Protein AF-A0A939T6P0-F1 (afdb_monomer)

Mean predicted aligned error: 10.29 Å

Radius of gyration: 22.22 Å; Cα contacts (8 Å, |Δi|>4): 854; chains: 1; bounding box: 70×48×56 Å

Organism: NCBI:txid1427535

Sequence (367 aa):
MTTDANGYLATHYDLDQDPAISVPAQFTSGRHSVLRVTEGFLRRSGNVGRCIDSPTALGLKVADQGDERTRVSFRLSLDRHTESYWDRYVDESVSREEASKPRLVLVCAQRSLRGAALLVPKPSGKGRSIGEVAIDLAPGEVPPDGLALTELWGSNEWSGTHGWAGAPAALGIHSLDEVLAPAATIGMVVNGISIARSDTATTHTLGRKVDARTAERLGLVSTGGLNAKMLTEQGATRLTGGMMVVNPCTDAPVRLRFDWARAAAAGRTSTGDPRWKRHMDRARRKAWRVAQRGIDAAPLRRTPDRLQIGMITLGDGRVTSLSATYREEGGFEVTVPHSEEPFLLTFGQADGTGQPRLLKLVNLVRL

Nearest PDB structures (foldseek):
  4dou-assembly1_A  TM=2.570E-01  e=2.736E-03  Homo sapiens
  6u66-assembly1_A  TM=4.980E-01  e=1.869E-01  Homo sapiens
  1c3h-assembly2_F  TM=4.952E-01  e=1.339E-01  Mus musculus
  5yvk-assembly1_A-2  TM=5.038E-01  e=5.082E-01  Fischerella ambigua UTEX 1903
  6v4s-assembly1_A  TM=2.280E-01  e=1.133E-01  Desulfofustis sp. PB-SRB1

Secondary structure (DSSP, 8-state):
--B-TTSSB--HHHH--PPPBPSSEEE--TT-TTEEEEETEEE-SSSSEEE-SSSEEEEEEB---TTSEEEEEEEEEE-TTHHHHHHHHS-TTS-GGGGGS-EEEEEEETTEEEEEEEEPPPPTTS--EEEEEEEEEPTT-S-TT-EEEEEEEEHHHHHHHHT--S-GGGGT-S-HHHHS-SSTTTT-EEEEEEEEEE-S--S--TT-EEEHHHHHHTTSEESB-B-TTGGG--S-EEPSTTEEEE--BTTS-EEEEEEEPP--------TT--HHHHHHHHHHHHHHHHHHHHHHTS------S-EEEEEEETTT--EEEE-EEE-TTS-EEEEEPPBSS-EEEEEEETTSS-----EEEEEEEE-

Structure (mmCIF, N/CA/C/O backbone):
data_AF-A0A939T6P0-F1
#
_entry.id   AF-A0A939T6P0-F1
#
loop_
_atom_site.group_PDB
_atom_site.id
_atom_site.type_symbol
_atom_site.label_atom_id
_atom_site.label_alt_id
_atom_site.label_comp_id
_atom_site.label_asym_id
_atom_site.label_entity_id
_atom_site.label_seq_id
_atom_site.pdbx_PDB_ins_code
_atom_site.Cartn_x
_atom_site.Cartn_y
_atom_site.Cartn_z
_atom_site.occupancy
_atom_site.B_iso_or_equiv
_atom_site.auth_seq_id
_atom_site.auth_comp_id
_atom_site.auth_asym_id
_atom_site.auth_atom_id
_atom_site.pdbx_PDB_model_num
ATOM 1 N N . MET A 1 1 ? -29.640 -16.196 21.708 1.00 51.56 1 MET A N 1
ATOM 2 C CA . MET A 1 1 ? -29.159 -15.208 20.725 1.00 51.56 1 MET A CA 1
ATOM 3 C C . MET A 1 1 ? -29.493 -13.849 21.284 1.00 51.56 1 MET A C 1
ATOM 5 O O . MET A 1 1 ? -30.667 -13.560 21.467 1.00 51.56 1 MET A O 1
ATOM 9 N N . THR A 1 2 ? -28.474 -13.102 21.680 1.00 53.25 2 THR A N 1
ATOM 10 C CA . THR A 1 2 ? -28.611 -11.719 22.136 1.00 53.25 2 THR A CA 1
ATOM 11 C C . THR A 1 2 ? -28.643 -10.821 20.910 1.00 53.25 2 THR A C 1
ATOM 13 O O . THR A 1 2 ? -27.931 -11.079 19.941 1.00 53.25 2 THR A O 1
ATOM 16 N N . THR A 1 3 ? -29.495 -9.808 20.930 1.00 48.09 3 THR A N 1
ATOM 17 C CA . THR A 1 3 ? -29.506 -8.748 19.925 1.00 48.09 3 THR A CA 1
ATOM 18 C C . THR A 1 3 ? -28.879 -7.490 20.513 1.00 48.09 3 THR A C 1
ATOM 20 O O . THR A 1 3 ? -28.941 -7.296 21.729 1.00 48.09 3 THR A O 1
ATOM 23 N N . ASP A 1 4 ? -28.254 -6.661 19.682 1.00 59.84 4 ASP A N 1
ATOM 24 C CA . ASP A 1 4 ? -27.767 -5.344 20.091 1.00 59.84 4 ASP A CA 1
ATOM 25 C C . ASP A 1 4 ? -28.941 -4.378 20.373 1.00 59.84 4 ASP A C 1
ATOM 27 O O . ASP A 1 4 ? -30.119 -4.736 20.250 1.00 59.84 4 ASP A O 1
ATOM 31 N N . ALA A 1 5 ? -28.629 -3.135 20.754 1.00 61.50 5 ALA A N 1
ATOM 32 C CA . ALA A 1 5 ? -29.634 -2.100 21.019 1.00 61.50 5 ALA A CA 1
ATOM 33 C C . ALA A 1 5 ? -30.518 -1.762 19.796 1.00 61.50 5 ALA A C 1
ATOM 35 O O . ALA A 1 5 ? -31.572 -1.150 19.959 1.00 61.50 5 ALA A O 1
ATOM 36 N N . ASN A 1 6 ? -30.113 -2.182 18.594 1.00 59.00 6 ASN A N 1
ATOM 37 C CA . ASN A 1 6 ? -30.790 -1.936 17.325 1.00 59.00 6 ASN A CA 1
ATOM 38 C C . ASN A 1 6 ? -31.482 -3.193 16.760 1.00 59.00 6 ASN A C 1
ATOM 40 O O . ASN A 1 6 ? -32.029 -3.147 15.659 1.00 59.00 6 ASN A O 1
ATOM 44 N N . GLY A 1 7 ? -31.495 -4.308 17.499 1.00 50.50 7 GLY A N 1
ATOM 45 C CA . GLY A 1 7 ? -32.155 -5.548 17.090 1.00 50.50 7 GLY A CA 1
ATOM 46 C C . GLY A 1 7 ? -31.351 -6.422 16.119 1.00 50.50 7 GLY A C 1
ATOM 47 O O . GLY A 1 7 ? -31.874 -7.440 15.662 1.00 50.50 7 GLY A O 1
ATOM 48 N N . TYR A 1 8 ? -30.093 -6.082 15.821 1.00 56.22 8 TYR A N 1
ATOM 49 C CA . TYR A 1 8 ? -29.192 -6.953 15.063 1.00 56.22 8 TYR A CA 1
ATOM 50 C C . TYR A 1 8 ? -28.666 -8.073 15.956 1.00 56.22 8 TYR A C 1
ATOM 52 O O . TYR A 1 8 ? -28.575 -7.912 17.169 1.00 56.22 8 TYR A O 1
ATOM 60 N N . LEU A 1 9 ? -28.314 -9.227 15.378 1.00 59.31 9 LEU A N 1
ATOM 61 C CA . LEU A 1 9 ? -27.648 -10.293 16.131 1.00 59.31 9 LEU A CA 1
ATOM 62 C C . LEU A 1 9 ? -26.341 -9.748 16.718 1.00 59.31 9 LEU A C 1
ATOM 64 O O . LEU A 1 9 ? -25.433 -9.409 15.963 1.00 59.31 9 LEU A O 1
ATOM 68 N N . ALA A 1 10 ? -26.256 -9.691 18.050 1.00 53.44 10 ALA A N 1
ATOM 69 C CA . ALA A 1 10 ? -25.063 -9.237 18.744 1.00 53.44 10 ALA A CA 1
ATOM 70 C C . ALA A 1 10 ? -23.925 -10.212 18.434 1.00 53.44 10 ALA A C 1
ATOM 72 O O . ALA A 1 10 ? -23.990 -11.409 18.738 1.00 53.44 10 ALA A O 1
ATOM 73 N N . THR A 1 11 ? -22.886 -9.699 17.795 1.00 58.88 11 THR A N 1
ATOM 74 C CA . THR A 1 11 ? -21.643 -10.419 17.569 1.00 58.88 11 THR A CA 1
ATOM 75 C C . THR A 1 11 ? -20.836 -10.463 18.870 1.00 58.88 11 THR A C 1
ATOM 77 O O . THR A 1 11 ? -21.105 -9.733 19.823 1.00 58.88 11 THR A O 1
ATOM 80 N N . HIS A 1 12 ? -19.799 -11.303 18.933 1.00 57.09 12 HIS A N 1
ATOM 81 C CA . HIS A 1 12 ? -18.867 -11.288 20.071 1.00 57.09 12 HIS A CA 1
ATOM 82 C C . HIS A 1 12 ? -18.260 -9.893 20.323 1.00 57.09 12 HIS A C 1
ATOM 84 O O . HIS A 1 12 ? -17.884 -9.589 21.450 1.00 57.09 12 HIS A O 1
ATOM 90 N N . TYR A 1 13 ? -18.201 -9.040 19.294 1.00 57.97 13 TYR A N 1
ATOM 91 C CA . TYR A 1 13 ? -17.754 -7.655 19.409 1.00 57.97 13 TYR A CA 1
ATOM 92 C C . TYR A 1 13 ? -18.666 -6.812 20.312 1.00 57.97 13 TYR A C 1
ATOM 94 O O . TYR A 1 13 ? -18.166 -6.093 21.175 1.00 57.97 13 TYR A O 1
ATOM 102 N N . ASP A 1 14 ? -19.982 -6.958 20.156 1.00 58.16 14 ASP A N 1
ATOM 103 C CA . ASP A 1 14 ? -20.995 -6.168 20.868 1.00 58.16 14 ASP A CA 1
ATOM 104 C C . ASP A 1 14 ? -21.117 -6.574 22.345 1.00 58.16 14 ASP A C 1
ATOM 106 O O . ASP A 1 14 ? -21.607 -5.817 23.183 1.00 58.16 14 ASP A O 1
ATOM 110 N N . LEU A 1 15 ? -20.668 -7.790 22.669 1.00 61.19 15 LEU A N 1
ATOM 111 C CA . LEU A 1 15 ? -20.766 -8.389 24.000 1.00 61.19 15 LEU A CA 1
ATOM 112 C C . LEU A 1 15 ? -19.464 -8.260 24.809 1.00 61.19 15 LEU A C 1
ATOM 114 O O . LEU A 1 15 ? -19.504 -8.285 26.041 1.00 61.19 15 LEU A O 1
ATOM 118 N N . ASP A 1 16 ? -18.316 -8.096 24.143 1.00 63.22 16 ASP A N 1
ATOM 119 C CA . ASP A 1 16 ? -17.015 -7.975 24.799 1.00 63.22 16 ASP A CA 1
ATOM 120 C C . ASP A 1 16 ? -16.784 -6.547 25.333 1.00 63.22 16 ASP A C 1
ATOM 122 O O . ASP A 1 16 ? -16.464 -5.597 24.607 1.00 63.22 16 ASP A O 1
ATOM 126 N N . GLN A 1 17 ? -16.846 -6.413 26.660 1.00 64.38 17 GLN A N 1
ATOM 127 C CA . GLN A 1 17 ? -16.562 -5.173 27.399 1.00 64.38 17 GLN A CA 1
ATOM 128 C C . GLN A 1 17 ? -15.081 -4.788 27.454 1.00 64.38 17 GLN A C 1
ATOM 130 O O . GLN A 1 17 ? -14.712 -3.844 28.153 1.00 64.38 17 GLN A O 1
ATOM 135 N N . ASP A 1 18 ? -14.218 -5.507 26.742 1.00 71.12 18 ASP A N 1
ATOM 136 C CA . ASP A 1 18 ? -12.794 -5.213 26.748 1.00 71.12 18 ASP A CA 1
ATOM 137 C C . ASP A 1 18 ? -12.557 -3.732 26.409 1.00 71.12 18 ASP A C 1
ATOM 139 O O . ASP A 1 18 ? -13.167 -3.209 25.463 1.00 71.12 18 ASP A O 1
ATOM 143 N N . PRO A 1 19 ? -11.694 -3.045 27.171 1.00 75.31 19 PRO A N 1
ATOM 144 C CA . PRO A 1 19 ? -11.512 -1.616 27.025 1.00 75.31 19 PRO A CA 1
ATOM 145 C C . PRO A 1 19 ? -10.919 -1.290 25.656 1.00 75.31 19 PRO A C 1
ATOM 147 O O . PRO A 1 19 ? -10.058 -2.002 25.129 1.00 75.31 19 PRO A O 1
ATOM 150 N N . ALA A 1 20 ? -11.398 -0.191 25.083 1.00 83.19 20 ALA A N 1
ATOM 151 C CA . ALA A 1 20 ? -10.824 0.378 23.879 1.00 83.19 20 ALA A CA 1
ATOM 152 C C . ALA A 1 20 ? -9.370 0.802 24.146 1.00 83.19 20 ALA A C 1
ATOM 154 O O . ALA A 1 20 ? -9.041 1.254 25.246 1.00 83.19 20 ALA A O 1
ATOM 155 N N . ILE A 1 21 ? -8.475 0.622 23.170 1.00 86.00 21 ILE A N 1
ATOM 156 C CA . ILE A 1 21 ? -7.060 0.907 23.407 1.00 86.00 21 ILE A CA 1
ATOM 157 C C . ILE A 1 21 ? -6.785 2.408 23.480 1.00 86.00 21 ILE A C 1
ATOM 159 O O . ILE A 1 21 ? -7.260 3.177 22.647 1.00 86.00 21 ILE A O 1
ATOM 163 N N . SER A 1 22 ? -5.949 2.822 24.429 1.00 86.44 22 SER A N 1
ATOM 164 C CA . SER A 1 22 ? -5.398 4.174 24.453 1.00 86.44 22 SER A CA 1
ATOM 165 C C . SER A 1 22 ? -4.469 4.409 23.260 1.00 86.44 22 SER A C 1
ATOM 167 O O . SER A 1 22 ? -3.619 3.572 22.956 1.00 86.44 22 SER A O 1
ATOM 169 N N . VAL A 1 23 ? -4.572 5.576 22.633 1.00 85.06 23 VAL A N 1
ATOM 170 C CA . VAL A 1 23 ? -3.662 6.028 21.573 1.00 85.06 23 VAL A CA 1
ATOM 171 C C . VAL A 1 23 ? -2.574 6.924 22.194 1.00 85.06 23 VAL A C 1
ATOM 173 O O . VAL A 1 23 ? -2.911 7.762 23.032 1.00 85.06 23 VAL A O 1
ATOM 176 N N . PRO A 1 24 ? -1.284 6.790 21.814 1.00 90.31 24 PRO A N 1
ATOM 177 C CA . PRO A 1 24 ? -0.737 5.916 20.772 1.00 90.31 24 PRO A CA 1
ATOM 178 C C . PRO A 1 24 ? -0.576 4.451 21.203 1.00 90.31 24 PRO A C 1
ATOM 180 O O . PRO A 1 24 ? -0.308 4.149 22.363 1.00 90.31 24 PRO A O 1
ATOM 183 N N . ALA A 1 25 ? -0.666 3.541 20.233 1.00 91.38 25 ALA A N 1
ATOM 184 C CA . ALA A 1 25 ? -0.500 2.105 20.430 1.00 91.38 25 ALA A CA 1
ATOM 185 C C . ALA A 1 25 ? 0.257 1.441 19.274 1.00 91.38 25 ALA A C 1
ATOM 187 O O . ALA A 1 25 ? 0.191 1.874 18.124 1.00 91.38 25 ALA A O 1
ATOM 188 N N . GLN A 1 26 ? 0.950 0.338 19.564 1.00 93.81 26 GLN A N 1
ATOM 189 C CA . GLN A 1 26 ? 1.603 -0.486 18.551 1.00 93.81 26 GLN A CA 1
ATOM 190 C C . GLN A 1 26 ? 1.357 -1.971 18.808 1.00 93.81 26 GLN A C 1
ATOM 192 O O . GLN A 1 26 ? 1.594 -2.490 19.896 1.00 93.81 26 GLN A O 1
ATOM 197 N N . PHE A 1 27 ? 0.960 -2.673 17.755 1.00 92.75 27 PHE A N 1
ATOM 198 C CA . PHE A 1 27 ? 0.665 -4.093 17.754 1.00 92.75 27 PHE A CA 1
ATOM 199 C C . PHE A 1 27 ? 1.656 -4.821 16.871 1.00 92.75 27 PHE A C 1
ATOM 201 O O . PHE A 1 27 ? 1.781 -4.536 15.683 1.00 92.75 27 PHE A O 1
ATOM 208 N N . THR A 1 28 ? 2.343 -5.800 17.441 1.00 94.38 28 THR A N 1
ATOM 209 C CA . THR A 1 28 ? 3.273 -6.685 16.723 1.00 94.38 28 THR A CA 1
ATOM 210 C C . THR A 1 28 ? 2.899 -8.158 16.887 1.00 94.38 28 THR A C 1
ATOM 212 O O . THR A 1 28 ? 3.638 -9.040 16.461 1.00 94.38 28 THR A O 1
ATOM 215 N N . SER A 1 29 ? 1.737 -8.432 17.484 1.00 92.75 29 SER A N 1
ATOM 216 C CA . SER A 1 29 ? 1.217 -9.767 17.768 1.00 92.75 29 SER A CA 1
ATOM 217 C C . SER A 1 29 ? -0.297 -9.779 17.586 1.00 92.75 29 SER A C 1
ATOM 219 O O . SER A 1 29 ? -0.988 -8.876 18.051 1.00 92.75 29 SER A O 1
ATOM 221 N N . GLY A 1 30 ? -0.817 -10.819 16.942 1.00 89.88 30 GLY A N 1
ATOM 222 C CA . GLY A 1 30 ? -2.249 -11.063 16.770 1.00 89.88 30 GLY A CA 1
ATOM 223 C C . GLY A 1 30 ? -2.935 -11.604 18.015 1.00 89.88 30 GLY A C 1
ATOM 224 O O . GLY A 1 30 ? -4.142 -11.811 18.002 1.00 89.88 30 GLY A O 1
ATOM 225 N N . ARG A 1 31 ? -2.183 -11.855 19.093 1.00 89.06 31 ARG A N 1
ATOM 226 C CA . ARG A 1 31 ? -2.748 -12.251 20.391 1.00 89.06 31 ARG A CA 1
ATOM 227 C C . ARG A 1 31 ? -3.357 -11.083 21.164 1.00 89.06 31 ARG A C 1
ATOM 229 O O . ARG A 1 31 ? -3.901 -11.305 22.238 1.00 89.06 31 ARG A O 1
ATOM 236 N N . HIS A 1 32 ? -3.225 -9.856 20.665 1.00 87.38 32 HIS A N 1
ATOM 237 C CA . HIS A 1 32 ? -3.781 -8.696 21.342 1.00 87.38 32 HIS A CA 1
ATOM 238 C C . HIS A 1 32 ? -5.313 -8.770 21.335 1.00 87.38 32 HIS A C 1
ATOM 240 O O . HIS A 1 32 ? -5.912 -8.925 20.272 1.00 87.38 32 HIS A O 1
ATOM 246 N N . SER A 1 33 ? -5.939 -8.648 22.508 1.00 84.31 33 SER A N 1
ATOM 247 C CA . SER A 1 33 ? -7.397 -8.779 22.667 1.00 84.31 33 SER A CA 1
ATOM 248 C C . SER A 1 33 ? -8.169 -7.735 21.860 1.00 84.31 33 SER A C 1
ATOM 250 O O . SER A 1 33 ? -9.219 -8.028 21.308 1.00 84.31 33 SER A O 1
ATOM 252 N N . VAL A 1 34 ? -7.606 -6.535 21.709 1.00 84.81 34 VAL A N 1
ATOM 253 C CA . VAL A 1 34 ? -8.225 -5.422 20.965 1.00 84.81 34 VAL A CA 1
ATOM 254 C C . VAL A 1 34 ? -8.383 -5.670 19.461 1.00 84.81 34 VAL A C 1
ATOM 256 O O . VAL A 1 34 ? -9.118 -4.928 18.817 1.00 84.81 34 VAL A O 1
ATOM 259 N N . LEU A 1 35 ? -7.720 -6.686 18.896 1.00 86.62 35 LEU A N 1
ATOM 260 C CA . LEU A 1 35 ? -7.993 -7.148 17.538 1.00 86.62 35 LEU A CA 1
ATOM 261 C C . LEU A 1 35 ? -9.280 -7.986 17.583 1.00 86.62 35 LEU A C 1
ATOM 263 O O . LEU A 1 35 ? -9.292 -9.069 18.165 1.00 86.62 35 LEU A O 1
ATOM 267 N N . ARG A 1 36 ? -10.372 -7.491 16.999 1.00 83.38 36 ARG A N 1
ATOM 268 C CA . ARG A 1 36 ? -11.724 -8.067 17.128 1.00 83.38 36 ARG A CA 1
ATOM 269 C C . ARG A 1 36 ? -12.176 -8.769 15.865 1.00 83.38 36 ARG A C 1
ATOM 271 O O . ARG A 1 36 ? -12.433 -9.968 15.901 1.00 83.38 36 ARG A O 1
ATOM 278 N N . VAL A 1 37 ? -12.186 -8.049 14.750 1.00 74.19 37 VAL A N 1
ATOM 279 C CA . VAL A 1 37 ? -12.580 -8.600 13.452 1.00 74.19 37 VAL A CA 1
ATOM 280 C C . VAL A 1 37 ? -11.331 -9.091 12.738 1.00 74.19 37 VAL A C 1
ATOM 282 O O . VAL A 1 37 ? -10.348 -8.361 12.632 1.00 74.19 37 VAL A O 1
ATOM 285 N N . THR A 1 38 ? -11.353 -10.348 12.309 1.00 80.50 38 THR A N 1
ATOM 286 C CA . THR A 1 38 ? -10.302 -10.959 11.489 1.00 80.50 38 THR A CA 1
ATOM 287 C C . THR A 1 38 ? -10.961 -11.892 10.487 1.00 80.50 38 THR A C 1
ATOM 289 O O . THR A 1 38 ? -11.041 -13.095 10.732 1.00 80.50 38 THR A O 1
ATOM 292 N N . GLU A 1 39 ? -11.471 -11.330 9.396 1.00 90.69 39 GLU A N 1
ATOM 293 C CA . GLU A 1 39 ? -12.013 -12.094 8.270 1.00 90.69 39 GLU A CA 1
ATOM 294 C C . GLU A 1 39 ? -10.910 -12.303 7.236 1.00 90.69 39 GLU A C 1
ATOM 296 O O . GLU A 1 39 ? -10.111 -11.398 6.985 1.00 90.69 39 GLU A O 1
ATOM 301 N N . GLY A 1 40 ? -10.795 -13.522 6.707 1.00 92.88 40 GLY A N 1
ATOM 302 C CA . GLY A 1 40 ? -9.701 -13.862 5.802 1.00 92.88 40 GLY A CA 1
ATOM 303 C C . GLY A 1 40 ? -8.310 -13.778 6.443 1.00 92.88 40 GLY A C 1
ATOM 304 O O . GLY A 1 40 ? -7.318 -13.599 5.739 1.00 92.88 40 GLY A O 1
ATOM 305 N N . PHE A 1 41 ? -8.192 -13.880 7.776 1.00 95.25 41 PHE A N 1
ATOM 306 C CA . PHE A 1 41 ? -6.944 -13.589 8.491 1.00 95.25 41 PHE A CA 1
ATOM 307 C C . PHE A 1 41 ? -6.612 -14.578 9.616 1.00 95.25 41 PHE A C 1
ATOM 309 O O . PHE A 1 41 ? -7.396 -14.813 10.532 1.00 95.25 41 PHE A O 1
ATOM 316 N N . LEU A 1 42 ? -5.380 -15.095 9.611 1.00 94.12 42 LEU A N 1
ATOM 317 C CA . LEU A 1 42 ? -4.827 -15.938 10.671 1.00 94.12 42 LEU A CA 1
ATOM 318 C C . LEU A 1 42 ? -3.924 -15.139 11.611 1.00 94.12 42 LEU A C 1
ATOM 320 O O . LEU A 1 42 ? -2.809 -14.748 11.250 1.00 94.12 42 LEU A O 1
ATOM 324 N N . ARG A 1 43 ? -4.369 -14.972 12.859 1.00 93.81 43 ARG A N 1
ATOM 325 C CA . ARG A 1 43 ? -3.610 -14.323 13.941 1.00 93.81 43 ARG A CA 1
ATOM 326 C C . ARG A 1 43 ? -2.375 -15.135 14.336 1.00 93.81 43 ARG A C 1
ATOM 328 O O . ARG A 1 43 ? -2.398 -16.367 14.334 1.00 93.81 43 ARG A O 1
ATOM 335 N N . ARG A 1 44 ? -1.281 -14.463 14.717 1.00 91.88 44 ARG A N 1
ATOM 336 C CA . ARG A 1 44 ? -0.022 -15.124 15.130 1.00 91.88 44 ARG A CA 1
ATOM 337 C C . ARG A 1 44 ? 0.628 -14.433 16.329 1.00 91.88 44 ARG A C 1
ATOM 339 O O . ARG A 1 44 ? 0.243 -13.342 16.709 1.00 91.88 44 ARG A O 1
ATOM 346 N N . SER A 1 45 ? 1.608 -15.078 16.962 1.00 87.19 45 SER A N 1
ATOM 347 C CA . SER A 1 45 ? 2.312 -14.528 18.135 1.00 87.19 45 SER A CA 1
ATOM 348 C C . SER A 1 45 ? 3.567 -13.709 17.806 1.00 87.19 45 SER A C 1
ATOM 350 O O . SER A 1 45 ? 4.004 -12.932 18.645 1.00 87.19 45 SER A O 1
ATOM 352 N N . GLY A 1 46 ? 4.162 -13.885 16.618 1.00 85.38 46 GLY A N 1
ATOM 353 C CA . GLY A 1 46 ? 5.393 -13.186 16.193 1.00 85.38 46 GLY A CA 1
ATOM 354 C C . GLY A 1 46 ? 5.186 -12.059 15.170 1.00 85.38 46 GLY A C 1
ATOM 355 O O . GLY A 1 46 ? 6.147 -11.449 14.710 1.00 85.38 46 GLY A O 1
ATOM 356 N N . ASN A 1 47 ? 3.943 -11.850 14.752 1.00 93.00 47 ASN A N 1
ATOM 357 C CA . ASN A 1 47 ? 3.435 -10.745 13.940 1.00 93.00 47 ASN A CA 1
ATOM 358 C C . ASN A 1 47 ? 1.929 -10.644 14.209 1.00 93.00 47 ASN A C 1
ATOM 360 O O . ASN A 1 47 ? 1.371 -11.519 14.874 1.00 93.00 47 ASN A O 1
ATOM 364 N N . VAL A 1 48 ? 1.261 -9.613 13.693 1.00 95.88 48 VAL A N 1
ATOM 365 C CA . VAL A 1 48 ? -0.198 -9.491 13.835 1.00 95.88 48 VAL A CA 1
ATOM 366 C C . VAL A 1 48 ? -0.891 -10.693 13.193 1.00 95.88 48 VAL A C 1
ATOM 368 O O . VAL A 1 48 ? -1.737 -11.334 13.811 1.00 95.88 48 VAL A O 1
ATOM 371 N N . GLY A 1 49 ? -0.460 -11.086 11.999 1.00 95.75 49 GLY A N 1
ATOM 372 C CA . GLY A 1 49 ? -0.937 -12.315 11.384 1.00 95.75 49 GLY A CA 1
ATOM 373 C C . GLY A 1 49 ? -0.687 -12.380 9.889 1.00 95.75 49 GLY A C 1
ATOM 374 O O . GLY A 1 49 ? 0.170 -11.674 9.349 1.00 95.75 49 GLY A O 1
ATOM 375 N N . ARG A 1 50 ? -1.416 -13.273 9.225 1.00 96.81 50 ARG A N 1
ATOM 376 C CA . ARG A 1 50 ? -1.308 -13.523 7.790 1.00 96.81 50 ARG A CA 1
ATOM 377 C C . ARG A 1 50 ? -2.684 -13.594 7.148 1.00 96.81 50 ARG A C 1
ATOM 379 O O . ARG A 1 50 ? -3.562 -14.272 7.667 1.00 96.81 50 ARG A O 1
ATOM 386 N N . CYS A 1 51 ? -2.816 -12.949 6.003 1.00 97.19 51 CYS A N 1
ATOM 387 C CA . CYS A 1 51 ? -4.007 -12.999 5.172 1.00 97.19 51 CYS A CA 1
ATOM 388 C C . CYS A 1 51 ? -4.091 -14.372 4.486 1.00 97.19 51 CYS A C 1
ATOM 390 O O . CYS A 1 51 ? -3.101 -14.856 3.925 1.00 97.19 51 CYS A O 1
ATOM 392 N N . ILE A 1 52 ? -5.251 -15.006 4.569 1.00 96.06 52 ILE A N 1
ATOM 393 C CA . ILE A 1 52 ? -5.587 -16.277 3.917 1.00 96.06 52 ILE A CA 1
ATOM 394 C C . ILE A 1 52 ? -6.714 -16.127 2.900 1.00 96.06 52 ILE A C 1
ATOM 396 O O . ILE A 1 52 ? -7.040 -17.107 2.250 1.00 96.06 52 ILE A O 1
ATOM 400 N N . ASP A 1 53 ? -7.265 -14.924 2.760 1.00 94.62 53 ASP A N 1
ATOM 401 C CA . ASP A 1 53 ? -8.289 -14.599 1.773 1.00 94.62 53 ASP A CA 1
ATOM 402 C C . ASP A 1 53 ? -7.988 -13.246 1.105 1.00 94.62 53 ASP A C 1
ATOM 404 O O . ASP A 1 53 ? -7.095 -12.509 1.553 1.00 94.62 53 ASP A O 1
ATOM 408 N N . SER A 1 54 ? -8.697 -12.934 0.023 1.00 92.50 54 SER A N 1
ATOM 409 C CA . SER A 1 54 ? -8.684 -11.640 -0.662 1.00 92.50 54 SER A CA 1
ATOM 410 C C . SER A 1 54 ? -10.121 -11.245 -1.018 1.00 92.50 54 SER A C 1
ATOM 412 O O . SER A 1 54 ? -10.717 -11.904 -1.866 1.00 92.50 54 SER A O 1
ATOM 414 N N . PRO A 1 55 ? -10.696 -10.195 -0.399 1.00 94.19 55 PRO A N 1
ATOM 415 C CA . PRO A 1 55 ? -10.095 -9.266 0.565 1.00 94.19 55 PRO A CA 1
ATOM 416 C C . PRO A 1 55 ? -9.869 -9.861 1.970 1.00 94.19 55 PRO A C 1
ATOM 418 O O . PRO A 1 55 ? -10.205 -11.000 2.272 1.00 94.19 55 PRO A O 1
ATOM 421 N N . THR A 1 56 ? -9.238 -9.085 2.851 1.00 94.81 56 THR A N 1
ATOM 422 C CA . THR A 1 56 ? -9.021 -9.420 4.269 1.00 94.81 56 THR A CA 1
ATOM 423 C C . THR A 1 56 ? -9.455 -8.256 5.152 1.00 94.81 56 THR A C 1
ATOM 425 O O . THR A 1 56 ? -9.024 -7.133 4.907 1.00 94.81 56 THR A O 1
ATOM 428 N N . ALA A 1 57 ? -10.209 -8.506 6.226 1.00 94.56 57 ALA A N 1
ATOM 429 C CA . ALA A 1 57 ? -10.678 -7.458 7.138 1.00 94.56 57 ALA A CA 1
ATOM 430 C C . ALA A 1 57 ? -10.059 -7.566 8.540 1.00 94.56 57 ALA A C 1
ATOM 432 O O . ALA A 1 57 ? -9.894 -8.655 9.097 1.00 94.56 57 ALA A O 1
ATOM 433 N N . LEU A 1 58 ? -9.730 -6.411 9.122 1.00 93.50 58 LEU A N 1
ATOM 434 C CA . LEU A 1 58 ? -9.126 -6.239 10.440 1.00 93.50 58 LEU A CA 1
ATOM 435 C C . LEU A 1 58 ? -9.878 -5.150 11.212 1.00 93.50 58 LEU A C 1
ATOM 437 O O . LEU A 1 58 ? -9.932 -4.005 10.775 1.00 93.50 58 LEU A O 1
ATOM 441 N N . GLY A 1 59 ? -10.414 -5.488 12.381 1.00 91.81 59 GLY A N 1
ATOM 442 C CA . GLY A 1 59 ? -11.092 -4.541 13.270 1.00 91.81 59 GLY A CA 1
ATOM 443 C C . GLY A 1 59 ? -10.336 -4.371 14.579 1.00 91.81 59 GLY A C 1
ATOM 444 O O . GLY A 1 59 ? -10.002 -5.365 15.228 1.00 91.81 59 GLY A O 1
ATOM 445 N N . LEU A 1 60 ? -10.073 -3.129 14.978 1.00 91.06 60 LEU A N 1
ATOM 446 C CA . LEU A 1 60 ? -9.389 -2.781 16.225 1.00 91.06 60 LEU A CA 1
ATOM 447 C C . LEU A 1 60 ? -10.313 -1.943 17.103 1.00 91.06 60 LEU A C 1
ATOM 449 O O . LEU A 1 60 ? -10.910 -0.993 16.613 1.00 91.06 60 LEU A O 1
ATOM 453 N N . LYS A 1 61 ? -10.394 -2.261 18.399 1.00 90.38 61 LYS A N 1
ATOM 454 C CA . LYS A 1 61 ? -11.117 -1.428 19.370 1.00 90.38 61 LYS A CA 1
ATOM 455 C C . LYS A 1 61 ? -10.208 -0.303 19.867 1.00 90.38 61 LYS A C 1
ATOM 457 O O . LYS A 1 61 ? -9.277 -0.560 20.632 1.00 90.38 61 LYS A O 1
ATOM 462 N N . VAL A 1 62 ? -10.453 0.919 19.415 1.00 88.81 62 VAL A N 1
ATOM 463 C CA . VAL A 1 62 ? -9.647 2.126 19.641 1.00 88.81 62 VAL A CA 1
ATOM 464 C C . VAL A 1 62 ? -10.442 3.103 20.489 1.00 88.81 62 VAL A C 1
ATOM 466 O O . VAL A 1 62 ? -11.632 3.289 20.257 1.00 88.81 62 VAL A O 1
ATOM 469 N N . ALA A 1 63 ? -9.812 3.688 21.507 1.00 86.31 63 ALA A N 1
ATOM 470 C CA . ALA A 1 63 ? -10.468 4.704 22.316 1.00 86.31 63 ALA A CA 1
ATOM 471 C C . ALA A 1 63 ? -10.822 5.912 21.447 1.00 86.31 63 ALA A C 1
ATOM 473 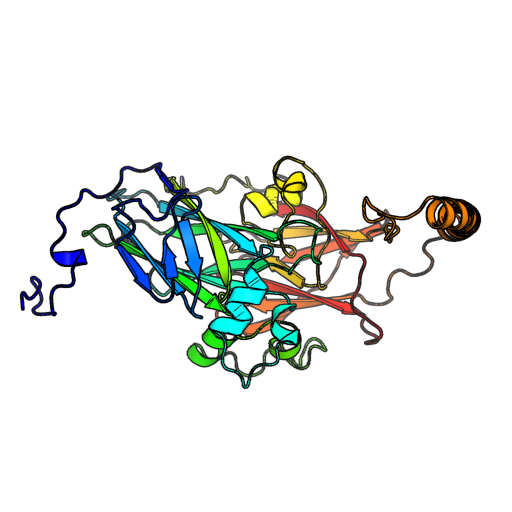O O . ALA A 1 63 ? -10.042 6.290 20.567 1.00 86.31 63 ALA A O 1
ATOM 474 N N . ASP A 1 64 ? -11.962 6.533 21.732 1.00 81.06 64 ASP A N 1
ATOM 475 C CA . ASP A 1 64 ? -12.343 7.791 21.104 1.00 81.06 64 ASP A CA 1
ATOM 476 C C . ASP A 1 64 ? -11.230 8.838 21.289 1.00 81.06 64 ASP A C 1
ATOM 478 O O . ASP A 1 64 ? -10.625 8.952 22.361 1.00 81.06 64 ASP A O 1
ATOM 482 N N . GLN A 1 65 ? -10.913 9.546 20.207 1.00 81.25 65 GLN A N 1
ATOM 483 C CA . GLN A 1 65 ? -9.919 10.619 20.181 1.00 81.25 65 GLN A CA 1
ATOM 484 C C . GLN A 1 65 ? -10.578 12.008 20.150 1.00 81.25 65 GLN A C 1
ATOM 486 O O . GLN A 1 65 ? -9.873 13.012 20.052 1.00 81.25 65 GLN A O 1
ATOM 491 N N . GLY A 1 66 ? -11.909 12.085 20.258 1.00 83.19 66 GLY A N 1
ATOM 492 C CA . GLY A 1 66 ? -12.660 13.332 20.175 1.00 83.19 66 GLY A CA 1
ATOM 493 C C . GLY A 1 66 ? -12.477 13.992 18.809 1.00 83.19 66 GLY A C 1
ATOM 494 O O . GLY A 1 66 ? -12.668 13.362 17.770 1.00 83.19 66 GLY A O 1
ATOM 495 N N . ASP A 1 67 ? -12.057 15.257 18.815 1.00 83.19 67 ASP A N 1
ATOM 496 C CA . ASP A 1 67 ? -11.865 16.058 17.598 1.00 83.19 67 ASP A CA 1
ATOM 497 C C . ASP A 1 67 ? -10.528 15.785 16.876 1.00 83.19 67 ASP A C 1
ATOM 499 O O . ASP A 1 67 ? -10.219 16.414 15.860 1.00 83.19 67 ASP A O 1
ATOM 503 N N . GLU A 1 68 ? -9.706 14.860 17.379 1.00 85.69 68 GLU A N 1
ATOM 504 C CA . GLU A 1 68 ? -8.413 14.527 16.781 1.00 85.69 68 GLU A CA 1
ATOM 505 C C . GLU A 1 68 ? -8.541 13.439 15.701 1.00 85.69 68 GLU A C 1
ATOM 507 O O . GLU A 1 68 ? -9.284 12.462 15.824 1.00 85.69 68 GLU A O 1
ATOM 512 N N . ARG A 1 69 ? -7.759 13.570 14.622 1.00 88.31 69 ARG A N 1
ATOM 513 C CA . ARG A 1 69 ? -7.652 12.523 13.597 1.00 88.31 69 ARG A CA 1
ATOM 514 C C . ARG A 1 69 ? -6.880 11.327 14.140 1.00 88.31 69 ARG A C 1
ATOM 516 O O . ARG A 1 69 ? -5.892 11.480 14.857 1.00 88.31 69 ARG A O 1
ATOM 523 N N . THR A 1 70 ? -7.260 10.126 13.716 1.00 89.19 70 THR A N 1
ATOM 524 C CA . THR A 1 70 ? -6.558 8.890 14.090 1.00 89.19 70 THR A CA 1
ATOM 525 C C . THR A 1 70 ? -5.772 8.351 12.906 1.00 89.19 70 THR A C 1
ATOM 527 O O . THR A 1 70 ? -6.348 7.984 11.887 1.00 89.19 70 THR A O 1
ATOM 530 N N . ARG A 1 71 ? -4.450 8.250 13.040 1.00 91.31 71 ARG A N 1
ATOM 531 C CA . ARG A 1 71 ? -3.597 7.588 12.053 1.00 91.31 71 ARG A CA 1
ATOM 532 C C . ARG A 1 71 ? -3.481 6.108 12.361 1.00 91.31 71 ARG A C 1
ATOM 534 O O . ARG A 1 71 ? -3.064 5.740 13.458 1.00 91.31 71 ARG A O 1
ATOM 541 N N . VAL A 1 72 ? -3.735 5.274 11.360 1.00 93.25 72 VAL A N 1
ATOM 542 C CA . VAL A 1 72 ? -3.473 3.835 11.401 1.00 93.25 72 VAL A CA 1
ATOM 543 C C . VAL A 1 72 ? -2.406 3.505 10.363 1.00 93.25 72 VAL A C 1
ATOM 545 O O . VAL A 1 72 ? -2.583 3.764 9.176 1.00 93.25 72 VAL A O 1
ATOM 548 N N . SER A 1 73 ? -1.291 2.922 10.798 1.00 94.94 73 SER A N 1
ATOM 549 C CA . SER A 1 73 ? -0.216 2.495 9.900 1.00 94.94 73 SER A CA 1
ATOM 550 C C . SER A 1 73 ? -0.035 0.988 9.931 1.00 94.94 73 SER A C 1
ATOM 552 O O . SER A 1 73 ? 0.047 0.377 10.996 1.00 94.94 73 SER A O 1
ATOM 554 N N . PHE A 1 74 ? 0.100 0.395 8.751 1.00 96.69 74 PHE A N 1
ATOM 555 C CA . PHE A 1 74 ? 0.325 -1.028 8.552 1.00 96.69 74 PHE A CA 1
ATOM 556 C C . PHE A 1 74 ? 1.730 -1.264 8.023 1.00 96.69 74 PHE A C 1
ATOM 558 O O . PHE A 1 74 ? 2.163 -0.638 7.056 1.00 96.69 74 PHE A O 1
ATOM 565 N N . ARG A 1 75 ? 2.423 -2.241 8.612 1.00 96.75 75 ARG A N 1
ATOM 566 C CA . ARG A 1 75 ? 3.666 -2.782 8.057 1.00 96.75 75 ARG A CA 1
ATOM 567 C C . ARG A 1 75 ? 3.399 -4.139 7.427 1.00 96.75 75 ARG A C 1
ATOM 569 O O . ARG A 1 75 ? 3.317 -5.156 8.120 1.00 96.75 75 ARG A O 1
ATOM 576 N N . LEU A 1 76 ? 3.326 -4.170 6.109 1.00 97.19 76 LEU A N 1
ATOM 577 C CA . LEU A 1 76 ? 2.975 -5.340 5.313 1.00 97.19 76 LEU A CA 1
ATOM 578 C C . LEU A 1 76 ? 4.234 -6.032 4.783 1.00 97.19 76 LEU A C 1
ATOM 580 O O . LEU A 1 76 ? 5.263 -5.389 4.572 1.00 97.19 76 LEU A O 1
ATOM 584 N N . SER A 1 77 ? 4.196 -7.349 4.576 1.00 96.12 77 SER A N 1
ATOM 585 C CA . SER A 1 77 ? 5.293 -8.026 3.882 1.00 96.12 77 SER A CA 1
ATOM 586 C C . SER A 1 77 ? 4.913 -9.301 3.153 1.00 96.12 77 SER A C 1
ATOM 588 O O . SER A 1 77 ? 4.060 -10.052 3.617 1.00 96.12 77 SER A O 1
ATOM 590 N N . LEU A 1 78 ? 5.689 -9.610 2.117 1.00 95.06 78 LEU A N 1
ATOM 591 C CA . LEU A 1 78 ? 5.733 -10.918 1.465 1.00 95.06 78 LEU A CA 1
ATOM 592 C C . LEU A 1 78 ? 7.018 -11.630 1.881 1.00 95.06 78 LEU A C 1
ATOM 594 O O . LEU A 1 78 ? 8.121 -11.138 1.617 1.00 95.06 78 LEU A O 1
ATOM 598 N N . ASP A 1 79 ? 6.886 -12.764 2.560 1.00 92.19 79 ASP A N 1
ATOM 599 C CA . ASP A 1 79 ? 8.006 -13.579 3.027 1.00 92.19 79 ASP A CA 1
ATOM 600 C C . ASP A 1 79 ? 8.090 -14.928 2.300 1.00 92.19 79 ASP A C 1
ATOM 602 O O . ASP A 1 79 ? 7.304 -15.227 1.403 1.00 92.19 79 ASP A O 1
ATOM 606 N N . ARG A 1 80 ? 9.043 -15.769 2.713 1.00 90.38 80 ARG A N 1
ATOM 607 C CA . ARG A 1 80 ? 9.281 -17.093 2.117 1.00 90.38 80 ARG A CA 1
ATOM 608 C C . ARG A 1 80 ? 8.096 -18.064 2.202 1.00 90.38 80 ARG A C 1
ATOM 610 O O . ARG A 1 80 ? 8.143 -19.104 1.567 1.00 90.38 80 ARG A O 1
ATOM 617 N N . HIS A 1 81 ? 7.095 -17.783 3.038 1.00 91.62 81 HIS A N 1
ATOM 618 C CA . HIS A 1 81 ? 5.921 -18.641 3.196 1.00 91.62 81 HIS A CA 1
ATOM 619 C C . HIS A 1 81 ? 4.737 -18.167 2.349 1.00 91.62 81 HIS A C 1
ATOM 621 O O . HIS A 1 81 ? 3.741 -18.875 2.289 1.00 91.62 81 HIS A O 1
ATOM 627 N N . THR A 1 82 ? 4.843 -17.008 1.692 1.00 91.62 82 THR A N 1
ATOM 628 C CA . THR A 1 82 ? 3.781 -16.453 0.837 1.00 91.62 82 THR A CA 1
ATOM 629 C C . THR A 1 82 ? 3.342 -17.459 -0.226 1.00 91.62 82 THR A C 1
ATOM 631 O O . THR A 1 82 ? 2.156 -17.742 -0.316 1.00 91.62 82 THR A O 1
ATOM 634 N N . GLU A 1 83 ? 4.284 -18.079 -0.944 1.00 90.25 83 GLU A N 1
ATOM 635 C CA . GLU A 1 83 ? 3.987 -19.083 -1.981 1.00 90.25 83 GLU A CA 1
ATOM 636 C C . GLU A 1 83 ? 3.258 -20.313 -1.418 1.00 90.25 83 GLU A C 1
ATOM 638 O O . GLU A 1 83 ? 2.295 -20.785 -1.999 1.00 90.25 83 GLU A O 1
ATOM 643 N N . SER A 1 84 ? 3.648 -20.800 -0.237 1.00 91.94 84 SER A N 1
ATOM 644 C CA . SER A 1 84 ? 2.966 -21.945 0.384 1.00 91.94 84 SER A CA 1
ATOM 645 C C . SER A 1 84 ? 1.535 -21.621 0.822 1.00 91.94 84 SER A C 1
ATOM 647 O O . SER A 1 84 ? 0.712 -22.527 0.902 1.00 91.94 84 SER A O 1
ATOM 649 N N . TYR A 1 85 ? 1.251 -20.364 1.168 1.00 93.88 85 TYR A N 1
ATOM 650 C CA . TYR A 1 85 ? -0.110 -19.926 1.471 1.00 93.88 85 TYR A CA 1
ATOM 651 C C . TYR A 1 85 ? -0.913 -19.699 0.194 1.00 93.88 85 TYR A C 1
ATOM 653 O O . TYR A 1 85 ? -2.084 -20.050 0.164 1.00 93.88 85 TYR A O 1
ATOM 661 N N . TRP A 1 86 ? -0.275 -19.182 -0.856 1.00 92.81 86 TRP A N 1
ATOM 662 C CA . TRP A 1 86 ? -0.867 -19.096 -2.185 1.00 92.81 86 TRP A CA 1
ATOM 663 C C . TRP A 1 86 ? -1.391 -20.457 -2.640 1.00 92.81 86 TRP A C 1
ATOM 665 O O . TRP A 1 86 ? -2.586 -20.606 -2.848 1.00 92.81 86 TRP A O 1
ATOM 675 N N . ASP A 1 87 ? -0.517 -21.467 -2.650 1.00 92.44 87 ASP A N 1
ATOM 676 C CA . ASP A 1 87 ? -0.849 -22.835 -3.069 1.00 92.44 87 ASP A CA 1
ATOM 677 C C . ASP A 1 87 ? -1.990 -23.469 -2.253 1.00 92.44 87 ASP A C 1
ATOM 679 O O . ASP A 1 87 ? -2.607 -24.429 -2.697 1.00 92.44 87 ASP A O 1
ATOM 683 N N . ARG A 1 88 ? -2.226 -22.991 -1.025 1.00 94.56 88 ARG A N 1
ATOM 684 C CA . ARG A 1 88 ? -3.214 -23.570 -0.108 1.00 94.56 88 ARG A CA 1
ATOM 685 C C . ARG A 1 88 ? -4.584 -22.901 -0.184 1.00 94.56 88 ARG A C 1
ATOM 687 O O . ARG A 1 88 ? -5.571 -23.563 0.121 1.00 94.56 88 ARG A O 1
ATOM 694 N N . TYR A 1 89 ? -4.626 -21.600 -0.452 1.00 93.88 89 TYR A N 1
ATOM 695 C CA . TYR A 1 89 ? -5.837 -20.792 -0.283 1.00 93.88 89 TYR A CA 1
ATOM 696 C C . TYR A 1 89 ? -6.324 -20.136 -1.575 1.00 93.88 89 TYR A C 1
ATOM 698 O O . TYR A 1 89 ? -7.461 -19.682 -1.613 1.00 93.88 89 TYR A O 1
ATOM 706 N N . VAL A 1 90 ? -5.495 -20.073 -2.617 1.00 91.69 90 VAL A N 1
ATOM 707 C CA . VAL A 1 90 ? -5.945 -19.620 -3.935 1.00 91.69 90 VAL A CA 1
ATOM 708 C C . VAL A 1 90 ? -6.564 -20.791 -4.687 1.00 91.69 90 VAL A C 1
ATOM 710 O O . VAL A 1 90 ? -6.062 -21.911 -4.610 1.00 91.69 90 VAL A O 1
ATOM 713 N N . ASP A 1 91 ? -7.644 -20.511 -5.414 1.00 88.88 91 ASP A N 1
ATOM 714 C CA . ASP A 1 91 ? -8.309 -21.470 -6.292 1.00 88.88 91 ASP A CA 1
ATOM 715 C C . ASP A 1 91 ? -7.335 -22.084 -7.316 1.00 88.88 91 ASP A C 1
ATOM 717 O O . ASP A 1 91 ? -6.495 -21.388 -7.893 1.00 88.88 91 ASP A O 1
ATOM 721 N N . GLU A 1 92 ? -7.462 -23.392 -7.559 1.00 87.38 92 GLU A N 1
ATOM 722 C CA . GLU A 1 92 ? -6.575 -24.154 -8.449 1.00 87.38 92 GLU A CA 1
ATOM 723 C C . GLU A 1 92 ? -6.615 -23.671 -9.913 1.00 87.38 92 GLU A C 1
ATOM 725 O O . GLU A 1 92 ? -5.681 -23.937 -10.672 1.00 87.38 92 GLU A O 1
ATOM 730 N N . SER A 1 93 ? -7.662 -22.942 -10.318 1.00 86.50 93 SER A N 1
ATOM 731 C CA . SER A 1 93 ? -7.765 -22.319 -11.644 1.00 86.50 93 SER A CA 1
ATOM 732 C C . SER A 1 93 ? -6.786 -21.160 -11.854 1.00 86.50 93 SER A C 1
ATOM 734 O O . SER A 1 93 ? -6.463 -20.825 -12.997 1.00 86.50 93 SER A O 1
ATOM 736 N N . VAL A 1 94 ? -6.275 -20.556 -10.778 1.00 86.44 94 VAL A N 1
ATOM 737 C CA . VAL A 1 94 ? -5.286 -19.480 -10.859 1.00 86.44 94 VAL A CA 1
ATOM 738 C C . VAL A 1 94 ? -3.888 -20.088 -10.930 1.00 86.44 94 VAL A C 1
ATOM 740 O O . VAL A 1 94 ? -3.443 -20.796 -10.027 1.00 86.44 94 VAL A O 1
ATOM 743 N N . SER A 1 95 ? -3.150 -19.773 -11.999 1.00 86.56 95 SER A N 1
ATOM 744 C CA . SER A 1 95 ? -1.794 -20.295 -12.201 1.00 86.56 95 SER A CA 1
ATOM 745 C C . SER A 1 95 ? -0.880 -20.009 -11.006 1.00 86.56 95 SER A C 1
ATOM 747 O O . SER A 1 95 ? -0.841 -18.909 -10.458 1.00 86.56 95 SER A O 1
ATOM 749 N N . ARG A 1 96 ? -0.048 -20.986 -10.637 1.00 85.62 96 ARG A N 1
ATOM 750 C CA . ARG A 1 96 ? 0.953 -20.823 -9.574 1.00 85.62 96 ARG A CA 1
ATOM 751 C C . ARG A 1 96 ? 1.985 -19.737 -9.888 1.00 85.62 96 ARG A C 1
ATOM 753 O O . ARG A 1 96 ? 2.551 -19.146 -8.972 1.00 85.62 96 ARG A O 1
ATOM 760 N N . GLU A 1 97 ? 2.230 -19.443 -11.163 1.00 85.94 97 GLU A N 1
ATOM 761 C CA . GLU A 1 97 ? 3.156 -18.379 -11.571 1.00 85.94 97 GLU A CA 1
ATOM 762 C C . GLU A 1 97 ? 2.682 -16.992 -11.109 1.00 85.94 97 GLU A C 1
ATOM 764 O O . GLU A 1 97 ? 3.506 -16.132 -10.781 1.00 85.94 97 GLU A O 1
ATOM 769 N N . GLU A 1 98 ? 1.367 -16.812 -10.957 1.00 88.50 98 GLU A N 1
ATOM 770 C CA . GLU A 1 98 ? 0.736 -15.608 -10.405 1.00 88.50 98 GLU A CA 1
ATOM 771 C C . GLU A 1 98 ? 1.217 -15.312 -8.978 1.00 88.50 98 GLU A C 1
ATOM 773 O O . GLU A 1 98 ? 1.301 -14.150 -8.572 1.00 88.50 98 GLU A O 1
ATOM 778 N N . ALA A 1 99 ? 1.644 -16.342 -8.230 1.00 87.25 99 ALA A N 1
ATOM 779 C CA . ALA A 1 99 ? 2.207 -16.189 -6.892 1.00 87.25 99 ALA A CA 1
ATOM 780 C C . ALA A 1 99 ? 3.394 -15.208 -6.866 1.00 87.25 99 ALA A C 1
ATOM 782 O O . ALA A 1 99 ? 3.597 -14.490 -5.879 1.00 87.25 99 ALA A O 1
ATOM 783 N N . SER A 1 100 ? 4.155 -15.174 -7.964 1.00 87.44 100 SER A N 1
ATOM 784 C CA . SER A 1 100 ? 5.379 -14.392 -8.133 1.00 87.44 100 SER A CA 1
ATOM 785 C C . SER A 1 100 ? 5.154 -12.963 -8.640 1.00 87.44 100 SER A C 1
ATOM 787 O O . SER A 1 100 ? 6.092 -12.156 -8.612 1.00 87.44 100 SER A O 1
ATOM 789 N N . LYS A 1 101 ? 3.928 -12.620 -9.060 1.00 90.62 101 LYS A N 1
ATOM 790 C CA . LYS A 1 101 ? 3.607 -11.278 -9.552 1.00 90.62 101 LYS A CA 1
ATOM 791 C C . LYS A 1 101 ? 3.572 -10.239 -8.418 1.00 90.62 101 LYS A C 1
ATOM 793 O O . LYS A 1 101 ? 3.315 -10.577 -7.255 1.00 90.62 101 LYS A O 1
ATOM 798 N N . PRO A 1 102 ? 3.852 -8.959 -8.731 1.00 92.50 102 PRO A N 1
ATOM 799 C CA . PRO A 1 102 ? 3.608 -7.835 -7.833 1.00 92.50 102 PRO A CA 1
ATOM 800 C C . PRO A 1 102 ? 2.205 -7.842 -7.216 1.00 92.50 102 PRO A C 1
ATOM 802 O O . PRO A 1 102 ? 1.222 -8.176 -7.872 1.00 92.50 102 PRO A O 1
ATOM 805 N N . ARG A 1 103 ? 2.119 -7.435 -5.949 1.00 94.25 103 ARG A N 1
ATOM 806 C CA . ARG A 1 103 ? 0.876 -7.337 -5.178 1.00 94.25 103 ARG A CA 1
ATOM 807 C C . ARG A 1 103 ? 0.529 -5.875 -4.981 1.00 94.25 103 ARG A C 1
ATOM 809 O O . ARG A 1 103 ? 1.238 -5.191 -4.241 1.00 94.25 103 ARG A O 1
ATOM 816 N N . LEU A 1 104 ? -0.521 -5.404 -5.643 1.00 95.44 104 LEU A N 1
ATOM 817 C CA . LEU A 1 104 ? -1.118 -4.111 -5.336 1.00 95.44 104 LEU A CA 1
ATOM 818 C C . LEU A 1 104 ? -2.211 -4.334 -4.298 1.00 95.44 104 LEU A C 1
ATOM 820 O O . LEU A 1 104 ? -3.212 -4.983 -4.579 1.00 95.44 104 LEU A O 1
ATOM 824 N N . VAL A 1 105 ? -1.977 -3.825 -3.096 1.00 96.38 105 VAL A N 1
ATOM 825 C CA . VAL A 1 105 ? -2.898 -3.935 -1.970 1.00 96.38 105 VAL A CA 1
ATOM 826 C C . VAL A 1 105 ? -3.503 -2.570 -1.722 1.00 96.38 105 VAL A C 1
ATOM 828 O O . VAL A 1 105 ? -2.772 -1.615 -1.466 1.00 96.38 105 VAL A O 1
ATOM 831 N N . LEU A 1 106 ? -4.821 -2.487 -1.786 1.00 96.62 106 LEU A N 1
ATOM 832 C CA . LEU A 1 106 ? -5.602 -1.307 -1.463 1.00 96.62 106 LEU A CA 1
ATOM 833 C C . LEU A 1 106 ? -6.042 -1.396 -0.001 1.00 96.62 106 LEU A C 1
ATOM 835 O O . LEU A 1 106 ? -6.447 -2.456 0.472 1.00 96.62 106 LEU A O 1
ATOM 839 N N . VAL A 1 107 ? -5.920 -0.292 0.725 1.00 97.19 107 VAL A N 1
ATOM 840 C CA . VAL A 1 107 ? -6.279 -0.188 2.137 1.00 97.19 107 VAL A CA 1
ATOM 841 C C . VAL A 1 107 ? -7.516 0.677 2.240 1.00 97.19 107 VAL A C 1
ATOM 843 O O . VAL A 1 107 ? -7.465 1.888 2.002 1.00 97.19 107 VAL A O 1
ATOM 846 N N . CYS A 1 108 ? -8.615 0.043 2.614 1.00 95.50 108 CYS A N 1
ATOM 847 C CA . CYS A 1 108 ? -9.884 0.708 2.839 1.00 95.50 108 CYS A CA 1
ATOM 848 C C . CYS A 1 108 ? -10.131 0.799 4.330 1.00 95.50 108 CYS A C 1
ATOM 850 O O . CYS A 1 108 ? -9.838 -0.138 5.063 1.00 95.50 108 CYS A O 1
ATOM 852 N N . ALA A 1 109 ? -10.660 1.917 4.798 1.00 94.00 109 ALA A N 1
ATOM 853 C CA . ALA A 1 109 ? -11.086 2.035 6.179 1.00 94.00 109 ALA A CA 1
ATOM 854 C C . ALA A 1 109 ? -12.418 2.753 6.242 1.00 94.00 109 ALA A C 1
ATOM 856 O O . ALA A 1 109 ? -12.625 3.759 5.557 1.00 94.00 109 ALA A O 1
ATOM 857 N N . GLN A 1 110 ? -13.317 2.182 7.042 1.00 90.88 110 GLN A N 1
ATOM 858 C CA . GLN A 1 110 ? -14.716 2.594 7.108 1.00 90.88 110 GLN A CA 1
ATOM 859 C C . GLN A 1 110 ? -15.348 2.716 5.714 1.00 90.88 110 GLN A C 1
ATOM 861 O O . GLN A 1 110 ? -16.006 3.703 5.401 1.00 90.88 110 GLN A O 1
ATOM 866 N N . ARG A 1 111 ? -15.121 1.697 4.868 1.00 87.38 111 ARG A N 1
ATOM 867 C CA . ARG A 1 111 ? -15.651 1.571 3.496 1.00 87.38 111 ARG A CA 1
ATOM 868 C C . ARG A 1 111 ? -15.110 2.572 2.467 1.00 87.38 111 ARG A C 1
ATOM 870 O O . ARG A 1 111 ? -15.550 2.544 1.323 1.00 87.38 111 ARG A O 1
ATOM 877 N N . SER A 1 112 ? -14.146 3.410 2.835 1.00 91.62 112 SER A N 1
ATOM 878 C CA . SER A 1 112 ? -13.497 4.347 1.912 1.00 91.62 112 SER A CA 1
ATOM 879 C C . SER A 1 112 ? -12.076 3.900 1.601 1.00 91.62 112 SER A C 1
ATOM 881 O O . SER A 1 112 ? -11.347 3.497 2.508 1.00 91.62 112 SER A O 1
ATOM 883 N N . LEU A 1 113 ? -11.649 4.018 0.343 1.00 94.50 113 LEU A N 1
ATOM 884 C CA . LEU A 1 113 ? -10.257 3.802 -0.046 1.00 94.50 113 LEU A CA 1
ATOM 885 C C . LEU A 1 113 ? -9.375 4.907 0.550 1.00 94.50 113 LEU A C 1
ATOM 887 O O . LEU A 1 113 ? -9.598 6.086 0.298 1.00 94.50 113 LEU A O 1
ATOM 891 N N . ARG A 1 114 ? -8.366 4.535 1.345 1.00 94.69 114 ARG A N 1
ATOM 892 C CA . ARG A 1 114 ? -7.502 5.497 2.058 1.00 94.69 114 ARG A CA 1
ATOM 893 C C . ARG A 1 114 ? -6.036 5.426 1.669 1.00 94.69 114 ARG A C 1
ATOM 895 O O . ARG A 1 114 ? -5.285 6.363 1.915 1.00 94.69 114 ARG A O 1
ATOM 902 N N . GLY A 1 115 ? -5.602 4.309 1.108 1.00 95.88 115 GLY A N 1
ATOM 903 C CA . GLY A 1 115 ? -4.211 4.128 0.739 1.00 95.88 115 GLY A CA 1
ATOM 904 C C . GLY A 1 115 ? -3.996 2.860 -0.057 1.00 95.88 115 GLY A C 1
ATOM 905 O O . GLY A 1 115 ? -4.913 2.079 -0.290 1.00 95.88 115 GLY A O 1
ATOM 906 N N . ALA A 1 116 ? -2.764 2.659 -0.485 1.00 96.94 116 ALA A N 1
ATOM 907 C CA . ALA A 1 116 ? -2.338 1.488 -1.212 1.00 96.94 116 ALA A CA 1
ATOM 908 C C . ALA A 1 116 ? -0.851 1.200 -0.967 1.00 96.94 116 ALA A C 1
ATOM 910 O O . ALA A 1 116 ? -0.053 2.075 -0.616 1.00 96.94 116 ALA A O 1
ATOM 911 N N . ALA A 1 117 ? -0.464 -0.052 -1.175 1.00 96.31 117 ALA A N 1
ATOM 912 C CA . ALA A 1 117 ? 0.912 -0.512 -1.124 1.00 96.31 117 ALA A CA 1
ATOM 913 C C . ALA A 1 117 ? 1.193 -1.454 -2.297 1.00 96.31 117 ALA A C 1
ATOM 915 O O . ALA A 1 117 ? 0.380 -2.312 -2.629 1.00 96.31 117 ALA A O 1
ATOM 916 N N . LEU A 1 118 ? 2.378 -1.327 -2.893 1.00 95.44 118 LEU A N 1
ATOM 917 C CA . LEU A 1 118 ? 2.869 -2.233 -3.922 1.00 95.44 118 LEU A CA 1
ATOM 918 C C . LEU A 1 118 ? 3.991 -3.089 -3.334 1.00 95.44 118 LEU A C 1
ATOM 920 O O . LEU A 1 118 ? 5.072 -2.594 -3.009 1.00 95.44 118 LEU A O 1
ATOM 924 N N . LEU A 1 119 ? 3.763 -4.393 -3.231 1.00 95.00 119 LEU A N 1
ATOM 925 C CA . LEU A 1 119 ? 4.745 -5.351 -2.738 1.00 95.00 119 LEU A CA 1
ATOM 926 C C . LEU A 1 119 ? 5.169 -6.274 -3.871 1.00 95.00 119 LEU A C 1
ATOM 928 O O . LEU A 1 119 ? 4.391 -7.096 -4.339 1.00 95.00 119 LEU A O 1
ATOM 932 N N . VAL A 1 120 ? 6.430 -6.194 -4.289 1.00 91.75 120 VAL A N 1
ATOM 933 C CA . VAL A 1 120 ? 6.962 -7.140 -5.275 1.00 91.75 120 VAL A CA 1
ATOM 934 C C . VAL A 1 120 ? 7.640 -8.303 -4.556 1.00 91.75 120 VAL A C 1
ATOM 936 O O . VAL A 1 120 ? 8.563 -8.043 -3.767 1.00 91.75 120 VAL A O 1
ATOM 939 N N . PRO A 1 121 ? 7.229 -9.564 -4.812 1.00 89.19 121 PRO A N 1
ATOM 940 C CA . PRO A 1 121 ? 7.909 -10.740 -4.288 1.00 89.19 121 PRO A CA 1
ATOM 941 C C . PRO A 1 121 ? 9.413 -10.675 -4.552 1.00 89.19 121 PRO A C 1
ATOM 943 O O . PRO A 1 121 ? 9.874 -10.290 -5.629 1.00 89.19 121 PRO A O 1
ATOM 946 N N . LYS A 1 122 ? 10.214 -11.013 -3.540 1.00 83.88 122 LYS A N 1
ATOM 947 C CA . LYS A 1 122 ? 11.667 -11.104 -3.708 1.00 83.88 122 LYS A CA 1
ATOM 948 C C . LYS A 1 122 ? 12.023 -12.552 -4.054 1.00 83.88 122 LYS A C 1
ATOM 950 O O . LYS A 1 122 ? 11.424 -13.454 -3.473 1.00 83.88 122 LYS A O 1
ATOM 955 N N . PRO A 1 123 ? 13.024 -12.791 -4.923 1.00 76.25 123 PRO A N 1
ATOM 956 C CA . PRO A 1 123 ? 13.478 -14.147 -5.211 1.00 76.25 123 PRO A CA 1
ATOM 957 C C . PRO A 1 123 ? 13.837 -14.902 -3.929 1.00 76.25 123 PRO A C 1
ATOM 959 O O . PRO A 1 123 ? 14.356 -14.302 -2.978 1.00 76.25 123 PRO A O 1
ATOM 962 N N . SER A 1 124 ? 13.617 -16.217 -3.923 1.00 71.06 124 SER A N 1
ATOM 963 C CA . SER A 1 124 ? 13.910 -17.060 -2.764 1.00 71.06 124 SER A CA 1
ATOM 964 C C . SER A 1 124 ? 15.328 -16.818 -2.219 1.00 71.06 124 SER A C 1
ATOM 966 O O . SER A 1 124 ? 16.305 -16.669 -2.959 1.00 71.06 124 SER A O 1
ATOM 968 N N . GLY A 1 125 ? 15.433 -16.683 -0.895 1.00 68.31 125 GLY A N 1
ATOM 969 C CA . GLY A 1 125 ? 16.685 -16.374 -0.197 1.00 68.31 125 GLY A CA 1
ATOM 970 C C . GLY A 1 125 ? 17.156 -14.912 -0.274 1.00 68.31 125 GLY A C 1
ATOM 971 O O . GLY A 1 125 ? 18.166 -14.576 0.346 1.00 68.3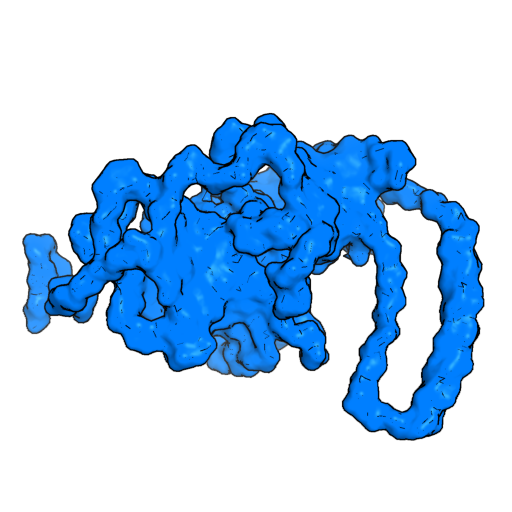1 125 GLY A O 1
ATOM 972 N N . LYS A 1 126 ? 16.450 -14.008 -0.973 1.00 72.12 126 LYS A N 1
ATOM 973 C CA . LYS A 1 126 ? 16.783 -12.565 -1.025 1.00 72.12 126 LYS A CA 1
ATOM 974 C C . LYS A 1 126 ? 16.082 -11.722 0.047 1.00 72.12 126 LYS A C 1
ATOM 976 O O . LYS A 1 126 ? 16.201 -10.497 0.037 1.00 72.12 126 LYS A O 1
ATOM 981 N N . GLY A 1 127 ? 15.428 -12.371 1.007 1.00 82.06 127 GLY A N 1
ATOM 982 C CA . GLY A 1 127 ? 14.713 -11.730 2.108 1.00 82.06 127 GLY A CA 1
ATOM 983 C C . GLY A 1 127 ? 13.220 -11.600 1.826 1.00 82.06 127 GLY A C 1
ATOM 984 O O . GLY A 1 127 ? 12.668 -12.355 1.034 1.00 82.06 127 GLY A O 1
ATOM 985 N N . ARG A 1 128 ? 12.575 -10.653 2.507 1.00 89.00 128 ARG A N 1
ATOM 986 C CA . ARG A 1 128 ? 11.151 -10.336 2.352 1.00 89.00 128 ARG A CA 1
ATOM 987 C C . ARG A 1 128 ? 10.972 -8.944 1.758 1.00 89.00 128 ARG A C 1
ATOM 989 O O . ARG A 1 128 ? 11.819 -8.077 1.987 1.00 89.00 128 ARG A O 1
ATOM 996 N N . SER A 1 129 ? 9.885 -8.756 1.022 1.00 92.06 129 SER A N 1
ATOM 997 C CA . SER A 1 129 ? 9.426 -7.436 0.585 1.00 92.06 129 SER A CA 1
ATOM 998 C C . SER A 1 129 ? 8.615 -6.810 1.707 1.00 92.06 129 SER A C 1
ATOM 1000 O O . SER A 1 129 ? 7.747 -7.496 2.236 1.00 92.06 129 SER A O 1
ATOM 1002 N N . ILE A 1 130 ? 8.915 -5.579 2.115 1.00 94.19 130 ILE A N 1
ATOM 1003 C CA . ILE A 1 130 ? 8.252 -4.884 3.224 1.00 94.19 130 ILE A CA 1
ATOM 1004 C C . ILE A 1 130 ? 7.741 -3.542 2.713 1.00 94.19 130 ILE A C 1
ATOM 1006 O O . ILE A 1 130 ? 8.522 -2.760 2.178 1.00 94.19 130 ILE A O 1
ATOM 1010 N N . GLY A 1 131 ? 6.454 -3.279 2.894 1.00 93.44 131 GLY A N 1
ATOM 1011 C CA . GLY A 1 131 ? 5.836 -1.994 2.583 1.00 93.44 131 GLY A CA 1
ATOM 1012 C C . GLY A 1 131 ? 5.177 -1.418 3.823 1.00 93.44 131 GLY A C 1
ATOM 1013 O O . GLY A 1 131 ? 4.698 -2.165 4.680 1.00 93.44 131 GLY A O 1
ATOM 1014 N N . GLU A 1 132 ? 5.174 -0.096 3.914 1.00 93.88 132 GLU A N 1
ATOM 1015 C CA . GLU A 1 132 ? 4.456 0.639 4.946 1.00 93.88 132 GLU A CA 1
ATOM 1016 C C . GLU A 1 132 ? 3.377 1.478 4.264 1.00 93.88 132 GLU A C 1
ATOM 1018 O O . GLU A 1 132 ? 3.581 2.008 3.173 1.00 93.88 132 GLU A O 1
ATOM 1023 N N . VAL A 1 133 ? 2.200 1.523 4.874 1.00 94.31 133 VAL A N 1
ATOM 1024 C CA . VAL A 1 133 ? 1.066 2.327 4.419 1.00 94.31 133 VAL A CA 1
ATOM 1025 C C . VAL A 1 133 ? 0.419 2.926 5.652 1.00 94.31 133 VAL A C 1
ATOM 1027 O O . VAL A 1 133 ? 0.189 2.221 6.634 1.00 94.31 133 VAL A O 1
ATOM 1030 N N . ALA A 1 134 ? 0.191 4.231 5.619 1.00 93.06 134 ALA A N 1
ATOM 1031 C CA . ALA A 1 134 ? -0.449 4.973 6.689 1.00 93.06 134 ALA A CA 1
ATOM 1032 C C . ALA A 1 134 ? -1.716 5.611 6.137 1.00 93.06 134 ALA A C 1
ATOM 1034 O O . ALA A 1 134 ? -1.699 6.177 5.046 1.00 93.06 134 ALA A O 1
ATOM 1035 N N . ILE A 1 135 ? -2.797 5.493 6.894 1.00 92.81 135 ILE A N 1
ATOM 1036 C CA . ILE A 1 135 ? -4.102 6.051 6.566 1.00 92.81 135 ILE A CA 1
ATOM 1037 C C . ILE A 1 135 ? -4.568 6.915 7.731 1.00 92.81 135 ILE A C 1
ATOM 1039 O O . ILE A 1 135 ? -4.253 6.625 8.888 1.00 92.81 135 ILE A O 1
ATOM 1043 N N . ASP A 1 136 ? -5.310 7.971 7.427 1.00 91.12 136 ASP A N 1
ATOM 1044 C CA . ASP A 1 136 ? -5.898 8.844 8.434 1.00 91.12 136 ASP A CA 1
ATOM 1045 C C . ASP A 1 136 ? -7.412 8.664 8.451 1.00 91.12 136 ASP A C 1
ATOM 1047 O O . ASP A 1 136 ? -8.066 8.725 7.410 1.00 91.12 136 ASP A O 1
ATOM 1051 N N . LEU A 1 137 ? -7.944 8.467 9.651 1.00 90.69 137 LEU A N 1
ATOM 1052 C CA . LEU A 1 137 ? -9.362 8.531 9.959 1.00 90.69 137 LEU A CA 1
ATOM 1053 C C . LEU A 1 137 ? -9.686 9.943 10.442 1.00 90.69 137 LEU A C 1
ATOM 1055 O O . LEU A 1 137 ? -8.994 10.487 11.312 1.00 90.69 137 LEU A O 1
ATOM 1059 N N . ALA A 1 138 ? -10.706 10.554 9.846 1.00 89.62 138 ALA A N 1
ATOM 1060 C CA . ALA A 1 138 ? -11.204 11.857 10.260 1.00 89.62 138 ALA A CA 1
ATOM 1061 C C . ALA A 1 138 ? -11.824 11.791 11.671 1.00 89.62 138 ALA A C 1
ATOM 1063 O O . ALA A 1 138 ? -12.174 10.703 12.143 1.00 89.62 138 ALA A O 1
ATOM 1064 N N . PRO A 1 139 ? -11.968 12.935 12.362 1.00 88.50 139 PRO A N 1
ATOM 1065 C CA . PRO A 1 139 ? -12.665 12.961 13.641 1.00 88.50 139 PRO A CA 1
ATOM 1066 C C . PRO A 1 139 ? -14.092 12.424 13.469 1.00 88.50 139 PRO A C 1
ATOM 1068 O O . PRO A 1 139 ? -14.757 12.737 12.481 1.00 88.50 139 PRO A O 1
ATOM 1071 N N . GLY A 1 140 ? -14.537 11.572 14.393 1.00 86.50 140 GLY A N 1
ATOM 1072 C CA . GLY A 1 140 ? -15.855 10.928 14.336 1.00 86.50 140 GLY A CA 1
ATOM 1073 C C . GLY A 1 140 ? -16.011 9.778 13.327 1.00 86.50 140 GLY A C 1
ATOM 1074 O O . GLY A 1 140 ? -17.077 9.171 13.286 1.00 86.50 140 GLY A O 1
ATOM 1075 N N . GLU A 1 141 ? -14.987 9.430 12.534 1.00 89.62 141 GLU A N 1
ATOM 1076 C CA . GLU A 1 141 ? -15.045 8.232 11.669 1.00 89.62 141 GLU A CA 1
ATOM 1077 C C . GLU A 1 141 ? -14.867 6.925 12.446 1.00 89.62 141 GLU A C 1
ATOM 1079 O O . GLU A 1 141 ? -15.283 5.863 11.981 1.00 89.62 141 GLU A O 1
ATOM 1084 N N . VAL A 1 142 ? -14.235 6.979 13.621 1.00 87.81 142 VAL A N 1
ATOM 1085 C CA . VAL A 1 142 ? -14.263 5.853 14.554 1.00 87.81 142 VAL A CA 1
ATOM 1086 C C . VAL A 1 142 ? -15.617 5.903 15.269 1.00 87.81 142 VAL A C 1
ATOM 1088 O O . VAL A 1 142 ? -15.908 6.910 15.915 1.00 87.81 142 VAL A O 1
ATOM 1091 N N . PRO A 1 143 ? -16.460 4.862 15.146 1.00 84.69 143 PRO A N 1
ATOM 1092 C CA . PRO A 1 143 ? -17.765 4.841 15.792 1.00 84.69 143 PRO A CA 1
ATOM 1093 C C . PRO A 1 143 ? -17.631 4.916 17.324 1.00 84.69 143 PRO A C 1
ATOM 1095 O O . PRO A 1 143 ? -16.585 4.550 17.863 1.00 84.69 143 PRO A O 1
ATOM 1098 N N . PRO A 1 144 ? -18.690 5.323 18.052 1.00 80.81 144 PRO A N 1
ATOM 1099 C CA . PRO A 1 144 ? -18.649 5.461 19.513 1.00 80.81 144 PRO A CA 1
ATOM 1100 C C . PRO A 1 144 ? -18.270 4.183 20.278 1.00 80.81 144 PRO A C 1
ATOM 1102 O O . PRO A 1 144 ? -17.778 4.255 21.401 1.00 80.81 144 PRO A O 1
ATOM 1105 N N . ASP A 1 145 ? -18.490 3.007 19.684 1.00 79.69 145 ASP A N 1
ATOM 1106 C CA . ASP A 1 145 ? -18.076 1.717 20.252 1.00 79.69 145 ASP A CA 1
ATOM 1107 C C . ASP A 1 145 ? -16.556 1.447 20.135 1.00 79.69 145 ASP A C 1
ATOM 1109 O O . ASP A 1 145 ? -16.024 0.535 20.780 1.00 79.69 145 ASP A O 1
ATOM 1113 N N . GLY A 1 146 ? -15.850 2.269 19.352 1.00 86.12 146 GLY A N 1
ATOM 1114 C CA . GLY A 1 146 ? -14.413 2.231 19.134 1.00 86.12 146 GLY A CA 1
ATOM 1115 C C . GLY A 1 146 ? -13.944 1.352 17.971 1.00 86.12 146 GLY A C 1
ATOM 1116 O O . GLY A 1 146 ? -12.735 1.149 17.855 1.00 86.12 146 GLY A O 1
ATOM 1117 N N . LEU A 1 147 ? -14.815 0.793 17.117 1.00 88.62 147 LEU A N 1
ATOM 1118 C CA . LEU A 1 147 ? -14.382 -0.115 16.043 1.00 88.62 147 LEU A CA 1
ATOM 1119 C C . LEU A 1 147 ? -13.730 0.622 14.868 1.00 88.62 147 LEU A C 1
ATOM 1121 O O . LEU A 1 147 ? -14.391 1.029 13.912 1.00 88.62 147 LEU A O 1
ATOM 1125 N N . ALA A 1 148 ? -12.403 0.699 14.860 1.00 91.44 148 ALA A N 1
ATOM 1126 C CA . ALA A 1 148 ? -11.655 1.046 13.658 1.00 91.44 148 ALA A CA 1
ATOM 1127 C C . ALA A 1 148 ? -11.562 -0.183 12.739 1.00 91.44 148 ALA A C 1
ATOM 1129 O O . ALA A 1 148 ? -10.747 -1.083 12.974 1.00 91.44 148 ALA A O 1
ATOM 1130 N N . LEU A 1 149 ? -12.405 -0.231 11.703 1.00 93.81 149 LEU A N 1
ATOM 1131 C CA . LEU A 1 149 ? -12.401 -1.292 10.697 1.00 93.81 149 LEU A CA 1
ATOM 1132 C C . LEU A 1 149 ? -11.520 -0.900 9.509 1.00 93.81 149 LEU A C 1
ATOM 1134 O O . LEU A 1 149 ? -11.656 0.184 8.937 1.00 93.81 149 LEU A O 1
ATOM 1138 N N . THR A 1 150 ? -10.617 -1.797 9.125 1.00 95.75 150 THR A N 1
ATOM 1139 C CA . THR A 1 150 ? -9.784 -1.673 7.930 1.00 95.75 150 THR A CA 1
ATOM 1140 C C . THR A 1 150 ? -9.847 -2.951 7.111 1.00 95.75 150 THR A C 1
ATOM 1142 O O . THR A 1 150 ? -9.785 -4.053 7.650 1.00 95.75 150 THR A O 1
ATOM 1145 N N . GLU A 1 151 ? -9.904 -2.805 5.799 1.00 96.56 151 GLU A N 1
ATOM 1146 C CA . GLU A 1 151 ? -9.920 -3.890 4.835 1.00 96.56 151 GLU A CA 1
ATOM 1147 C C . GLU A 1 151 ? -8.721 -3.764 3.895 1.00 96.56 151 GLU A C 1
ATOM 1149 O O . GLU A 1 151 ? -8.326 -2.671 3.482 1.00 96.56 151 GLU A O 1
ATOM 1154 N N . LEU A 1 152 ? -8.131 -4.903 3.560 1.00 97.19 152 LEU A N 1
ATOM 1155 C CA . LEU A 1 152 ? -7.035 -5.046 2.619 1.00 97.19 152 LEU A CA 1
ATOM 1156 C C . LEU A 1 152 ? -7.591 -5.756 1.388 1.00 97.19 152 LEU A C 1
ATOM 1158 O O . LEU A 1 152 ? -7.973 -6.923 1.464 1.00 97.19 152 LEU A O 1
ATOM 1162 N N . TRP A 1 153 ? -7.628 -5.049 0.270 1.00 95.25 153 TRP A N 1
ATOM 1163 C CA . TRP A 1 153 ? -8.172 -5.527 -0.997 1.00 95.25 153 TRP A CA 1
ATOM 1164 C C . TRP A 1 153 ? -7.049 -5.718 -2.012 1.00 95.25 153 TRP A C 1
ATOM 1166 O O . TRP A 1 153 ? -6.070 -4.968 -1.997 1.00 95.25 153 TRP A O 1
ATOM 1176 N N . GLY A 1 154 ? -7.169 -6.696 -2.906 1.00 92.00 154 GLY A N 1
ATOM 1177 C CA . GLY A 1 154 ? -6.407 -6.671 -4.148 1.00 92.00 154 GLY A CA 1
ATOM 1178 C C . GLY A 1 154 ? -7.076 -5.774 -5.184 1.00 92.00 154 GLY A C 1
ATOM 1179 O O . GLY A 1 154 ? -8.246 -5.400 -5.068 1.00 92.00 154 GLY A O 1
ATOM 1180 N N . SER A 1 155 ? -6.310 -5.372 -6.199 1.00 86.62 155 SER A N 1
ATOM 1181 C CA . SER A 1 155 ? -6.827 -4.525 -7.280 1.00 86.62 155 SER A CA 1
ATOM 1182 C C . SER A 1 155 ? -7.952 -5.192 -8.065 1.00 86.62 155 SER A C 1
ATOM 1184 O O . SER A 1 155 ? -8.843 -4.507 -8.561 1.00 86.62 155 SER A O 1
ATOM 1186 N N . ASN A 1 156 ? -7.926 -6.517 -8.175 1.00 84.19 156 ASN A N 1
ATOM 1187 C CA . ASN A 1 156 ? -8.849 -7.273 -9.013 1.00 84.19 156 ASN A CA 1
ATOM 1188 C C . ASN A 1 156 ? -10.210 -7.417 -8.326 1.00 84.19 156 ASN A C 1
ATOM 1190 O O . ASN A 1 156 ? -11.246 -7.166 -8.934 1.00 84.19 156 ASN A O 1
ATOM 1194 N N . GLU A 1 157 ? -10.213 -7.715 -7.028 1.00 87.44 157 GLU A N 1
ATOM 1195 C CA . GLU A 1 157 ? -11.431 -7.742 -6.218 1.00 87.44 157 GLU A CA 1
ATOM 1196 C C . GLU A 1 157 ? -12.055 -6.347 -6.123 1.00 87.44 157 GLU A C 1
ATOM 1198 O O . GLU A 1 157 ? -13.272 -6.179 -6.249 1.00 87.44 157 GLU A O 1
ATOM 1203 N N . TRP A 1 158 ? -11.213 -5.326 -5.939 1.00 87.94 158 TRP A N 1
ATOM 1204 C CA . TRP A 1 158 ? -11.672 -3.948 -5.846 1.00 87.94 158 TRP A CA 1
ATOM 1205 C C . TRP A 1 158 ? -12.288 -3.458 -7.154 1.00 87.94 158 TRP A C 1
ATOM 1207 O O . TRP A 1 158 ? -13.402 -2.938 -7.136 1.00 87.94 158 TRP A O 1
ATOM 1217 N N . SER A 1 159 ? -11.600 -3.663 -8.280 1.00 82.62 159 SER A N 1
ATOM 1218 C CA . SER A 1 159 ? -12.076 -3.264 -9.610 1.00 82.62 159 SER A CA 1
ATOM 1219 C C . SER A 1 159 ? -13.379 -3.950 -10.002 1.00 82.62 159 SER A C 1
ATOM 1221 O O . SER A 1 159 ? -14.267 -3.281 -10.528 1.00 82.62 159 SER A O 1
ATOM 1223 N N . GLY A 1 160 ? -13.522 -5.249 -9.716 1.00 79.50 160 GLY A N 1
ATOM 1224 C CA . GLY A 1 160 ? -14.759 -5.990 -9.969 1.00 79.50 160 GLY A CA 1
ATOM 1225 C C . GLY A 1 160 ? -15.943 -5.474 -9.147 1.00 79.50 160 GLY A C 1
ATOM 1226 O O . GLY A 1 160 ? -17.068 -5.447 -9.638 1.00 79.50 160 GLY A O 1
ATOM 1227 N N . THR A 1 161 ? -15.684 -5.008 -7.923 1.00 80.81 161 THR A N 1
ATOM 1228 C CA . THR A 1 161 ? -16.718 -4.496 -7.009 1.00 80.81 161 THR A CA 1
ATOM 1229 C C . THR A 1 161 ? -17.070 -3.027 -7.278 1.00 80.81 161 THR A C 1
ATOM 1231 O O . THR A 1 161 ? -18.232 -2.643 -7.171 1.00 80.81 161 THR A O 1
ATOM 1234 N N . HIS A 1 162 ? -16.084 -2.204 -7.650 1.00 79.25 162 HIS A N 1
ATOM 1235 C CA . HIS A 1 162 ? -16.212 -0.744 -7.780 1.00 79.25 162 HIS A CA 1
ATOM 1236 C C . HIS A 1 162 ? -16.189 -0.248 -9.234 1.00 79.25 162 HIS A C 1
ATOM 1238 O O . HIS A 1 162 ? -16.221 0.954 -9.480 1.00 79.25 162 HIS A O 1
ATOM 1244 N N . GLY A 1 163 ? -16.173 -1.161 -10.208 1.00 65.38 163 GLY A N 1
ATOM 1245 C CA . GLY A 1 163 ? -16.422 -0.847 -11.612 1.00 65.38 163 GLY A CA 1
ATOM 1246 C C . GLY A 1 163 ? -15.279 -0.128 -12.327 1.00 65.38 163 GLY A C 1
ATOM 1247 O O . GLY A 1 163 ? -15.545 0.801 -13.089 1.00 65.38 163 GLY A O 1
ATOM 1248 N N . TRP A 1 164 ? -14.022 -0.563 -12.155 1.00 70.94 164 TRP A N 1
ATOM 1249 C CA . TRP A 1 164 ? -12.917 -0.085 -13.008 1.00 70.94 164 TRP A CA 1
ATOM 1250 C C . TRP A 1 164 ? -13.061 -0.644 -14.436 1.00 70.94 164 TRP A C 1
ATOM 1252 O O . TRP A 1 164 ? -12.358 -1.565 -14.853 1.00 70.94 164 TRP A O 1
ATOM 1262 N N . ALA A 1 165 ? -13.995 -0.113 -15.215 1.00 51.94 165 ALA A N 1
ATOM 1263 C CA . ALA A 1 165 ? -14.166 -0.513 -16.602 1.00 51.94 165 ALA A CA 1
ATOM 1264 C C . ALA A 1 165 ? -13.059 0.113 -17.475 1.00 51.94 165 ALA A C 1
ATOM 1266 O O . ALA A 1 165 ? -13.055 1.315 -17.725 1.00 51.94 165 ALA A O 1
ATOM 1267 N N . GLY A 1 166 ? -12.128 -0.705 -17.984 1.00 52.38 166 GLY A N 1
ATOM 1268 C CA . GLY A 1 166 ? -11.308 -0.348 -19.155 1.00 52.38 166 GLY A CA 1
ATOM 1269 C C . GLY A 1 166 ? -10.043 0.494 -18.927 1.00 52.38 166 GLY A C 1
ATOM 1270 O O . GLY A 1 166 ? -9.499 1.026 -19.892 1.00 52.38 166 GLY A O 1
ATOM 1271 N N . ALA A 1 167 ? -9.530 0.593 -17.699 1.00 49.56 167 ALA A N 1
ATOM 1272 C CA . ALA A 1 167 ? -8.332 1.376 -17.361 1.00 49.56 167 ALA A CA 1
ATOM 1273 C C . ALA A 1 167 ? -7.050 1.109 -18.213 1.00 49.56 167 ALA A C 1
ATOM 1275 O O . ALA A 1 167 ? -6.381 2.063 -18.611 1.00 49.56 167 ALA A O 1
ATOM 1276 N N . PRO A 1 168 ? -6.645 -0.133 -18.544 1.00 51.06 168 PRO A N 1
ATOM 1277 C CA . PRO A 1 168 ? -5.240 -0.378 -18.917 1.00 51.06 168 PRO A CA 1
ATOM 1278 C C . PRO A 1 168 ? -4.850 -0.002 -20.362 1.00 51.06 168 PRO A C 1
ATOM 1280 O O . PRO A 1 168 ? -3.708 0.402 -20.611 1.00 51.06 168 PRO A O 1
ATOM 1283 N N . ALA A 1 169 ? -5.790 -0.053 -21.315 1.00 48.72 169 ALA A N 1
ATOM 1284 C CA . ALA A 1 169 ? -5.486 0.019 -22.752 1.00 48.72 169 ALA A CA 1
ATOM 1285 C C . ALA A 1 169 ? -4.790 1.325 -23.197 1.00 48.72 169 ALA A C 1
ATOM 1287 O O . ALA A 1 169 ? -4.037 1.324 -24.171 1.00 48.72 169 ALA A O 1
ATOM 1288 N N . ALA A 1 170 ? -4.986 2.432 -22.472 1.00 46.44 170 ALA A N 1
ATOM 1289 C CA . ALA A 1 170 ? -4.413 3.739 -22.806 1.00 46.44 170 ALA A CA 1
ATOM 1290 C C . ALA A 1 170 ? -2.895 3.858 -22.540 1.00 46.44 170 ALA A C 1
ATOM 1292 O O . ALA A 1 170 ? -2.276 4.827 -22.975 1.00 46.44 170 ALA A O 1
ATOM 1293 N N . LEU A 1 171 ? -2.283 2.895 -21.836 1.00 51.50 171 LEU A N 1
ATOM 1294 C CA . LEU A 1 171 ? -0.879 2.959 -21.394 1.00 51.50 171 LEU A CA 1
ATOM 1295 C C . LEU A 1 171 ? 0.010 1.846 -21.963 1.00 51.50 171 LEU A C 1
ATOM 1297 O O . LEU A 1 171 ? 1.123 1.642 -21.480 1.00 51.50 171 LEU A O 1
ATOM 1301 N N . GLY A 1 172 ? -0.475 1.094 -22.956 1.00 53.47 172 GLY A N 1
ATOM 1302 C CA . GLY A 1 172 ? 0.249 -0.066 -23.493 1.00 53.47 172 GLY A CA 1
ATOM 1303 C C . GLY A 1 172 ? 0.356 -1.240 -22.508 1.00 53.47 172 GLY A C 1
ATOM 1304 O O . GLY A 1 172 ? 1.142 -2.156 -22.733 1.00 53.47 172 GLY A O 1
ATOM 1305 N N . ILE A 1 173 ? -0.421 -1.217 -21.421 1.00 57.38 173 ILE A N 1
ATOM 1306 C CA . ILE A 1 173 ? -0.652 -2.355 -20.527 1.00 57.38 173 ILE A CA 1
ATOM 1307 C C . ILE A 1 173 ? -1.992 -2.952 -20.960 1.00 57.38 173 ILE A C 1
ATOM 1309 O O . ILE A 1 173 ? -3.006 -2.273 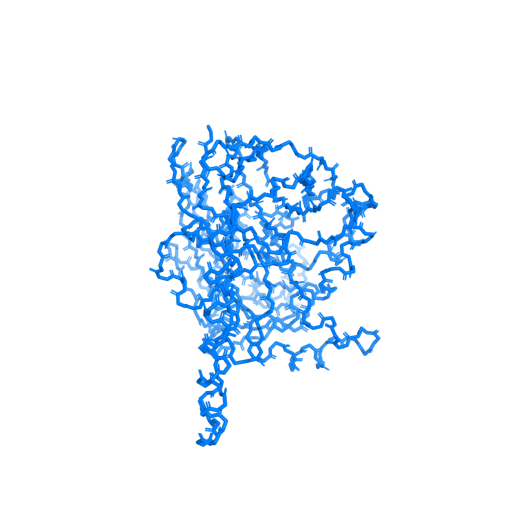-20.875 1.00 57.38 173 ILE A O 1
ATOM 1313 N N . HIS A 1 174 ? -2.026 -4.186 -21.463 1.00 53.78 174 HIS A N 1
ATOM 1314 C CA . HIS A 1 174 ? -3.279 -4.760 -21.973 1.00 53.78 174 HIS A CA 1
ATOM 1315 C C . HIS A 1 174 ? -4.291 -5.024 -20.846 1.00 53.78 174 HIS A C 1
ATOM 1317 O O . HIS A 1 174 ? -5.467 -4.702 -21.010 1.00 53.78 174 HIS A O 1
ATOM 1323 N N . SER A 1 175 ? -3.826 -5.477 -19.673 1.00 67.06 175 SER A N 1
ATOM 1324 C CA . SER A 1 175 ? -4.583 -5.406 -18.417 1.00 67.06 175 SER A CA 1
ATOM 1325 C C . SER A 1 175 ? -3.672 -5.285 -17.185 1.00 67.06 175 SER A C 1
ATOM 1327 O O . SER A 1 175 ? -2.566 -5.826 -17.176 1.00 67.06 175 SER A O 1
ATOM 1329 N N . LEU A 1 176 ? -4.129 -4.611 -16.117 1.00 75.69 176 LEU A N 1
ATOM 1330 C CA . LEU A 1 176 ? -3.466 -4.689 -14.806 1.00 75.69 176 LEU A CA 1
ATOM 1331 C C . LEU A 1 176 ? -3.440 -6.134 -14.279 1.00 75.69 176 LEU A C 1
ATOM 1333 O O . LEU A 1 176 ? -2.470 -6.516 -13.630 1.00 75.69 176 LEU A O 1
ATOM 1337 N N . ASP A 1 177 ? -4.434 -6.945 -14.642 1.00 73.25 177 ASP A N 1
ATOM 1338 C CA . ASP A 1 177 ? -4.542 -8.363 -14.268 1.00 73.25 177 ASP A CA 1
ATOM 1339 C C . ASP A 1 177 ? -3.402 -9.218 -14.839 1.00 73.25 177 ASP A C 1
ATOM 1341 O O . ASP A 1 177 ? -3.040 -10.260 -14.297 1.00 73.25 177 ASP A O 1
ATOM 1345 N N . GLU A 1 178 ? -2.796 -8.780 -15.943 1.00 78.69 178 GLU A N 1
ATOM 1346 C CA . GLU A 1 178 ? -1.664 -9.488 -16.537 1.00 78.69 178 GLU A CA 1
ATOM 1347 C C . GLU A 1 178 ? -0.376 -9.263 -15.742 1.00 78.69 178 GLU A C 1
ATOM 1349 O O . GLU A 1 178 ? 0.501 -10.130 -15.727 1.00 78.69 178 GLU A O 1
ATOM 1354 N N . VAL A 1 179 ? -0.251 -8.117 -15.068 1.00 83.94 179 VAL A N 1
ATOM 1355 C CA . VAL A 1 179 ? 0.994 -7.684 -14.414 1.00 83.94 179 VAL A CA 1
ATOM 1356 C C . VAL A 1 179 ? 0.932 -7.726 -12.890 1.00 83.94 179 VAL A C 1
ATOM 1358 O O . VAL A 1 179 ? 1.982 -7.796 -12.249 1.00 83.94 179 VAL A O 1
ATOM 1361 N N . LEU A 1 180 ? -0.263 -7.704 -12.306 1.00 89.81 180 LEU A N 1
ATOM 1362 C CA . LEU A 1 180 ? -0.510 -7.830 -10.875 1.00 89.81 180 LEU A CA 1
ATOM 1363 C C . LEU A 1 180 ? -1.073 -9.211 -10.564 1.00 89.81 180 LEU A C 1
ATOM 1365 O O . LEU A 1 180 ? -1.690 -9.855 -11.404 1.00 89.81 180 LEU A O 1
ATOM 1369 N N . ALA A 1 181 ? -0.837 -9.682 -9.346 1.00 91.25 181 ALA A N 1
ATOM 1370 C CA . ALA A 1 181 ? -1.452 -10.920 -8.903 1.00 91.25 181 ALA A CA 1
ATOM 1371 C C . ALA A 1 181 ? -2.932 -10.687 -8.540 1.00 91.25 181 ALA A C 1
ATOM 1373 O O . ALA A 1 181 ? -3.196 -9.731 -7.804 1.00 91.25 181 ALA A O 1
ATOM 1374 N N . PRO A 1 182 ? -3.856 -11.580 -8.943 1.00 88.31 182 PRO A N 1
ATOM 1375 C CA . PRO A 1 182 ? -5.290 -11.400 -8.731 1.00 88.31 182 PRO A CA 1
ATOM 1376 C C . PRO A 1 182 ? -5.664 -11.371 -7.246 1.00 88.31 182 PRO A C 1
ATOM 1378 O O . PRO A 1 182 ? -6.140 -10.349 -6.784 1.00 88.31 182 PRO A O 1
ATOM 1381 N N . ALA A 1 183 ? -5.316 -12.407 -6.474 1.00 90.62 183 ALA A N 1
ATOM 1382 C CA . ALA A 1 183 ? -5.581 -12.470 -5.031 1.00 90.62 183 ALA A CA 1
ATOM 1383 C C . ALA A 1 183 ? -4.496 -11.768 -4.194 1.00 90.62 183 ALA A C 1
ATOM 1385 O O . ALA A 1 183 ? -3.713 -12.402 -3.479 1.00 90.62 183 ALA A O 1
ATOM 1386 N N . ALA A 1 184 ? -4.357 -10.449 -4.336 1.00 92.38 184 ALA A N 1
ATOM 1387 C CA . ALA A 1 184 ? -3.148 -9.730 -3.919 1.00 92.38 184 ALA A CA 1
ATOM 1388 C C . ALA A 1 184 ? -2.770 -9.899 -2.433 1.00 92.38 184 ALA A C 1
ATOM 1390 O O . ALA A 1 184 ? -1.580 -9.851 -2.100 1.00 92.38 184 ALA A O 1
ATOM 1391 N N . THR A 1 185 ? -3.750 -10.109 -1.549 1.00 95.69 185 THR A N 1
ATOM 1392 C CA . THR A 1 185 ? -3.516 -10.242 -0.105 1.00 95.69 185 THR A CA 1
ATOM 1393 C C . THR A 1 185 ? -3.155 -11.654 0.331 1.00 95.69 185 THR A C 1
ATOM 1395 O O . THR A 1 185 ? -2.470 -11.786 1.344 1.00 95.69 185 THR A O 1
ATOM 1398 N N . ILE A 1 186 ? -3.534 -12.713 -0.392 1.00 95.75 186 ILE A N 1
ATOM 1399 C CA . ILE A 1 186 ? -3.329 -14.091 0.084 1.00 95.75 186 ILE A CA 1
ATOM 1400 C C . ILE A 1 186 ? -1.841 -14.377 0.321 1.00 95.75 186 ILE A C 1
ATOM 1402 O O . ILE A 1 186 ? -0.969 -14.144 -0.516 1.00 95.75 186 ILE A O 1
ATOM 1406 N N . GLY A 1 187 ? -1.538 -14.876 1.520 1.00 94.44 187 GLY A N 1
ATOM 1407 C CA . GLY A 1 187 ? -0.180 -15.150 1.970 1.00 94.44 187 GLY A CA 1
ATOM 1408 C C . GLY A 1 187 ? 0.584 -13.923 2.472 1.00 94.44 187 GLY A C 1
ATOM 1409 O O . GLY A 1 187 ? 1.662 -14.100 3.043 1.00 94.44 187 GLY A O 1
ATOM 1410 N N . MET A 1 188 ? 0.054 -12.704 2.350 1.00 96.62 188 MET A N 1
ATOM 1411 C CA . MET A 1 188 ? 0.671 -11.488 2.882 1.00 96.62 188 MET A CA 1
ATOM 1412 C C . MET A 1 188 ? 0.655 -11.465 4.414 1.00 96.62 188 MET A C 1
ATOM 1414 O O . MET A 1 188 ? -0.335 -11.798 5.065 1.00 96.62 188 MET A O 1
ATOM 1418 N N . VAL A 1 189 ? 1.756 -11.011 5.010 1.00 96.94 189 VAL A N 1
ATOM 1419 C CA . VAL A 1 189 ? 1.905 -10.848 6.460 1.00 96.94 189 VAL A CA 1
ATOM 1420 C C . VAL A 1 189 ? 1.643 -9.407 6.867 1.00 96.94 189 VAL A C 1
ATOM 1422 O O . VAL A 1 189 ? 2.303 -8.496 6.367 1.00 96.94 189 VAL A O 1
ATOM 1425 N N . VAL A 1 190 ? 0.791 -9.217 7.871 1.00 97.44 190 VAL A N 1
ATOM 1426 C CA . VAL A 1 190 ? 0.701 -7.959 8.618 1.00 97.44 190 VAL A CA 1
ATOM 1427 C C . VAL A 1 190 ? 1.678 -8.064 9.784 1.00 97.44 190 VAL A C 1
ATOM 1429 O O . VAL A 1 190 ? 1.448 -8.762 10.772 1.00 97.44 190 VAL A O 1
ATOM 1432 N N . ASN A 1 191 ? 2.841 -7.429 9.641 1.00 96.50 191 ASN A N 1
ATOM 1433 C CA . ASN A 1 191 ? 3.912 -7.498 10.636 1.00 96.50 191 ASN A CA 1
ATOM 1434 C C . ASN A 1 191 ? 3.594 -6.677 11.875 1.00 96.50 191 ASN A C 1
ATOM 1436 O O . ASN A 1 191 ? 4.030 -7.032 12.967 1.00 96.50 191 ASN A O 1
ATOM 1440 N N . GLY A 1 192 ? 2.929 -5.546 11.677 1.00 96.06 192 GLY A N 1
ATOM 1441 C CA . GLY A 1 192 ? 2.581 -4.636 12.743 1.00 96.06 192 GLY A CA 1
ATOM 1442 C C . GLY A 1 192 ? 1.514 -3.652 12.308 1.00 96.06 192 GLY A C 1
ATOM 1443 O O . GLY A 1 192 ? 1.402 -3.353 11.117 1.00 96.06 192 GLY A O 1
ATOM 1444 N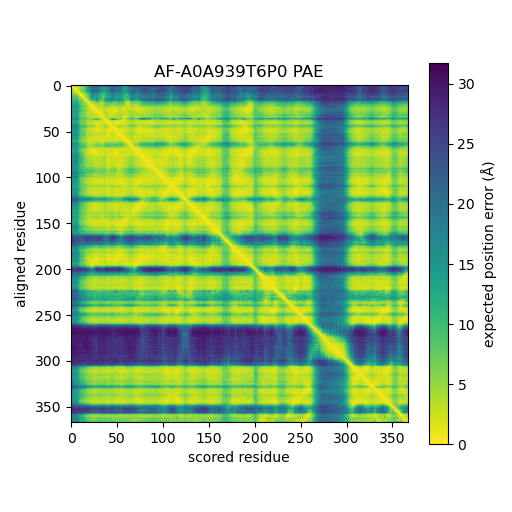 N . ILE A 1 193 ? 0.763 -3.178 13.292 1.00 96.06 193 ILE A N 1
ATOM 1445 C CA . ILE A 1 193 ? -0.194 -2.086 13.160 1.00 96.06 193 ILE A CA 1
ATOM 1446 C C . ILE A 1 193 ? 0.179 -1.053 14.217 1.00 96.06 193 ILE A C 1
ATOM 1448 O O . ILE A 1 193 ? 0.420 -1.421 15.364 1.00 96.06 193 ILE A O 1
ATOM 1452 N N . SER A 1 194 ? 0.265 0.218 13.857 1.00 94.06 194 SER A N 1
ATOM 1453 C CA . SER A 1 194 ? 0.425 1.307 14.820 1.00 94.06 194 SER A CA 1
ATOM 1454 C C . SER A 1 194 ? -0.735 2.270 14.706 1.00 94.06 194 SER A C 1
ATOM 1456 O O . SER A 1 194 ? -1.150 2.596 13.599 1.00 94.06 194 SER A O 1
ATOM 1458 N N . ILE A 1 195 ? -1.213 2.737 15.849 1.00 92.94 195 ILE A N 1
ATOM 1459 C CA . ILE A 1 195 ? -2.243 3.757 15.953 1.00 92.94 195 ILE A CA 1
ATOM 1460 C C . ILE A 1 195 ? -1.624 4.952 16.656 1.00 92.94 195 ILE A C 1
ATOM 1462 O O . ILE A 1 195 ? -0.998 4.807 17.707 1.00 92.94 195 ILE A O 1
ATOM 1466 N N . ALA A 1 196 ? -1.779 6.127 16.072 1.00 91.38 196 ALA A N 1
ATOM 1467 C CA . ALA A 1 196 ? -1.297 7.371 16.638 1.00 91.38 196 ALA A CA 1
ATOM 1468 C C . ALA A 1 196 ? -2.333 8.467 16.422 1.00 91.38 196 ALA A C 1
ATOM 1470 O O . ALA A 1 196 ? -3.164 8.383 15.519 1.00 91.38 196 ALA A O 1
ATOM 1471 N N . ARG A 1 197 ? -2.248 9.517 17.233 1.00 88.00 197 ARG A N 1
ATOM 1472 C CA . ARG A 1 197 ? -2.922 10.770 16.919 1.00 88.00 197 ARG A CA 1
ATOM 1473 C C . ARG A 1 197 ? -2.275 11.351 15.674 1.00 88.00 197 ARG A C 1
ATOM 1475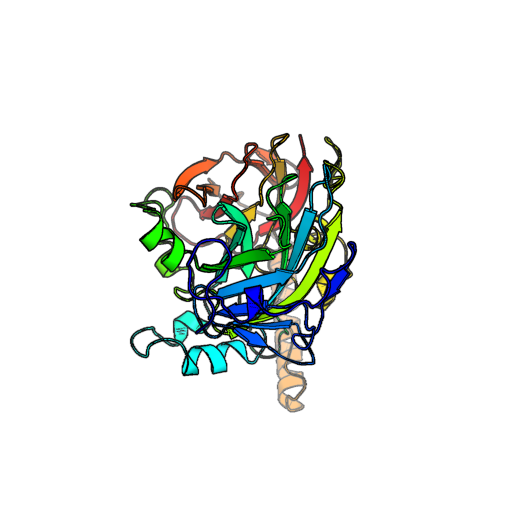 O O . ARG A 1 197 ? -1.050 11.324 15.526 1.00 88.00 197 ARG A O 1
ATOM 1482 N N . SER A 1 198 ? -3.113 11.792 14.757 1.00 78.06 198 SER A N 1
ATOM 1483 C CA . SER A 1 198 ? -2.698 12.501 13.564 1.00 78.06 198 SER A CA 1
ATOM 1484 C C . SER A 1 198 ? -2.955 13.972 13.844 1.00 78.06 198 SER A C 1
ATOM 1486 O O . SER A 1 198 ? -4.056 14.474 13.632 1.00 78.06 198 SER A O 1
ATOM 1488 N N . ASP A 1 199 ? -1.945 14.680 14.344 1.00 63.38 199 ASP A N 1
ATOM 1489 C CA . ASP A 1 199 ? -1.933 16.132 14.186 1.00 63.38 199 ASP A CA 1
ATOM 1490 C C . ASP A 1 199 ? -2.015 16.355 12.674 1.00 63.38 199 ASP A C 1
ATOM 1492 O O . ASP A 1 199 ? -1.242 15.731 11.950 1.00 63.38 199 ASP A O 1
ATOM 1496 N N . THR A 1 200 ? -2.980 17.137 12.189 1.00 47.38 200 THR A N 1
ATOM 1497 C CA . THR A 1 200 ? -3.356 17.398 10.779 1.00 47.38 200 THR A CA 1
ATOM 1498 C C . THR A 1 200 ? -2.204 17.900 9.885 1.00 47.38 200 THR A C 1
ATOM 1500 O O . THR A 1 200 ? -2.215 19.003 9.352 1.00 47.38 200 THR A O 1
ATOM 1503 N N . ALA A 1 201 ? -1.168 17.085 9.757 1.00 43.03 201 ALA A N 1
ATOM 1504 C CA . ALA A 1 201 ? 0.077 17.262 9.047 1.00 43.03 201 ALA A CA 1
ATOM 1505 C C . ALA A 1 201 ? 0.912 16.002 9.323 1.00 43.03 201 ALA A C 1
ATOM 1507 O O . ALA A 1 201 ? 1.799 15.987 10.181 1.00 43.03 201 ALA A O 1
ATOM 1508 N N . THR A 1 202 ? 0.743 14.946 8.521 1.00 47.81 202 THR A N 1
ATOM 1509 C CA . THR A 1 202 ? 1.936 14.174 8.138 1.00 47.81 202 THR A CA 1
ATOM 1510 C C . THR A 1 202 ? 2.953 15.222 7.720 1.00 47.81 202 THR A C 1
ATOM 1512 O O . THR A 1 202 ? 2.734 15.942 6.748 1.00 47.81 202 THR A O 1
ATOM 1515 N N . THR A 1 203 ? 3.999 15.400 8.518 1.00 47.06 203 THR A N 1
ATOM 1516 C CA . THR A 1 203 ? 4.917 16.542 8.492 1.00 47.06 203 THR A CA 1
ATOM 1517 C C . THR A 1 203 ? 5.887 16.421 7.316 1.00 47.06 203 THR A C 1
ATOM 1519 O O . THR A 1 203 ? 7.103 16.550 7.431 1.00 47.06 203 THR A O 1
ATOM 1522 N N . HIS A 1 204 ? 5.341 16.200 6.127 1.00 54.12 204 HIS A N 1
ATOM 1523 C CA . HIS A 1 204 ? 5.894 16.720 4.898 1.00 54.12 204 HIS A CA 1
ATOM 1524 C C . HIS A 1 204 ? 5.405 18.149 4.795 1.00 54.12 204 HIS A C 1
ATOM 1526 O O . HIS A 1 204 ? 4.431 18.460 4.110 1.00 54.12 204 HIS A O 1
ATOM 1532 N N . THR A 1 205 ? 6.085 19.002 5.562 1.00 61.66 205 THR A N 1
ATOM 1533 C CA . THR A 1 205 ? 6.001 20.446 5.414 1.00 61.66 205 THR A CA 1
ATOM 1534 C C . THR A 1 205 ? 6.130 20.764 3.932 1.00 61.66 205 THR A C 1
ATOM 1536 O O . THR A 1 205 ? 7.024 20.237 3.263 1.00 61.66 205 THR A O 1
ATOM 1539 N N . LEU A 1 206 ? 5.220 21.586 3.425 1.00 70.69 206 LEU A N 1
ATOM 1540 C CA . LEU A 1 206 ? 5.274 22.092 2.061 1.00 70.69 206 LEU A CA 1
ATOM 1541 C C . LEU A 1 206 ? 6.693 22.609 1.753 1.00 70.69 206 LEU A C 1
ATOM 1543 O O . LEU A 1 206 ? 7.343 23.221 2.601 1.00 70.69 206 LEU A O 1
ATOM 1547 N N . GLY A 1 207 ? 7.231 22.251 0.589 1.00 75.00 207 GLY A N 1
ATOM 1548 C CA . GLY A 1 207 ? 8.606 22.547 0.181 1.00 75.00 207 GLY A CA 1
ATOM 1549 C C . GLY A 1 207 ? 9.701 21.653 0.784 1.00 75.00 207 GLY A C 1
ATOM 1550 O O . GLY A 1 207 ? 10.841 21.688 0.311 1.00 75.00 207 GLY A O 1
ATOM 1551 N N . ARG A 1 208 ? 9.416 20.805 1.786 1.00 84.75 208 ARG A N 1
ATOM 1552 C CA . ARG A 1 208 ? 10.429 19.906 2.363 1.00 84.75 208 ARG A CA 1
ATOM 1553 C C . ARG A 1 208 ? 10.689 18.716 1.444 1.00 84.75 208 ARG A C 1
ATOM 1555 O O . ARG A 1 208 ? 9.810 17.907 1.154 1.00 84.75 208 ARG A O 1
ATOM 1562 N N . LYS A 1 209 ? 11.953 18.563 1.058 1.00 89.00 209 LYS A N 1
ATOM 1563 C CA . LYS A 1 209 ? 12.446 17.405 0.311 1.00 89.00 209 LYS A CA 1
ATOM 1564 C C . LYS A 1 209 ? 12.591 16.187 1.215 1.00 89.00 209 LYS A C 1
ATOM 1566 O O . LYS A 1 209 ? 13.206 16.265 2.279 1.00 89.00 209 LYS A O 1
ATOM 1571 N N . VAL A 1 210 ? 12.067 15.054 0.762 1.00 89.56 210 VAL A N 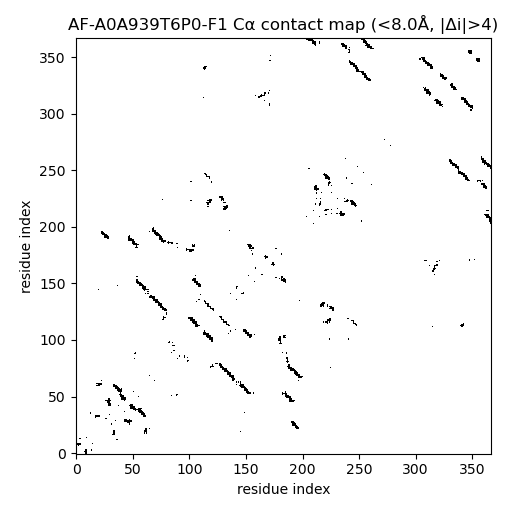1
ATOM 1572 C CA . VAL A 1 210 ? 12.088 13.779 1.488 1.00 89.56 210 VAL A CA 1
ATOM 1573 C C . VAL A 1 210 ? 12.702 12.727 0.588 1.00 89.56 210 VAL A C 1
ATOM 1575 O O . VAL A 1 210 ? 12.285 12.568 -0.557 1.00 89.56 210 VAL A O 1
ATOM 1578 N N . ASP A 1 211 ? 13.727 12.028 1.070 1.00 91.31 211 ASP A N 1
ATOM 1579 C CA . ASP A 1 211 ? 14.355 10.961 0.296 1.00 91.31 211 ASP A CA 1
ATOM 1580 C C . ASP A 1 211 ? 13.405 9.770 0.105 1.00 91.31 211 ASP A C 1
ATOM 1582 O O . ASP A 1 211 ? 12.511 9.527 0.916 1.00 91.31 211 ASP A O 1
ATOM 1586 N N . ALA A 1 212 ? 13.602 9.020 -0.978 1.00 88.88 212 ALA A N 1
ATOM 1587 C CA . ALA A 1 212 ? 12.679 7.971 -1.403 1.00 88.88 212 ALA A CA 1
ATOM 1588 C C . ALA A 1 212 ? 12.449 6.874 -0.351 1.00 88.88 212 ALA A C 1
ATOM 1590 O O . ALA A 1 212 ? 11.322 6.420 -0.177 1.00 88.88 212 ALA A O 1
ATOM 1591 N N . ARG A 1 213 ? 13.493 6.458 0.379 1.00 88.94 213 ARG A N 1
ATOM 1592 C CA . ARG A 1 213 ? 13.356 5.443 1.439 1.00 88.94 213 ARG A CA 1
ATOM 1593 C C . ARG A 1 213 ? 12.565 5.971 2.622 1.00 88.94 213 ARG A C 1
ATOM 1595 O O . ARG A 1 213 ? 11.723 5.258 3.156 1.00 88.94 213 ARG A O 1
ATOM 1602 N N . THR A 1 214 ? 12.810 7.216 3.026 1.00 89.31 214 THR A N 1
ATOM 1603 C CA . THR A 1 214 ? 12.000 7.863 4.062 1.00 89.31 214 THR A CA 1
ATOM 1604 C C . THR A 1 214 ? 10.547 7.997 3.627 1.00 89.31 214 THR A C 1
ATOM 1606 O O . THR A 1 214 ? 9.668 7.656 4.409 1.00 89.31 214 THR A O 1
ATOM 1609 N N . ALA A 1 215 ? 10.292 8.404 2.384 1.00 90.12 215 ALA A N 1
ATOM 1610 C CA . ALA A 1 215 ? 8.941 8.480 1.841 1.00 90.12 215 ALA A CA 1
ATOM 1611 C C . ALA A 1 215 ? 8.218 7.121 1.850 1.00 90.12 215 ALA A C 1
ATOM 1613 O O . ALA A 1 215 ? 7.039 7.067 2.186 1.00 90.12 215 ALA A O 1
ATOM 1614 N N . GLU A 1 216 ? 8.920 6.027 1.538 1.00 90.25 216 GLU A N 1
ATOM 1615 C CA . GLU A 1 216 ? 8.339 4.678 1.543 1.00 90.25 216 GLU A CA 1
ATOM 1616 C C . GLU A 1 216 ? 8.054 4.143 2.956 1.00 90.25 216 GLU A C 1
ATOM 1618 O O . GLU A 1 216 ? 7.057 3.459 3.155 1.00 90.25 216 GLU A O 1
ATOM 1623 N N . ARG A 1 217 ? 8.862 4.506 3.964 1.00 88.31 217 ARG A N 1
ATOM 1624 C CA . ARG A 1 217 ? 8.568 4.205 5.386 1.00 88.31 217 ARG A CA 1
ATOM 1625 C C . ARG A 1 217 ? 7.392 5.012 5.923 1.00 88.31 217 ARG A C 1
ATOM 1627 O O . ARG A 1 217 ? 6.567 4.535 6.684 1.00 88.31 217 ARG A O 1
ATOM 1634 N N . LEU A 1 218 ? 7.286 6.262 5.497 1.00 87.38 218 LEU A N 1
ATOM 1635 C CA . LEU A 1 218 ? 6.155 7.104 5.876 1.00 87.38 218 LEU A CA 1
ATOM 1636 C C . LEU A 1 218 ? 4.877 6.734 5.111 1.00 87.38 218 LEU A C 1
ATOM 1638 O O . LEU A 1 218 ? 3.843 7.357 5.324 1.00 87.38 218 LEU A O 1
ATOM 1642 N N . GLY A 1 219 ? 4.940 5.729 4.229 1.00 90.12 219 GLY A N 1
ATOM 1643 C CA . GLY A 1 219 ? 3.808 5.258 3.446 1.00 90.12 219 GLY A CA 1
ATOM 1644 C C . GLY A 1 219 ? 3.320 6.258 2.404 1.00 90.12 219 GLY A C 1
ATOM 1645 O O . GLY A 1 219 ? 2.211 6.109 1.915 1.00 90.12 219 GLY A O 1
ATOM 1646 N N . LEU A 1 220 ? 4.118 7.262 2.031 1.00 91.88 220 LEU A N 1
ATOM 1647 C CA . LEU A 1 220 ? 3.745 8.243 1.002 1.00 91.88 220 LEU A CA 1
ATOM 1648 C C . LEU A 1 220 ? 3.812 7.661 -0.406 1.00 91.88 220 LEU A C 1
ATOM 1650 O O . LEU A 1 220 ? 3.085 8.071 -1.304 1.00 91.88 220 LEU A O 1
ATOM 1654 N N . VAL A 1 221 ? 4.748 6.740 -0.609 1.00 94.19 221 VAL A N 1
ATOM 1655 C CA . VAL A 1 221 ? 4.967 6.049 -1.876 1.00 94.19 221 VAL A CA 1
ATOM 1656 C C . VAL A 1 221 ? 5.253 4.583 -1.601 1.00 94.19 221 VAL A C 1
ATOM 1658 O O . VAL A 1 221 ? 5.739 4.232 -0.530 1.00 94.19 221 VAL A O 1
ATOM 1661 N N . SER A 1 222 ? 5.020 3.720 -2.582 1.00 94.56 222 SER A N 1
ATOM 1662 C CA . SER A 1 222 ? 5.409 2.312 -2.500 1.00 94.56 222 SER A CA 1
ATOM 1663 C C . SER A 1 222 ? 6.051 1.870 -3.806 1.00 94.56 222 SER A C 1
ATOM 1665 O O . SER A 1 222 ? 5.404 1.880 -4.850 1.00 94.56 222 SER A O 1
ATOM 1667 N N . THR A 1 223 ? 7.336 1.503 -3.773 1.00 90.56 223 THR A N 1
ATOM 1668 C CA . THR A 1 223 ? 8.139 1.260 -4.992 1.00 90.56 223 THR A CA 1
ATOM 1669 C C . THR A 1 223 ? 8.313 -0.228 -5.317 1.00 90.56 223 THR A C 1
ATOM 1671 O O . THR A 1 223 ? 9.176 -0.619 -6.111 1.00 90.56 223 THR A O 1
ATOM 1674 N N . GLY A 1 224 ? 7.494 -1.082 -4.695 1.00 85.44 224 GLY A N 1
ATOM 1675 C CA . GLY A 1 224 ? 7.610 -2.537 -4.767 1.00 85.44 224 GLY A CA 1
ATOM 1676 C C . GLY A 1 224 ? 8.206 -3.181 -3.513 1.00 85.44 224 GLY A C 1
ATOM 1677 O O . GLY A 1 224 ? 8.597 -4.356 -3.550 1.00 85.44 224 GLY A O 1
ATOM 1678 N N . GLY A 1 225 ? 8.295 -2.421 -2.421 1.00 80.44 225 GLY A N 1
ATOM 1679 C CA . GLY A 1 225 ? 8.676 -2.874 -1.094 1.00 80.44 225 GLY A CA 1
ATOM 1680 C C . GLY A 1 225 ? 10.183 -2.854 -0.836 1.00 80.44 225 GLY A C 1
ATOM 1681 O O . GLY A 1 225 ? 11.010 -3.367 -1.611 1.00 80.44 225 GLY A O 1
ATOM 1682 N N . LEU A 1 226 ? 10.527 -2.316 0.330 1.00 81.31 226 LEU A N 1
ATOM 1683 C CA . LEU A 1 226 ? 11.860 -2.277 0.910 1.00 81.31 226 LEU A CA 1
ATOM 1684 C C . LEU A 1 226 ? 12.296 -3.679 1.346 1.00 81.31 226 LEU A C 1
ATOM 1686 O O . LEU A 1 226 ? 11.494 -4.528 1.732 1.00 81.31 226 LEU A O 1
ATOM 1690 N N . ASN A 1 227 ? 13.602 -3.935 1.323 1.00 79.31 227 ASN A N 1
ATOM 1691 C CA . ASN A 1 227 ? 14.146 -5.076 2.054 1.00 79.31 227 ASN A CA 1
ATOM 1692 C C . ASN A 1 227 ? 14.445 -4.666 3.508 1.00 79.31 227 ASN A C 1
ATOM 1694 O O . ASN A 1 227 ? 14.564 -3.483 3.821 1.00 79.31 227 ASN A O 1
ATOM 1698 N N . ALA A 1 228 ? 14.635 -5.647 4.394 1.00 70.50 228 ALA A N 1
ATOM 1699 C CA . ALA A 1 228 ? 14.878 -5.381 5.815 1.00 70.50 228 ALA A CA 1
ATOM 1700 C C . ALA A 1 228 ? 16.096 -4.474 6.090 1.00 70.50 228 ALA A C 1
ATOM 1702 O O . ALA A 1 228 ? 16.078 -3.726 7.059 1.00 70.50 228 ALA A O 1
ATOM 1703 N N . LYS A 1 229 ? 17.134 -4.509 5.240 1.00 68.94 229 LYS A N 1
ATOM 1704 C CA . LYS A 1 229 ? 18.317 -3.641 5.381 1.00 68.94 229 LYS A CA 1
ATOM 1705 C C . LYS A 1 229 ? 18.014 -2.191 4.998 1.00 68.94 229 LYS A C 1
ATOM 1707 O O . LYS A 1 229 ? 18.549 -1.273 5.597 1.00 68.94 229 LYS A O 1
ATOM 1712 N N . MET A 1 230 ? 17.125 -1.987 4.029 1.00 73.12 230 MET A N 1
ATOM 1713 C CA . MET A 1 230 ? 16.741 -0.666 3.535 1.00 73.12 230 MET A CA 1
ATOM 1714 C C . MET A 1 230 ? 15.797 0.084 4.477 1.00 73.12 230 MET A C 1
ATOM 1716 O O . MET A 1 230 ? 15.680 1.295 4.340 1.00 73.12 230 MET A O 1
ATOM 1720 N N . LEU A 1 231 ? 15.166 -0.592 5.445 1.00 63.00 231 LEU A N 1
ATOM 1721 C CA . LEU A 1 231 ? 14.297 0.060 6.434 1.00 63.00 231 LEU A CA 1
ATOM 1722 C C . LEU A 1 231 ? 15.051 1.056 7.327 1.00 63.00 231 LEU A C 1
ATOM 1724 O O . LEU A 1 231 ? 14.471 2.030 7.800 1.00 63.00 231 LEU A O 1
ATOM 1728 N N . THR A 1 232 ? 16.345 0.844 7.560 1.00 65.31 232 THR A N 1
ATOM 1729 C CA . THR A 1 232 ? 17.154 1.707 8.435 1.00 65.31 232 THR A CA 1
ATOM 1730 C C . THR A 1 232 ? 18.009 2.710 7.667 1.00 65.31 232 THR A C 1
ATOM 1732 O O . THR A 1 232 ? 18.638 3.569 8.272 1.00 65.31 232 THR A O 1
ATOM 1735 N N . GLU A 1 233 ? 18.052 2.619 6.340 1.00 73.56 233 GLU A N 1
ATOM 1736 C CA . GLU A 1 233 ? 18.929 3.440 5.509 1.00 73.56 233 GLU A CA 1
ATOM 1737 C C . GLU A 1 233 ? 18.163 4.609 4.860 1.00 73.56 233 GLU A C 1
ATOM 1739 O O . GLU A 1 233 ? 16.976 4.506 4.561 1.00 73.56 233 GLU A O 1
ATOM 1744 N N . GLN A 1 234 ? 18.860 5.711 4.578 1.00 72.12 234 GLN A N 1
ATOM 1745 C CA . GLN A 1 234 ? 18.350 6.812 3.747 1.00 72.12 234 GLN A CA 1
ATOM 1746 C C . GLN A 1 234 ? 18.739 6.619 2.277 1.00 72.12 234 GLN A C 1
ATOM 1748 O O . GLN A 1 234 ? 19.649 5.845 1.959 1.00 72.12 234 GLN A O 1
ATOM 1753 N N . GLY A 1 235 ? 18.048 7.313 1.373 1.00 80.75 235 GLY A N 1
ATOM 1754 C CA . GLY A 1 235 ? 18.458 7.464 -0.022 1.00 80.75 235 GLY A CA 1
ATOM 1755 C C . GLY A 1 235 ? 17.428 6.977 -1.037 1.00 80.75 235 GLY A C 1
ATOM 1756 O O . GLY A 1 235 ? 16.225 7.007 -0.802 1.00 80.75 235 GLY A O 1
ATOM 1757 N N . ALA A 1 236 ? 17.920 6.559 -2.203 1.00 80.56 236 ALA A N 1
ATOM 1758 C CA . ALA A 1 236 ? 17.081 6.186 -3.336 1.00 80.56 236 ALA A CA 1
ATOM 1759 C C . ALA A 1 236 ? 16.480 4.773 -3.201 1.00 80.56 236 ALA A C 1
ATOM 1761 O O . ALA A 1 236 ? 17.084 3.865 -2.611 1.00 80.56 236 ALA A O 1
ATOM 1762 N N . THR A 1 237 ? 15.327 4.561 -3.830 1.00 79.94 237 THR A N 1
ATOM 1763 C CA . THR A 1 237 ? 14.679 3.251 -3.983 1.00 79.94 237 THR A CA 1
ATOM 1764 C C . THR A 1 237 ? 14.570 2.903 -5.458 1.00 79.94 237 THR A C 1
ATOM 1766 O O . THR A 1 237 ? 14.366 3.765 -6.309 1.00 79.94 237 THR A O 1
ATOM 1769 N N . ARG A 1 238 ? 14.791 1.631 -5.796 1.00 83.88 238 ARG A N 1
ATOM 1770 C CA . ARG A 1 238 ? 14.613 1.156 -7.171 1.00 83.88 238 ARG A CA 1
ATOM 1771 C C . ARG A 1 238 ? 13.162 0.781 -7.365 1.00 83.88 238 ARG A C 1
ATOM 1773 O O . ARG A 1 238 ? 12.636 0.028 -6.552 1.00 83.88 238 ARG A O 1
ATOM 1780 N N . LEU A 1 239 ? 12.584 1.227 -8.470 1.00 83.44 239 LEU A N 1
ATOM 1781 C CA . LEU A 1 239 ? 11.253 0.789 -8.845 1.00 83.44 239 LEU A CA 1
ATOM 1782 C C . LEU A 1 239 ? 11.345 -0.675 -9.249 1.00 83.44 239 LEU A C 1
ATOM 1784 O O . LEU A 1 239 ? 12.119 -1.048 -10.136 1.00 83.44 239 LEU A O 1
ATOM 1788 N N . THR A 1 240 ? 10.584 -1.513 -8.559 1.00 73.06 240 THR A N 1
ATOM 1789 C CA . THR A 1 240 ? 10.494 -2.930 -8.882 1.00 73.06 240 THR A CA 1
ATOM 1790 C C . THR A 1 240 ? 9.236 -3.135 -9.721 1.00 73.06 240 THR A C 1
ATOM 1792 O O . THR A 1 240 ? 8.149 -2.790 -9.282 1.00 73.06 240 THR A O 1
ATOM 1795 N N . GLY A 1 241 ? 9.382 -3.667 -10.938 1.00 70.38 241 GLY A N 1
ATOM 1796 C CA . GLY A 1 241 ? 8.246 -3.927 -11.834 1.00 70.38 241 GLY A CA 1
ATOM 1797 C C . GLY A 1 241 ? 7.715 -2.710 -12.599 1.00 70.38 241 GLY A C 1
ATOM 1798 O O . GLY A 1 241 ? 6.582 -2.759 -13.049 1.00 70.38 241 GLY A O 1
ATOM 1799 N N . GLY A 1 242 ? 8.495 -1.622 -12.707 1.00 83.00 242 GLY A N 1
ATOM 1800 C CA . GLY A 1 242 ? 8.121 -0.431 -13.492 1.00 83.00 242 GLY A CA 1
ATOM 1801 C C . GLY A 1 242 ? 6.837 0.255 -13.022 1.00 83.00 242 GLY A C 1
ATOM 1802 O O . GLY A 1 242 ? 6.210 0.984 -13.786 1.00 83.00 242 GLY A O 1
ATOM 1803 N N . MET A 1 243 ? 6.461 0.022 -11.767 1.00 89.50 243 MET A N 1
ATOM 1804 C CA . MET A 1 243 ? 5.269 0.556 -11.130 1.00 89.50 243 MET A CA 1
ATOM 1805 C C . MET A 1 243 ? 5.629 1.175 -9.782 1.00 89.50 243 MET A C 1
ATOM 1807 O O . MET A 1 243 ? 6.618 0.793 -9.146 1.00 89.50 243 MET A O 1
ATOM 1811 N N . MET A 1 244 ? 4.829 2.141 -9.345 1.00 93.88 244 MET A N 1
ATOM 1812 C CA . MET A 1 244 ? 4.945 2.753 -8.027 1.00 93.88 244 MET A CA 1
ATOM 1813 C C . MET A 1 244 ? 3.591 3.292 -7.583 1.00 93.88 244 MET A C 1
ATOM 1815 O O . MET A 1 244 ? 2.895 3.914 -8.373 1.00 93.88 244 MET A O 1
ATOM 1819 N N . VAL A 1 245 ? 3.249 3.120 -6.312 1.00 95.62 245 VAL A N 1
ATOM 1820 C CA . VAL A 1 245 ? 2.090 3.794 -5.715 1.00 95.62 245 VAL A CA 1
ATOM 1821 C C . VAL A 1 245 ? 2.504 5.153 -5.165 1.00 95.62 245 VAL A C 1
ATOM 1823 O O . VAL A 1 245 ? 3.579 5.273 -4.574 1.00 95.62 245 VAL A O 1
ATOM 1826 N N . VAL A 1 246 ? 1.639 6.149 -5.327 1.00 95.69 246 VAL A N 1
ATOM 1827 C CA . VAL A 1 246 ? 1.665 7.423 -4.601 1.00 95.69 246 VAL A CA 1
ATOM 1828 C C . VAL A 1 246 ? 0.390 7.481 -3.767 1.00 95.69 246 VAL A C 1
ATOM 1830 O O . VAL A 1 246 ? -0.702 7.430 -4.323 1.00 95.69 246 VAL A O 1
ATOM 1833 N N . ASN A 1 247 ? 0.522 7.525 -2.445 1.00 95.19 247 ASN A N 1
ATOM 1834 C CA . ASN A 1 247 ? -0.615 7.616 -1.530 1.00 95.19 247 ASN A CA 1
ATOM 1835 C C . ASN A 1 247 ? -1.188 9.043 -1.482 1.00 95.19 247 ASN A C 1
ATOM 1837 O O . ASN A 1 247 ? -0.524 9.963 -1.973 1.00 95.19 247 ASN A O 1
ATOM 1841 N N . PRO A 1 248 ? -2.405 9.233 -0.932 1.00 91.88 248 PRO A N 1
ATOM 1842 C CA . PRO A 1 248 ? -3.090 10.521 -0.949 1.00 91.88 248 PRO A CA 1
ATOM 1843 C C . PRO A 1 248 ? -2.224 11.700 -0.493 1.00 91.88 248 PRO A C 1
ATOM 1845 O O . PRO A 1 248 ? -1.448 11.617 0.463 1.00 91.88 248 PRO A O 1
ATOM 1848 N N . CYS A 1 249 ? -2.387 12.821 -1.186 1.00 84.69 249 CYS A N 1
ATOM 1849 C CA . CYS A 1 249 ? -1.691 14.079 -0.957 1.00 84.69 249 CYS A CA 1
ATOM 1850 C C . CYS A 1 249 ? -2.693 15.234 -1.067 1.00 84.69 249 CYS A C 1
ATOM 1852 O O . CYS A 1 249 ? -2.701 15.979 -2.038 1.00 84.69 249 CYS A O 1
ATOM 1854 N N . THR A 1 250 ? -3.556 15.375 -0.064 1.00 80.00 250 THR A N 1
ATOM 1855 C CA . THR A 1 250 ? -4.753 16.233 -0.109 1.00 80.00 250 THR A CA 1
ATOM 1856 C C . THR A 1 250 ? -4.454 17.718 -0.300 1.00 80.00 250 THR A C 1
ATOM 1858 O O . THR A 1 250 ? -5.127 18.388 -1.073 1.00 80.00 250 THR A O 1
ATOM 1861 N N . ASP A 1 251 ? -3.415 18.234 0.359 1.00 82.69 251 ASP A N 1
ATOM 1862 C CA . ASP A 1 251 ? -3.246 19.698 0.449 1.00 82.69 251 ASP A CA 1
ATOM 1863 C C . ASP A 1 251 ? -2.379 20.301 -0.666 1.00 82.69 251 ASP A C 1
ATOM 1865 O O . ASP A 1 251 ? -2.375 21.517 -0.838 1.00 82.69 251 ASP A O 1
ATOM 1869 N N . ALA A 1 252 ? -1.599 19.492 -1.396 1.00 86.94 252 ALA A N 1
ATOM 1870 C CA . ALA A 1 252 ? -0.727 20.018 -2.448 1.00 86.94 252 ALA A CA 1
ATOM 1871 C C . ALA A 1 252 ? -0.215 18.939 -3.417 1.00 86.94 252 ALA A C 1
ATOM 1873 O O . ALA A 1 252 ? -0.025 17.791 -3.000 1.00 86.94 252 ALA A O 1
ATOM 1874 N N . PRO A 1 253 ? 0.087 19.303 -4.681 1.00 91.75 253 PRO A N 1
ATOM 1875 C CA . PRO A 1 253 ? 0.740 18.408 -5.630 1.00 91.75 253 PRO A CA 1
ATOM 1876 C C . PRO A 1 253 ? 2.091 17.895 -5.120 1.00 91.75 253 PRO A C 1
ATOM 1878 O O . PRO A 1 253 ? 2.786 18.547 -4.337 1.00 91.75 253 PRO A O 1
ATOM 1881 N N . VAL A 1 254 ? 2.514 16.740 -5.629 1.00 92.38 254 VAL A N 1
ATOM 1882 C CA . VAL A 1 254 ? 3.798 16.126 -5.272 1.00 92.38 254 VAL A CA 1
ATOM 1883 C C . VAL A 1 254 ? 4.699 16.074 -6.494 1.00 92.38 254 VAL A C 1
ATOM 1885 O O . VAL A 1 254 ? 4.356 15.498 -7.525 1.00 92.38 254 VAL A O 1
ATOM 1888 N N . ARG A 1 255 ? 5.897 16.643 -6.375 1.00 95.69 255 ARG A N 1
ATOM 1889 C CA . ARG A 1 255 ? 6.965 16.481 -7.360 1.00 95.69 255 ARG A CA 1
ATOM 1890 C C . ARG A 1 255 ? 7.834 15.291 -6.986 1.00 95.69 255 ARG A C 1
ATOM 1892 O O . ARG A 1 255 ? 8.441 15.258 -5.919 1.00 95.69 255 ARG A O 1
ATOM 1899 N N . LEU A 1 256 ? 7.930 14.336 -7.896 1.00 95.44 256 LEU A N 1
ATOM 1900 C CA . LEU A 1 256 ? 8.727 13.125 -7.781 1.00 95.44 256 LEU A CA 1
ATOM 1901 C C . LEU A 1 256 ? 9.986 13.267 -8.630 1.00 95.44 256 LEU A C 1
ATOM 1903 O O . LEU A 1 256 ? 9.908 13.584 -9.817 1.00 95.44 256 LEU A O 1
ATOM 1907 N N . ARG A 1 257 ? 11.149 13.003 -8.036 1.00 94.38 257 ARG A N 1
ATOM 1908 C CA . ARG A 1 257 ? 12.444 13.078 -8.716 1.00 94.38 257 ARG A CA 1
ATOM 1909 C C . ARG A 1 257 ? 13.010 11.682 -8.928 1.00 94.38 257 ARG A C 1
ATOM 1911 O O . ARG A 1 257 ? 13.362 10.984 -7.972 1.00 94.38 257 ARG A O 1
ATOM 1918 N N . PHE A 1 258 ? 13.189 11.335 -10.198 1.00 92.19 258 PHE A N 1
ATOM 1919 C CA . PHE A 1 258 ? 13.782 10.082 -10.635 1.00 92.19 258 PHE A CA 1
ATOM 1920 C C . PHE A 1 258 ? 15.157 10.307 -11.251 1.00 92.19 258 PHE A C 1
ATOM 1922 O O . PHE A 1 258 ? 15.456 11.343 -11.851 1.00 92.19 258 PHE A O 1
ATOM 1929 N N . ASP A 1 259 ? 15.978 9.281 -11.128 1.00 88.81 259 ASP A N 1
ATOM 1930 C CA . ASP A 1 259 ? 17.222 9.129 -11.859 1.00 88.81 259 ASP A CA 1
ATOM 1931 C C . ASP A 1 259 ? 17.195 7.782 -12.585 1.00 88.81 259 ASP A C 1
ATOM 1933 O O . ASP A 1 259 ? 16.558 6.815 -12.147 1.00 88.81 259 ASP A O 1
ATOM 1937 N N . TRP A 1 260 ? 18.005 7.677 -13.631 1.00 83.44 260 TRP A N 1
ATOM 1938 C CA . TRP A 1 260 ? 18.295 6.400 -14.264 1.00 83.44 260 TRP A CA 1
ATOM 1939 C C . TRP A 1 260 ? 19.189 5.568 -13.339 1.00 83.44 260 TRP A C 1
ATOM 1941 O O . TRP A 1 260 ? 20.298 5.964 -12.963 1.00 83.44 260 TRP A O 1
ATOM 1951 N N . ALA A 1 261 ? 18.701 4.406 -12.918 1.00 70.06 261 ALA A N 1
ATOM 1952 C CA . ALA A 1 261 ? 19.520 3.446 -12.206 1.00 70.06 261 ALA A CA 1
ATOM 1953 C C . ALA A 1 261 ? 20.550 2.876 -13.188 1.00 70.06 261 ALA A C 1
ATOM 1955 O O . ALA A 1 261 ? 20.201 2.326 -14.223 1.00 70.06 261 ALA A O 1
ATOM 1956 N N . ARG A 1 262 ? 21.842 2.937 -12.864 1.00 62.28 262 ARG A N 1
ATOM 1957 C CA . ARG A 1 262 ? 22.808 2.097 -13.582 1.00 62.28 262 ARG A CA 1
ATOM 1958 C C . ARG A 1 262 ? 22.477 0.639 -13.275 1.00 62.28 262 ARG A C 1
ATOM 1960 O O . ARG A 1 262 ? 22.244 0.307 -12.106 1.00 62.28 262 ARG A O 1
ATOM 1967 N N . ALA A 1 263 ? 22.440 -0.218 -14.295 1.00 50.38 263 ALA A N 1
ATOM 1968 C CA . ALA A 1 263 ? 22.269 -1.653 -14.104 1.00 50.38 263 ALA A CA 1
ATOM 1969 C C . ALA A 1 263 ? 23.352 -2.141 -13.134 1.00 50.38 263 ALA A C 1
ATOM 1971 O O . ALA A 1 263 ? 24.529 -2.199 -13.477 1.00 50.38 263 ALA A O 1
ATOM 1972 N N . ALA A 1 264 ? 22.982 -2.432 -11.884 1.00 42.03 264 ALA A N 1
ATOM 1973 C CA . ALA A 1 264 ? 23.932 -3.071 -10.986 1.00 42.03 264 ALA A CA 1
ATOM 1974 C C . ALA A 1 264 ? 24.046 -4.531 -11.399 1.00 42.03 264 ALA A C 1
ATOM 1976 O O . ALA A 1 264 ? 23.032 -5.212 -11.546 1.00 42.03 264 ALA A O 1
ATOM 1977 N N . ALA A 1 265 ? 25.284 -4.995 -11.525 1.00 39.88 265 ALA A N 1
ATOM 1978 C CA . ALA A 1 265 ? 25.617 -6.390 -11.740 1.00 39.88 265 ALA A CA 1
ATOM 1979 C C . ALA A 1 265 ? 24.813 -7.298 -10.797 1.00 39.88 265 ALA A C 1
ATOM 1981 O O . ALA A 1 265 ? 24.951 -7.217 -9.570 1.00 39.88 265 ALA A O 1
ATOM 1982 N N . ALA A 1 266 ? 24.003 -8.195 -11.357 1.00 40.06 266 ALA A N 1
ATOM 1983 C CA . ALA A 1 266 ? 23.467 -9.336 -10.630 1.00 40.06 266 ALA A CA 1
ATOM 1984 C C . ALA A 1 266 ? 24.630 -10.293 -10.320 1.00 40.06 266 ALA A C 1
ATOM 1986 O O . ALA A 1 266 ? 24.912 -11.232 -11.052 1.00 40.06 266 ALA A O 1
ATOM 1987 N N . GLY A 1 267 ? 25.368 -10.003 -9.251 1.00 41.16 267 GLY A N 1
ATOM 1988 C CA . GLY A 1 267 ? 26.560 -10.749 -8.869 1.00 41.16 267 GLY A CA 1
ATOM 1989 C C . GLY A 1 267 ? 26.638 -10.945 -7.366 1.00 41.16 267 GLY A C 1
ATOM 1990 O O . GLY A 1 267 ? 27.506 -10.370 -6.717 1.00 41.16 267 GLY A O 1
ATOM 1991 N N . ARG A 1 268 ? 25.747 -11.763 -6.793 1.00 40.34 268 ARG A N 1
ATOM 1992 C CA . ARG A 1 268 ? 25.982 -12.365 -5.471 1.00 40.34 268 ARG A CA 1
ATOM 1993 C C . ARG A 1 268 ? 25.602 -13.841 -5.471 1.00 40.34 268 ARG A C 1
ATOM 1995 O O . ARG A 1 268 ? 24.423 -14.183 -5.535 1.00 40.34 268 ARG A O 1
ATOM 2002 N N . THR A 1 269 ? 26.656 -14.645 -5.383 1.00 41.12 269 THR A N 1
ATOM 2003 C CA . THR A 1 269 ? 26.715 -16.094 -5.190 1.00 41.12 269 THR A CA 1
ATOM 2004 C C . THR A 1 269 ? 25.937 -16.547 -3.959 1.00 41.12 269 THR A C 1
ATOM 2006 O O . THR A 1 269 ? 26.003 -15.901 -2.910 1.00 41.12 269 THR A O 1
ATOM 2009 N N . SER A 1 270 ? 25.280 -17.698 -4.078 1.00 40.53 270 SER A N 1
ATOM 2010 C CA . SER A 1 270 ? 24.930 -18.573 -2.964 1.00 40.53 270 SER A CA 1
ATOM 2011 C C . SER A 1 270 ? 26.178 -18.887 -2.139 1.00 40.53 270 SER A C 1
ATOM 2013 O O . SER A 1 270 ? 27.204 -19.332 -2.656 1.00 40.53 270 SER A O 1
ATOM 2015 N N . THR A 1 271 ? 26.114 -18.642 -0.837 1.00 37.91 271 THR A N 1
ATOM 2016 C CA . THR A 1 271 ? 27.071 -19.181 0.129 1.00 37.91 271 THR A CA 1
ATOM 2017 C C . THR A 1 271 ? 26.912 -20.702 0.155 1.00 37.91 271 THR A C 1
ATOM 2019 O O . THR A 1 271 ? 26.001 -21.206 0.799 1.00 37.91 271 THR A O 1
ATOM 2022 N N . GLY A 1 272 ? 27.749 -21.420 -0.604 1.00 46.59 272 GLY A N 1
ATOM 2023 C CA . GLY A 1 272 ? 27.725 -22.888 -0.667 1.00 46.59 272 GLY A CA 1
ATOM 2024 C C . GLY A 1 272 ? 28.524 -23.541 -1.805 1.00 46.59 272 GLY A C 1
ATOM 2025 O O . GLY A 1 272 ? 28.781 -24.737 -1.743 1.00 46.59 272 GLY A O 1
ATOM 2026 N N . ASP A 1 273 ? 28.963 -22.801 -2.831 1.00 44.81 273 ASP A N 1
ATOM 2027 C CA . ASP A 1 273 ? 29.518 -23.449 -4.030 1.00 44.81 273 ASP A CA 1
ATOM 2028 C C . ASP A 1 273 ? 30.949 -24.046 -3.872 1.00 44.81 273 ASP A C 1
ATOM 2030 O O . ASP A 1 273 ? 31.823 -23.462 -3.195 1.00 44.81 273 ASP A O 1
ATOM 2034 N N . PRO A 1 274 ? 31.233 -25.183 -4.553 1.00 56.69 274 PRO A N 1
ATOM 2035 C CA . PRO A 1 274 ? 32.543 -25.843 -4.585 1.00 56.69 274 PRO A CA 1
ATOM 2036 C C . PRO A 1 274 ? 33.695 -24.936 -5.046 1.00 56.69 274 PRO A C 1
ATOM 2038 O O . PRO A 1 274 ? 33.520 -24.022 -5.853 1.00 56.69 274 PRO A O 1
ATOM 2041 N N . ARG A 1 275 ? 34.921 -25.215 -4.573 1.00 58.44 275 ARG A N 1
ATOM 2042 C CA . ARG A 1 275 ? 36.138 -24.417 -4.853 1.00 58.44 275 ARG A CA 1
ATOM 2043 C C . ARG A 1 275 ? 36.413 -24.183 -6.349 1.00 58.44 275 ARG A C 1
ATOM 2045 O O . ARG A 1 275 ? 36.865 -23.094 -6.698 1.00 58.44 275 ARG A O 1
ATOM 2052 N N . TRP A 1 276 ? 36.116 -25.149 -7.221 1.00 54.34 276 TRP A N 1
ATOM 2053 C CA . TRP A 1 276 ? 36.365 -25.045 -8.666 1.00 54.34 276 TRP A CA 1
ATOM 2054 C C . TRP A 1 276 ? 35.443 -24.022 -9.358 1.00 54.34 276 TRP A C 1
ATOM 2056 O O . TRP A 1 276 ? 35.921 -23.220 -10.166 1.00 54.34 276 TRP A O 1
ATOM 2066 N N . LYS A 1 277 ? 34.164 -23.929 -8.951 1.00 54.44 277 LYS A N 1
ATOM 2067 C CA . LYS A 1 277 ? 33.244 -22.871 -9.411 1.00 54.44 277 LYS A CA 1
ATOM 2068 C C . LYS A 1 277 ? 33.757 -21.482 -9.034 1.00 54.44 277 LYS A C 1
ATOM 2070 O O . LYS A 1 277 ? 33.745 -20.582 -9.864 1.00 54.44 277 LYS A O 1
ATOM 2075 N N . ARG A 1 278 ? 34.338 -21.314 -7.837 1.00 59.12 278 ARG A N 1
ATOM 2076 C CA . ARG A 1 278 ? 34.896 -20.016 -7.393 1.00 59.12 278 ARG A CA 1
ATOM 2077 C C . ARG A 1 278 ? 36.043 -19.522 -8.282 1.00 59.12 278 ARG A C 1
ATOM 2079 O O . ARG A 1 278 ? 36.228 -18.306 -8.405 1.00 59.12 278 ARG A O 1
ATOM 2086 N N . HIS A 1 279 ? 36.817 -20.438 -8.871 1.00 59.75 279 HIS A N 1
ATOM 2087 C CA . HIS A 1 279 ? 37.927 -20.113 -9.766 1.00 59.75 279 HIS A CA 1
ATOM 2088 C C . HIS A 1 279 ? 37.422 -19.697 -11.157 1.00 59.75 279 HIS A C 1
ATOM 2090 O O . HIS A 1 279 ? 37.796 -18.628 -11.644 1.00 59.75 279 HIS A O 1
ATOM 2096 N N . MET A 1 280 ? 36.474 -20.449 -11.729 1.00 56.88 280 MET A N 1
ATOM 2097 C CA . MET A 1 280 ? 35.774 -20.055 -12.962 1.00 56.88 280 MET A CA 1
ATOM 2098 C C . MET A 1 280 ? 35.020 -18.731 -12.799 1.00 56.88 280 MET A C 1
ATOM 2100 O O . MET A 1 280 ? 35.099 -17.858 -13.664 1.00 56.88 280 MET A O 1
ATOM 2104 N N . ASP A 1 281 ? 34.398 -18.511 -11.641 1.00 58.31 281 ASP A N 1
ATOM 2105 C CA . ASP A 1 281 ? 33.772 -17.239 -11.295 1.00 58.31 281 ASP A CA 1
ATOM 2106 C C . ASP A 1 281 ? 34.800 -16.109 -11.213 1.00 58.31 281 ASP A C 1
ATOM 2108 O O . ASP A 1 281 ? 34.482 -14.963 -11.500 1.00 58.31 281 ASP A O 1
ATOM 2112 N N . ARG A 1 282 ? 36.053 -16.363 -10.805 1.00 62.97 282 ARG A N 1
ATOM 2113 C CA . ARG A 1 282 ? 37.114 -15.333 -10.772 1.00 62.97 282 ARG A CA 1
ATOM 2114 C C . ARG A 1 282 ? 37.523 -14.904 -12.181 1.00 62.97 282 ARG A C 1
ATOM 21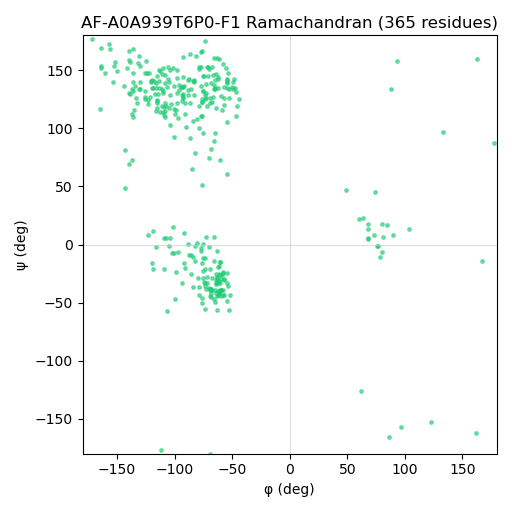16 O O . ARG A 1 282 ? 37.617 -13.701 -12.420 1.00 62.97 282 ARG A O 1
ATOM 2123 N N . ALA A 1 283 ? 37.712 -15.857 -13.094 1.00 61.94 283 ALA A N 1
ATOM 2124 C CA . ALA A 1 283 ? 38.036 -15.579 -14.493 1.00 61.94 283 ALA A CA 1
ATOM 2125 C C . ALA A 1 283 ? 36.874 -14.867 -15.205 1.00 61.94 283 ALA A C 1
ATOM 2127 O O . ALA A 1 283 ? 37.080 -13.796 -15.781 1.00 61.94 283 ALA A O 1
ATOM 2128 N N . ARG A 1 284 ? 35.635 -15.361 -15.037 1.00 57.12 284 ARG A N 1
ATOM 2129 C CA . ARG A 1 284 ? 34.415 -14.684 -15.512 1.00 57.12 284 ARG A CA 1
ATOM 2130 C C . ARG A 1 284 ? 34.282 -13.279 -14.927 1.00 57.12 284 ARG A C 1
ATOM 2132 O O . ARG A 1 284 ? 34.042 -12.344 -15.674 1.00 57.12 284 ARG A O 1
ATOM 2139 N N . ARG A 1 285 ? 34.549 -13.076 -13.629 1.00 56.47 285 ARG A N 1
ATOM 2140 C CA . ARG A 1 285 ? 34.555 -11.740 -12.991 1.00 56.47 285 ARG A CA 1
ATOM 2141 C C . ARG A 1 285 ? 35.636 -10.805 -13.526 1.00 56.47 285 ARG A C 1
ATOM 2143 O O . ARG A 1 285 ? 35.453 -9.592 -13.450 1.00 56.47 285 ARG A O 1
ATOM 2150 N N . LYS A 1 286 ? 36.786 -11.314 -13.977 1.00 67.44 286 LYS A N 1
ATOM 2151 C CA . LYS A 1 286 ? 37.850 -10.481 -14.560 1.00 67.44 286 LYS A CA 1
ATOM 2152 C C . LYS A 1 286 ? 37.470 -10.061 -15.978 1.00 67.44 286 LYS A C 1
ATOM 2154 O O . LYS A 1 286 ? 37.466 -8.866 -16.245 1.00 67.44 286 LYS A O 1
ATOM 2159 N N . ALA A 1 287 ? 37.065 -11.011 -16.821 1.00 58.12 287 ALA A N 1
ATOM 2160 C CA . ALA A 1 287 ? 36.573 -10.734 -18.171 1.00 58.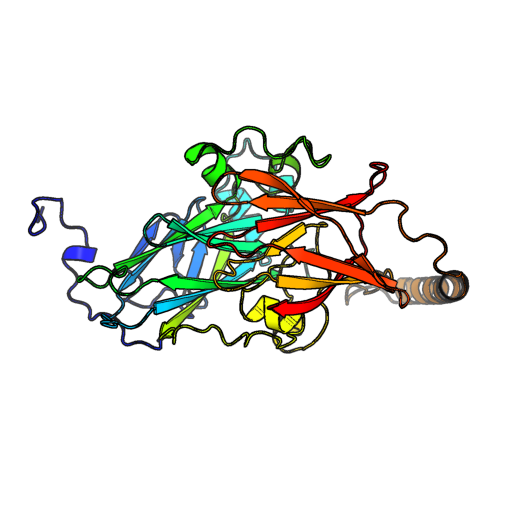12 287 ALA A CA 1
ATOM 2161 C C . ALA A 1 287 ? 35.358 -9.789 -18.148 1.00 58.12 287 ALA A C 1
ATOM 2163 O O . ALA A 1 287 ? 35.314 -8.800 -18.871 1.00 58.12 287 ALA A O 1
ATOM 2164 N N . TRP A 1 288 ? 34.428 -10.023 -17.222 1.00 52.91 288 TRP A N 1
ATOM 2165 C CA . TRP A 1 288 ? 33.239 -9.198 -17.052 1.00 52.91 288 TRP A CA 1
ATOM 2166 C C . TRP A 1 288 ? 33.555 -7.797 -16.511 1.00 52.91 288 TRP A C 1
ATOM 2168 O O . TRP A 1 288 ? 32.995 -6.831 -17.003 1.00 52.91 288 TRP A O 1
ATOM 2178 N N . ARG A 1 289 ? 34.501 -7.632 -15.570 1.00 56.84 289 ARG A N 1
ATOM 2179 C CA . ARG A 1 289 ? 34.949 -6.289 -15.137 1.00 56.84 289 ARG A CA 1
ATOM 2180 C C . ARG A 1 289 ? 35.624 -5.499 -16.256 1.00 56.84 289 ARG A C 1
ATOM 2182 O O . ARG A 1 289 ? 35.505 -4.280 -16.280 1.00 56.84 289 ARG A O 1
ATOM 2189 N N . VAL A 1 290 ? 36.337 -6.173 -17.157 1.00 60.69 290 VAL A N 1
ATOM 2190 C CA . VAL A 1 290 ? 36.938 -5.536 -18.337 1.00 60.69 290 VAL A CA 1
ATOM 2191 C C . VAL A 1 290 ? 35.848 -5.106 -19.324 1.00 60.69 290 VAL A C 1
ATOM 2193 O O . VAL A 1 290 ? 35.859 -3.958 -19.753 1.00 60.69 290 VAL A O 1
ATOM 2196 N N . ALA A 1 291 ? 34.852 -5.960 -19.587 1.00 50.94 291 ALA A N 1
ATOM 2197 C CA . ALA A 1 291 ? 33.682 -5.599 -20.392 1.00 50.94 291 ALA A CA 1
ATOM 2198 C C . ALA A 1 291 ? 32.869 -4.449 -19.762 1.00 50.94 291 ALA A C 1
ATOM 2200 O O . ALA A 1 291 ? 32.485 -3.510 -20.451 1.00 50.94 291 ALA A O 1
ATOM 2201 N N . GLN A 1 292 ? 32.685 -4.470 -18.439 1.00 48.38 292 GLN A N 1
ATOM 2202 C CA . GLN A 1 292 ? 31.983 -3.433 -17.683 1.00 48.38 292 GLN A CA 1
ATOM 2203 C C . GLN A 1 292 ? 32.713 -2.090 -17.737 1.00 48.38 292 GLN A C 1
ATOM 2205 O O . GLN A 1 292 ? 32.057 -1.079 -17.912 1.00 48.38 292 GLN A O 1
ATOM 2210 N N . ARG A 1 293 ? 34.053 -2.054 -17.675 1.00 51.16 293 ARG A N 1
ATOM 2211 C CA . ARG A 1 293 ? 34.813 -0.808 -17.890 1.00 51.16 293 ARG A CA 1
ATOM 2212 C C . ARG A 1 293 ? 34.606 -0.237 -19.294 1.00 51.16 293 ARG A C 1
ATOM 2214 O O . ARG A 1 293 ? 34.588 0.977 -19.439 1.00 51.16 293 ARG A O 1
ATOM 2221 N N . GLY A 1 294 ? 34.424 -1.095 -20.300 1.00 50.09 294 GLY A N 1
ATOM 2222 C CA . GLY A 1 294 ? 34.051 -0.673 -21.653 1.00 50.09 294 GLY A CA 1
ATOM 2223 C C . GLY A 1 294 ? 32.635 -0.088 -21.728 1.00 50.09 294 GLY A C 1
ATOM 2224 O O . GLY A 1 294 ? 32.431 0.919 -22.395 1.00 50.09 294 GLY A O 1
ATOM 2225 N N . ILE A 1 295 ? 31.678 -0.670 -20.997 1.00 47.91 295 ILE A N 1
ATOM 2226 C CA . ILE A 1 295 ? 30.290 -0.178 -20.898 1.00 47.91 295 ILE A CA 1
ATOM 2227 C C . ILE A 1 295 ? 30.203 1.104 -20.050 1.00 47.91 295 ILE A C 1
ATOM 2229 O O . ILE A 1 295 ? 29.467 2.018 -20.396 1.00 47.91 295 ILE A O 1
ATOM 2233 N N . ASP A 1 296 ? 30.974 1.203 -18.966 1.00 42.41 296 ASP A N 1
ATOM 2234 C CA . ASP A 1 296 ? 31.024 2.364 -18.066 1.00 42.41 296 ASP A CA 1
ATOM 2235 C C . ASP A 1 296 ? 31.721 3.573 -18.712 1.00 42.41 296 ASP A C 1
ATOM 2237 O O . ASP A 1 296 ? 31.427 4.713 -18.355 1.00 42.41 296 ASP A O 1
ATOM 2241 N N . ALA A 1 297 ? 32.647 3.327 -19.646 1.00 49.66 297 ALA A N 1
ATOM 2242 C CA . ALA A 1 297 ? 33.289 4.352 -20.468 1.00 49.66 297 ALA A CA 1
ATOM 2243 C C . ALA A 1 297 ? 32.455 4.731 -21.703 1.00 49.66 297 ALA A C 1
ATOM 2245 O O . ALA A 1 297 ? 32.763 5.724 -22.366 1.00 49.66 297 ALA A O 1
ATOM 2246 N N . ALA A 1 298 ? 31.403 3.968 -22.020 1.00 44.66 298 ALA A N 1
ATOM 2247 C CA . ALA A 1 298 ? 30.484 4.337 -23.079 1.00 44.66 298 ALA A CA 1
ATOM 2248 C C . ALA A 1 298 ? 29.616 5.510 -22.586 1.00 44.66 298 ALA A C 1
ATOM 2250 O O . ALA A 1 298 ? 28.992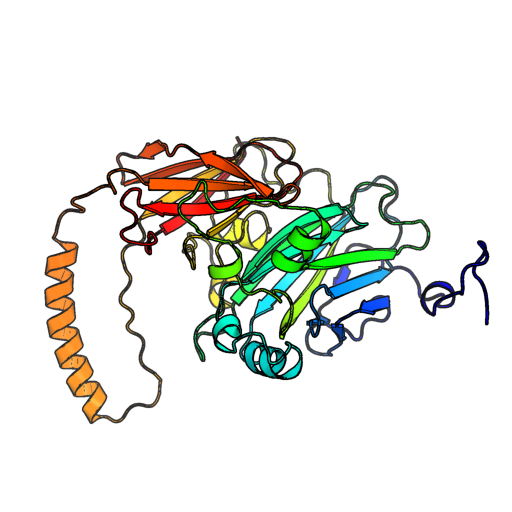 5.410 -21.525 1.00 44.66 298 ALA A O 1
ATOM 2251 N N . PRO A 1 299 ? 29.551 6.637 -23.318 1.00 46.91 299 PRO A N 1
ATOM 2252 C CA . PRO A 1 299 ? 28.615 7.702 -22.983 1.00 46.91 299 PRO A CA 1
ATOM 2253 C C . PRO A 1 299 ? 27.197 7.119 -22.917 1.00 46.91 299 PRO A C 1
ATOM 2255 O O . PRO A 1 299 ? 26.862 6.262 -23.737 1.00 46.91 299 PRO A O 1
ATOM 2258 N N . LEU A 1 300 ? 26.378 7.577 -21.956 1.00 50.56 300 LEU A N 1
ATOM 2259 C CA . LEU A 1 300 ? 24.938 7.285 -21.851 1.00 50.56 300 LEU A CA 1
ATOM 2260 C C . LEU A 1 300 ? 24.232 7.817 -23.112 1.00 50.56 300 LEU A C 1
ATOM 2262 O O . LEU A 1 300 ? 23.588 8.860 -23.109 1.00 50.56 300 LEU A O 1
ATOM 2266 N N . ARG A 1 301 ? 24.432 7.141 -24.241 1.00 42.50 301 ARG A N 1
ATOM 2267 C CA . ARG A 1 301 ? 23.886 7.507 -25.540 1.00 42.50 301 ARG A CA 1
ATOM 2268 C C . ARG A 1 301 ? 22.503 6.899 -25.634 1.00 42.50 301 ARG A C 1
ATOM 2270 O O . ARG A 1 301 ? 22.361 5.759 -26.062 1.00 42.50 301 ARG A O 1
ATOM 2277 N N . ARG A 1 302 ? 21.542 7.721 -25.212 1.00 49.59 302 ARG A N 1
ATOM 2278 C CA . ARG A 1 302 ? 20.099 7.752 -25.496 1.00 49.59 302 ARG A CA 1
ATOM 2279 C C . ARG A 1 302 ? 19.340 7.931 -24.189 1.00 49.59 302 ARG A C 1
ATOM 2281 O O . ARG A 1 302 ? 19.064 6.978 -23.465 1.00 49.59 302 ARG A O 1
ATOM 2288 N N . THR A 1 303 ? 18.985 9.180 -23.901 1.00 50.56 303 THR A N 1
ATOM 2289 C CA . THR A 1 303 ? 17.696 9.476 -23.273 1.00 50.56 303 THR A CA 1
ATOM 2290 C C . THR A 1 303 ? 16.654 8.621 -24.004 1.00 50.56 303 THR A C 1
ATOM 2292 O O . THR A 1 303 ? 16.653 8.655 -25.233 1.00 50.56 303 THR A O 1
ATOM 2295 N N . PRO A 1 304 ? 15.841 7.789 -23.330 1.00 55.34 304 PRO A N 1
ATOM 2296 C CA . PRO A 1 304 ? 14.789 7.066 -24.032 1.00 55.34 304 PRO A CA 1
ATOM 2297 C C . PRO A 1 304 ? 13.904 8.105 -24.725 1.00 55.34 304 PRO A C 1
ATOM 2299 O O . PRO A 1 304 ? 13.375 8.988 -24.050 1.00 55.34 304 PRO A O 1
ATOM 2302 N N . ASP A 1 305 ? 13.799 8.023 -26.055 1.00 56.28 305 ASP A N 1
ATOM 2303 C CA . ASP A 1 305 ? 13.272 9.096 -26.913 1.00 56.28 305 ASP A CA 1
ATOM 2304 C C . ASP A 1 305 ? 11.797 9.453 -26.641 1.00 56.28 305 ASP A C 1
ATOM 2306 O O . ASP A 1 305 ? 11.316 10.450 -27.169 1.00 56.28 305 ASP A O 1
ATOM 2310 N N . ARG A 1 306 ? 11.098 8.706 -25.769 1.00 69.19 306 ARG A N 1
ATOM 2311 C CA . ARG A 1 306 ? 9.952 9.157 -24.953 1.00 69.19 306 ARG A CA 1
ATOM 2312 C C . ARG A 1 306 ? 9.675 8.142 -23.837 1.00 69.19 306 ARG A C 1
ATOM 2314 O O . ARG A 1 306 ? 9.318 6.995 -24.110 1.00 69.19 306 ARG A O 1
ATOM 2321 N N . LEU A 1 307 ? 9.825 8.555 -22.578 1.00 81.31 307 LEU A N 1
ATOM 2322 C CA . LEU A 1 307 ? 9.278 7.811 -21.440 1.00 81.31 307 LEU A CA 1
ATOM 2323 C C . LEU A 1 307 ? 7.768 8.068 -21.401 1.00 81.31 307 LEU A C 1
ATOM 2325 O O . LEU A 1 307 ? 7.352 9.224 -21.364 1.00 81.31 307 LEU A O 1
ATOM 2329 N N . GLN A 1 308 ? 6.963 7.011 -21.400 1.00 86.38 308 GLN A N 1
ATOM 2330 C CA . GLN A 1 308 ? 5.531 7.115 -21.144 1.00 86.38 308 GLN A CA 1
ATOM 2331 C C . GLN A 1 308 ? 5.288 6.894 -19.657 1.00 86.38 308 GLN A C 1
ATOM 2333 O O . GLN A 1 308 ? 5.739 5.897 -19.088 1.00 86.38 308 GLN A O 1
ATOM 2338 N N . ILE A 1 309 ? 4.606 7.847 -19.028 1.00 90.19 309 ILE A N 1
ATOM 2339 C CA . ILE A 1 309 ? 4.206 7.745 -17.630 1.00 90.19 309 ILE A CA 1
ATOM 2340 C C . ILE A 1 309 ? 2.692 7.737 -17.597 1.00 90.19 309 ILE A C 1
ATOM 2342 O O . ILE A 1 309 ? 2.046 8.719 -17.966 1.00 90.19 309 ILE A O 1
ATOM 2346 N N . GLY A 1 310 ? 2.143 6.617 -17.160 1.00 90.25 310 GLY A N 1
ATOM 2347 C CA . GLY A 1 310 ? 0.728 6.478 -16.896 1.00 90.25 310 GLY A CA 1
ATOM 2348 C C . GLY A 1 310 ? 0.425 6.656 -15.424 1.00 90.25 310 GLY A C 1
ATOM 2349 O O . GLY A 1 310 ? 1.192 6.209 -14.576 1.00 90.25 310 GLY A O 1
ATOM 2350 N N . MET A 1 311 ? -0.702 7.278 -15.123 1.00 92.50 311 MET A N 1
ATOM 2351 C CA . MET A 1 311 ? -1.254 7.398 -13.785 1.00 92.50 311 MET A CA 1
ATOM 2352 C C . MET A 1 311 ? -2.663 6.822 -13.788 1.00 92.50 311 MET A C 1
ATOM 2354 O O . MET A 1 311 ? -3.502 7.255 -14.576 1.00 92.50 311 MET A O 1
ATOM 2358 N N . ILE A 1 312 ? -2.899 5.859 -12.903 1.00 91.31 312 ILE A N 1
ATOM 2359 C CA . ILE A 1 312 ? -4.200 5.237 -12.669 1.00 91.31 312 ILE A CA 1
ATOM 2360 C C . ILE A 1 312 ? -4.673 5.684 -11.288 1.00 91.31 312 ILE A C 1
ATOM 2362 O O . ILE A 1 312 ? -3.992 5.428 -10.294 1.00 91.31 312 ILE A O 1
ATOM 2366 N N . THR A 1 313 ? -5.806 6.373 -11.224 1.00 92.25 313 THR A N 1
ATOM 2367 C CA . THR A 1 313 ? -6.489 6.689 -9.966 1.00 92.25 313 THR A CA 1
ATOM 2368 C C . THR A 1 313 ? -7.150 5.420 -9.440 1.00 92.25 313 THR A C 1
ATOM 2370 O O . THR A 1 313 ? -7.877 4.757 -10.170 1.00 92.25 313 THR A O 1
ATOM 2373 N N . LEU A 1 314 ? -6.851 5.025 -8.200 1.00 91.69 314 LEU A N 1
ATOM 2374 C CA . LEU A 1 314 ? -7.266 3.718 -7.680 1.00 91.69 314 LEU A CA 1
ATOM 2375 C C . LEU A 1 314 ? -8.683 3.715 -7.077 1.00 91.69 314 LEU A C 1
ATOM 2377 O O . LEU A 1 314 ? -9.201 2.647 -6.786 1.00 91.69 314 LEU A O 1
ATOM 2381 N N . GLY A 1 315 ? -9.358 4.849 -6.884 1.00 89.62 315 GLY A N 1
ATOM 2382 C CA . GLY A 1 315 ? -10.785 4.803 -6.542 1.00 89.62 315 GLY A CA 1
ATOM 2383 C C . GLY A 1 315 ? -11.622 4.420 -7.755 1.00 89.62 315 GLY A C 1
ATOM 2384 O O . GLY A 1 315 ? -12.317 3.406 -7.732 1.00 89.62 315 GLY A O 1
ATOM 2385 N N . ASP A 1 316 ? -11.476 5.181 -8.840 1.00 86.44 316 ASP A N 1
ATOM 2386 C CA . ASP A 1 316 ? -12.325 5.111 -10.038 1.00 86.44 316 ASP A CA 1
ATOM 2387 C C . ASP A 1 316 ? -11.700 4.369 -11.238 1.00 86.44 316 ASP A C 1
ATOM 2389 O O . ASP A 1 316 ? -12.363 4.144 -12.250 1.00 86.44 316 ASP A O 1
ATOM 2393 N N . GLY A 1 317 ? -10.422 3.991 -11.160 1.00 85.88 317 GLY A N 1
ATOM 2394 C CA . GLY A 1 317 ? -9.690 3.357 -12.257 1.00 85.88 317 GLY A CA 1
ATOM 2395 C C . GLY A 1 317 ? -9.327 4.312 -13.400 1.00 85.88 317 GLY A C 1
ATOM 2396 O O . GLY A 1 317 ? -8.849 3.861 -14.443 1.00 85.88 317 GLY A O 1
ATOM 2397 N N . ARG A 1 318 ? -9.537 5.628 -13.254 1.00 86.69 318 ARG A N 1
ATOM 2398 C CA . ARG A 1 318 ? -9.301 6.601 -14.325 1.00 86.69 318 ARG A CA 1
ATOM 2399 C C . ARG A 1 318 ? -7.827 6.665 -14.685 1.00 86.69 318 ARG A C 1
ATOM 2401 O O . ARG A 1 318 ? -6.956 6.793 -13.825 1.00 86.69 318 ARG A O 1
ATOM 2408 N N . VAL A 1 319 ? -7.557 6.667 -15.987 1.00 87.25 319 VAL A N 1
ATOM 2409 C CA . VAL A 1 319 ? -6.198 6.675 -16.522 1.00 87.25 319 VAL A CA 1
ATOM 2410 C C . VAL A 1 319 ? -5.859 7.994 -17.184 1.00 87.25 319 VAL A C 1
ATOM 2412 O O . VAL A 1 319 ? -6.614 8.532 -17.989 1.00 87.25 319 VAL A O 1
ATOM 2415 N N . THR A 1 320 ? -4.691 8.517 -16.834 1.00 89.56 320 THR A N 1
ATOM 2416 C CA . THR A 1 320 ? -4.155 9.775 -17.351 1.00 89.56 320 THR A CA 1
ATOM 2417 C C . THR A 1 320 ? -2.678 9.615 -17.683 1.00 89.56 320 THR A C 1
ATOM 2419 O O . THR A 1 320 ? -1.957 8.850 -17.043 1.00 89.56 320 THR A O 1
ATOM 2422 N N . SER A 1 321 ? -2.207 10.325 -18.703 1.00 90.31 321 SER A N 1
ATOM 2423 C CA . SER A 1 321 ? -0.780 10.391 -19.015 1.00 90.31 321 SER A CA 1
ATOM 2424 C C . SER A 1 321 ? -0.150 11.588 -18.313 1.00 90.31 321 SER A C 1
ATOM 2426 O O . SER A 1 321 ? -0.707 12.685 -18.329 1.00 90.31 321 SER A O 1
ATOM 2428 N N . LEU A 1 322 ? 1.025 11.386 -17.722 1.00 92.00 322 LEU A N 1
ATOM 2429 C CA . LEU A 1 322 ? 1.807 12.443 -17.090 1.00 92.00 322 LEU A CA 1
ATOM 2430 C C . LEU A 1 322 ? 3.014 12.813 -17.953 1.00 92.00 322 LEU A C 1
ATOM 2432 O O . LEU A 1 322 ? 3.683 11.954 -18.529 1.00 92.00 322 LEU A O 1
ATOM 2436 N N . SER A 1 323 ? 3.325 14.105 -17.987 1.00 90.69 323 SER A N 1
ATOM 2437 C CA . SER A 1 323 ? 4.536 14.619 -18.627 1.00 90.69 323 SER A CA 1
ATOM 2438 C C . SER A 1 323 ? 5.737 14.520 -17.686 1.00 90.69 323 SER A C 1
ATOM 2440 O O . SER A 1 323 ? 5.630 14.790 -16.488 1.00 90.69 323 SER A O 1
ATOM 2442 N N . ALA A 1 324 ? 6.899 14.176 -18.244 1.00 91.25 324 ALA A N 1
ATOM 2443 C CA . ALA A 1 324 ? 8.181 14.225 -17.550 1.00 91.25 324 ALA A CA 1
ATOM 2444 C C . ALA A 1 324 ? 8.969 15.483 -17.929 1.00 91.25 324 ALA A C 1
ATOM 2446 O O . ALA A 1 324 ? 9.122 15.794 -19.110 1.00 91.25 324 ALA A O 1
ATOM 2447 N N . THR A 1 325 ? 9.561 16.137 -16.932 1.00 93.06 325 THR A N 1
ATOM 2448 C CA . THR A 1 325 ? 10.567 17.185 -17.139 1.00 93.06 325 THR A CA 1
ATOM 2449 C C . THR A 1 325 ? 11.955 16.569 -17.008 1.00 93.06 325 THR A C 1
ATOM 2451 O O . THR A 1 325 ? 12.371 16.176 -15.916 1.00 93.06 325 THR A O 1
ATOM 2454 N N . TYR A 1 326 ? 12.678 16.444 -18.119 1.00 89.62 326 TYR A N 1
ATOM 2455 C CA . TYR A 1 326 ? 14.031 15.882 -18.135 1.00 89.62 326 TYR A CA 1
ATOM 2456 C C . TYR A 1 326 ? 15.052 16.879 -17.586 1.00 89.62 326 TYR A C 1
ATOM 2458 O O . TYR A 1 326 ? 14.936 18.083 -17.802 1.00 89.62 326 TYR A O 1
ATOM 2466 N N . ARG A 1 327 ? 16.068 16.371 -16.883 1.00 88.44 327 ARG A N 1
ATOM 2467 C CA . ARG A 1 327 ? 17.126 17.202 -16.290 1.00 88.44 327 ARG A CA 1
ATOM 2468 C C . ARG A 1 327 ? 18.448 17.046 -17.032 1.00 88.44 327 ARG A C 1
ATOM 2470 O O . ARG A 1 327 ? 18.790 15.936 -17.435 1.00 88.44 327 ARG A O 1
ATOM 2477 N N . GLU A 1 328 ? 19.225 18.124 -17.104 1.00 77.75 328 GLU A N 1
ATOM 2478 C CA . GLU A 1 328 ? 20.551 18.151 -17.748 1.00 77.75 328 GLU A CA 1
ATOM 2479 C C . GLU A 1 328 ? 21.549 17.177 -17.103 1.00 77.75 328 GLU A C 1
ATOM 2481 O O . GLU A 1 328 ? 22.261 16.458 -17.796 1.00 77.75 328 GLU A O 1
ATOM 2486 N N . GLU A 1 329 ? 21.536 17.070 -15.771 1.00 78.31 329 GLU A N 1
ATOM 2487 C CA . GLU A 1 329 ? 22.368 16.125 -15.004 1.00 78.31 329 GLU A CA 1
ATOM 2488 C C . GLU A 1 329 ? 21.947 14.648 -15.180 1.00 78.31 329 GLU A C 1
ATOM 2490 O O . GLU A 1 329 ? 22.549 13.738 -14.604 1.00 78.31 329 GLU A O 1
ATOM 2495 N N . GLY A 1 330 ? 20.886 14.396 -15.950 1.00 81.94 330 GLY A N 1
ATOM 2496 C CA . GLY A 1 330 ? 20.259 13.096 -16.124 1.00 81.94 330 GLY A CA 1
ATOM 2497 C C . GLY A 1 330 ? 19.101 12.842 -15.156 1.00 81.94 330 GLY A C 1
ATOM 2498 O O . GLY A 1 330 ? 18.984 13.430 -14.076 1.00 81.94 330 GLY A O 1
ATOM 2499 N N . GLY A 1 331 ? 18.226 11.919 -15.559 1.00 88.06 331 GLY A N 1
ATOM 2500 C CA . GLY A 1 331 ? 16.962 11.636 -14.879 1.00 88.06 331 GLY A CA 1
ATOM 2501 C C . GLY A 1 331 ? 15.826 12.545 -15.346 1.00 88.06 331 GLY A C 1
ATOM 2502 O O . GLY A 1 331 ? 15.920 13.199 -16.385 1.00 88.06 331 GLY A O 1
ATOM 2503 N N . PHE A 1 332 ? 14.740 12.552 -14.581 1.00 92.19 332 PHE A N 1
ATOM 2504 C CA . PHE A 1 332 ? 13.548 13.345 -14.871 1.00 92.19 332 PHE A CA 1
ATOM 2505 C C . PHE A 1 332 ? 12.742 13.609 -13.598 1.00 92.19 332 PHE A C 1
ATOM 2507 O O . PHE A 1 332 ? 12.992 13.025 -12.536 1.00 92.19 332 PHE A O 1
ATOM 2514 N N . GLU A 1 333 ? 11.784 14.515 -13.708 1.00 94.81 333 GLU A N 1
ATOM 2515 C CA . GLU A 1 333 ? 10.827 14.852 -12.666 1.00 94.81 333 GLU A CA 1
ATOM 2516 C C . GLU A 1 333 ? 9.404 14.690 -13.189 1.00 94.81 333 GLU A C 1
ATOM 2518 O O . GLU A 1 333 ? 9.141 14.896 -14.373 1.00 94.81 333 GLU A O 1
ATOM 2523 N N . VAL A 1 334 ? 8.501 14.298 -12.297 1.00 95.00 334 VAL A N 1
ATOM 2524 C CA . VAL A 1 334 ? 7.074 14.125 -12.580 1.00 95.00 334 VAL A CA 1
ATOM 2525 C C . VAL A 1 334 ? 6.302 14.853 -11.497 1.00 95.00 334 VAL A C 1
ATOM 2527 O O . VAL A 1 334 ? 6.618 14.700 -10.318 1.00 95.00 334 VAL A O 1
ATOM 2530 N N . THR A 1 335 ? 5.293 15.629 -11.875 1.00 96.31 335 THR A N 1
ATOM 2531 C CA . THR A 1 335 ? 4.366 16.229 -10.914 1.00 96.31 335 THR A CA 1
ATOM 2532 C C . THR A 1 335 ? 3.062 15.453 -10.929 1.00 96.31 335 THR A C 1
ATOM 2534 O O . THR A 1 335 ? 2.411 15.341 -11.964 1.00 96.31 335 THR A O 1
ATOM 2537 N N . VAL A 1 336 ? 2.706 14.913 -9.768 1.00 94.12 336 VAL A N 1
ATOM 2538 C CA . VAL A 1 336 ? 1.433 14.243 -9.511 1.00 94.12 336 VAL A CA 1
ATOM 2539 C C . VAL A 1 336 ? 0.495 15.265 -8.862 1.00 94.12 336 VAL A C 1
ATOM 2541 O O . VAL A 1 336 ? 0.939 15.989 -7.961 1.00 94.12 336 VAL A O 1
ATOM 2544 N N . PRO A 1 337 ? -0.763 15.379 -9.320 1.00 93.94 337 PRO A N 1
ATOM 2545 C CA . PRO A 1 337 ? -1.735 16.290 -8.721 1.00 93.94 337 PRO A CA 1
ATOM 2546 C C . PRO A 1 337 ? -2.043 15.910 -7.267 1.00 93.94 337 PRO A C 1
ATOM 2548 O O . PRO A 1 337 ? -1.798 14.781 -6.846 1.00 93.94 337 PRO A O 1
ATOM 2551 N N . HIS A 1 338 ? -2.585 16.861 -6.503 1.00 91.00 338 HIS A N 1
ATOM 2552 C CA . HIS A 1 338 ? -3.158 16.553 -5.193 1.00 91.00 338 HIS A CA 1
ATOM 2553 C C . HIS A 1 338 ? -4.365 15.616 -5.359 1.00 91.00 338 HIS A C 1
ATOM 2555 O O . HIS A 1 338 ? -5.065 15.681 -6.372 1.00 91.00 338 HIS A O 1
ATOM 2561 N N . SER A 1 339 ? -4.584 14.731 -4.389 1.00 90.69 339 SER A N 1
ATOM 2562 C CA . SER A 1 339 ? -5.682 13.758 -4.405 1.00 90.69 339 SER A CA 1
ATOM 2563 C C . SER A 1 339 ? -5.972 13.229 -3.013 1.00 90.69 339 SER A C 1
ATOM 2565 O O . SER A 1 339 ? -5.056 13.065 -2.205 1.00 90.69 339 SER A O 1
ATOM 2567 N N . GLU A 1 340 ? -7.243 12.928 -2.765 1.00 90.06 340 GLU A N 1
ATOM 2568 C CA . GLU A 1 340 ? -7.706 12.186 -1.588 1.00 90.06 340 GLU A CA 1
ATOM 2569 C C . GLU A 1 340 ? -7.552 10.668 -1.758 1.00 90.06 340 GLU A C 1
ATOM 2571 O O . GLU A 1 340 ? -7.569 9.928 -0.779 1.00 90.06 340 GLU A O 1
ATOM 2576 N N . GLU A 1 341 ? -7.324 10.209 -2.990 1.00 91.88 341 GLU A N 1
ATOM 2577 C CA . GLU A 1 341 ? -7.173 8.801 -3.350 1.00 91.88 341 GLU A CA 1
ATOM 2578 C C . GLU A 1 341 ? -5.750 8.469 -3.819 1.00 91.88 341 GLU A C 1
ATOM 2580 O O . GLU A 1 341 ? -5.074 9.322 -4.412 1.00 91.88 341 GLU A O 1
ATOM 2585 N N . PRO A 1 342 ? -5.279 7.228 -3.593 1.00 94.94 342 PRO A N 1
ATOM 2586 C CA . PRO A 1 342 ? -3.975 6.794 -4.062 1.00 94.94 342 PRO A CA 1
ATOM 2587 C C . PRO A 1 342 ? -3.941 6.617 -5.588 1.00 94.94 342 PRO A C 1
ATOM 2589 O O . PRO A 1 342 ? -4.930 6.266 -6.235 1.00 94.94 342 PRO A O 1
ATOM 2592 N N . PHE A 1 343 ? -2.750 6.787 -6.155 1.00 94.25 343 PHE A N 1
ATOM 2593 C CA . PHE A 1 343 ? -2.462 6.581 -7.569 1.00 94.25 343 PHE A CA 1
ATOM 2594 C C . PHE A 1 343 ? -1.484 5.428 -7.776 1.00 94.25 343 PHE A C 1
ATOM 2596 O O . PHE A 1 343 ? -0.516 5.284 -7.026 1.00 94.25 343 PHE A O 1
ATOM 2603 N N . LEU A 1 344 ? -1.654 4.680 -8.864 1.00 93.94 344 LEU A N 1
ATOM 2604 C CA . LEU A 1 344 ? -0.620 3.813 -9.420 1.00 93.94 344 LEU A CA 1
ATOM 2605 C C . LEU A 1 344 ? 0.045 4.508 -10.608 1.00 93.94 344 LEU A C 1
ATOM 2607 O O . LEU A 1 344 ? -0.581 4.761 -11.635 1.00 93.94 344 LEU A O 1
ATOM 2611 N N . LEU A 1 345 ? 1.339 4.781 -10.479 1.00 93.50 345 LEU A N 1
ATOM 2612 C CA . LEU A 1 345 ? 2.184 5.213 -11.580 1.00 93.50 345 LEU A CA 1
ATOM 2613 C C . LEU A 1 345 ? 2.779 4.004 -12.291 1.00 93.50 345 LEU A C 1
ATOM 2615 O O . LEU A 1 345 ? 3.339 3.107 -11.657 1.00 93.50 345 LEU A O 1
ATOM 2619 N N . THR A 1 346 ? 2.709 4.023 -13.614 1.00 89.88 346 THR A N 1
ATOM 2620 C CA . THR A 1 346 ? 3.291 3.026 -14.510 1.00 89.88 346 THR A CA 1
ATOM 2621 C C . THR A 1 346 ? 4.296 3.712 -15.427 1.00 89.88 346 THR A C 1
ATOM 2623 O O . THR A 1 346 ? 4.101 4.852 -15.852 1.00 89.88 346 THR A O 1
ATOM 2626 N N . PHE A 1 347 ? 5.407 3.036 -15.702 1.00 86.94 347 PHE A N 1
ATOM 2627 C CA . PHE A 1 347 ? 6.495 3.575 -16.508 1.00 86.94 347 PHE A CA 1
ATOM 2628 C C . PHE A 1 347 ? 6.749 2.638 -17.689 1.00 86.94 347 PHE A C 1
ATOM 2630 O O . PHE A 1 347 ? 7.087 1.472 -17.491 1.00 86.94 347 PHE A O 1
ATOM 2637 N N . GLY A 1 348 ? 6.622 3.151 -18.911 1.00 80.88 348 GLY A N 1
ATOM 2638 C CA . GLY A 1 348 ? 6.815 2.409 -20.158 1.00 80.88 348 GLY A CA 1
ATOM 2639 C C . GLY A 1 348 ? 7.740 3.135 -21.136 1.00 80.88 348 GLY A C 1
ATOM 2640 O O . GLY A 1 348 ? 7.990 4.336 -21.008 1.00 80.88 348 GLY A O 1
ATOM 2641 N N . GLN A 1 349 ? 8.274 2.408 -22.119 1.00 71.38 349 GLN A N 1
ATOM 2642 C CA . GLN A 1 349 ? 8.947 3.006 -23.277 1.00 71.38 349 GLN A CA 1
ATOM 2643 C C . GLN A 1 349 ? 7.948 3.145 -24.429 1.00 71.38 349 GLN A C 1
ATOM 2645 O O . GLN A 1 349 ? 7.205 2.209 -24.711 1.00 71.38 349 GLN A O 1
ATOM 2650 N N . ALA A 1 350 ? 7.939 4.301 -25.101 1.00 61.69 350 ALA A N 1
ATOM 2651 C CA . ALA A 1 350 ? 6.978 4.602 -26.167 1.00 61.69 350 ALA A CA 1
ATOM 2652 C C . ALA A 1 350 ? 7.046 3.663 -27.388 1.00 61.69 350 ALA A C 1
ATOM 2654 O O . ALA A 1 350 ? 6.100 3.609 -28.165 1.00 61.69 350 ALA A O 1
ATOM 2655 N N . ASP A 1 351 ? 8.153 2.942 -27.569 1.00 58.72 351 ASP A N 1
ATOM 2656 C CA . ASP A 1 351 ? 8.349 1.979 -28.655 1.00 58.72 351 ASP A CA 1
ATOM 2657 C C . ASP A 1 351 ? 7.868 0.557 -28.306 1.00 58.72 351 ASP A C 1
ATOM 2659 O O . ASP A 1 351 ? 7.998 -0.351 -29.124 1.00 58.72 351 ASP A O 1
ATOM 2663 N N . GLY A 1 352 ? 7.331 0.342 -27.097 1.00 52.69 352 GLY A N 1
ATOM 2664 C CA . GLY A 1 352 ? 6.862 -0.965 -26.630 1.00 52.69 352 GLY A CA 1
ATOM 2665 C C . GLY A 1 352 ? 7.979 -1.994 -26.411 1.00 52.69 352 GLY A C 1
ATOM 2666 O O . GLY A 1 352 ? 7.689 -3.146 -26.097 1.00 52.69 352 GLY A O 1
ATOM 2667 N N . THR A 1 353 ? 9.259 -1.614 -26.543 1.00 46.88 353 THR A N 1
ATOM 2668 C CA . THR A 1 353 ? 10.383 -2.572 -26.556 1.00 46.88 353 THR A CA 1
ATOM 2669 C C . THR A 1 353 ? 10.861 -3.013 -25.170 1.00 46.88 353 THR A C 1
ATOM 2671 O O . THR A 1 353 ? 11.727 -3.884 -25.051 1.00 46.88 353 THR A O 1
ATOM 2674 N N . GLY A 1 354 ? 10.263 -2.494 -24.097 1.00 52.28 354 GLY A N 1
ATOM 2675 C CA . GLY A 1 354 ? 10.488 -3.018 -22.760 1.00 52.28 354 GLY A CA 1
ATOM 2676 C C . GLY A 1 354 ? 10.083 -2.077 -21.636 1.00 52.28 354 GLY A C 1
ATOM 2677 O O . GLY A 1 354 ? 9.991 -0.861 -21.774 1.00 52.28 354 GLY A O 1
ATOM 2678 N N . GLN A 1 355 ? 9.873 -2.671 -20.465 1.00 53.94 355 GLN A N 1
ATOM 2679 C CA . GLN A 1 355 ? 9.780 -1.943 -19.205 1.00 53.94 355 GLN A CA 1
ATOM 2680 C C . GLN A 1 355 ? 11.117 -1.224 -18.936 1.00 53.94 355 GLN A C 1
ATOM 2682 O O . GLN A 1 355 ? 12.170 -1.862 -19.060 1.00 53.94 355 GLN A O 1
ATOM 2687 N N . PRO A 1 356 ? 11.131 0.055 -18.516 1.00 54.91 356 PRO A N 1
ATOM 2688 C CA . PRO A 1 356 ? 12.346 0.739 -18.100 1.00 54.91 356 PRO A CA 1
ATOM 2689 C C . PRO A 1 356 ? 12.869 0.075 -16.819 1.00 54.91 356 PRO A C 1
ATOM 2691 O O . PRO A 1 356 ? 12.547 0.461 -15.698 1.00 54.91 356 PRO A O 1
ATOM 2694 N N . ARG A 1 357 ? 13.711 -0.954 -16.975 1.00 57.59 357 ARG A N 1
ATOM 2695 C CA . ARG A 1 357 ? 14.239 -1.804 -15.886 1.00 57.59 357 ARG A CA 1
ATOM 2696 C C . ARG A 1 357 ? 15.166 -1.067 -14.908 1.00 57.59 357 ARG A C 1
ATOM 2698 O O . ARG A 1 357 ? 15.798 -1.695 -14.061 1.00 57.59 357 ARG A O 1
ATOM 2705 N N . LEU A 1 358 ? 15.294 0.251 -15.039 1.00 73.06 358 LEU A N 1
ATOM 2706 C CA . LEU A 1 358 ? 16.385 1.049 -14.501 1.00 73.06 358 LEU A CA 1
ATOM 2707 C C . LEU A 1 358 ? 15.910 2.423 -14.009 1.00 73.06 358 LEU A C 1
ATOM 2709 O O . LEU A 1 358 ? 16.518 3.444 -14.317 1.00 73.06 358 LEU A O 1
ATOM 2713 N N . LEU A 1 359 ? 14.844 2.463 -13.213 1.00 82.88 359 LEU A N 1
ATOM 2714 C CA . LEU A 1 359 ? 14.407 3.683 -12.533 1.00 82.88 359 LEU A CA 1
ATOM 2715 C C . LEU A 1 359 ? 14.734 3.614 -11.042 1.00 82.88 359 LEU A C 1
ATOM 2717 O O . LEU A 1 359 ? 14.504 2.595 -10.383 1.00 82.88 359 LEU A O 1
ATOM 2721 N N . LYS A 1 360 ? 15.274 4.709 -10.500 1.00 86.69 360 LYS A N 1
ATOM 2722 C CA . LYS A 1 360 ? 15.355 4.919 -9.054 1.00 86.69 360 LYS A CA 1
ATOM 2723 C C . LYS A 1 360 ? 14.621 6.206 -8.681 1.00 86.69 360 LYS A C 1
ATOM 2725 O O . LYS A 1 360 ? 14.913 7.263 -9.239 1.00 86.69 360 LYS A O 1
ATOM 2730 N N . LEU A 1 361 ? 13.691 6.116 -7.734 1.00 85.38 361 LEU A N 1
ATOM 2731 C CA . LEU A 1 361 ? 13.147 7.287 -7.059 1.00 85.38 361 LEU A CA 1
ATOM 2732 C C . LEU A 1 361 ? 14.232 7.794 -6.112 1.00 85.38 361 LEU A C 1
ATOM 2734 O O . LEU A 1 361 ? 14.809 7.021 -5.347 1.00 85.38 361 LEU A O 1
ATOM 2738 N N . VAL A 1 362 ? 14.548 9.081 -6.182 1.00 85.19 362 VAL A N 1
ATOM 2739 C CA . VAL A 1 362 ? 15.586 9.686 -5.339 1.00 85.19 362 VAL A CA 1
ATOM 2740 C C . VAL A 1 362 ? 14.953 10.405 -4.163 1.00 85.19 362 VAL A C 1
ATOM 2742 O O . VAL A 1 362 ? 15.410 10.270 -3.031 1.00 85.19 362 VAL A O 1
ATOM 2745 N N . ASN A 1 363 ? 13.929 11.202 -4.442 1.00 89.00 363 ASN A N 1
ATOM 2746 C CA . ASN A 1 363 ? 13.223 12.001 -3.458 1.00 89.00 363 ASN A CA 1
ATOM 2747 C C . ASN A 1 363 ? 11.884 12.469 -4.022 1.00 89.00 363 ASN A C 1
ATOM 2749 O O . ASN A 1 363 ? 11.632 12.372 -5.226 1.00 89.00 363 ASN A O 1
ATOM 2753 N N . LEU A 1 364 ? 11.071 13.013 -3.131 1.00 92.75 364 LEU A N 1
ATOM 2754 C CA . LEU A 1 364 ? 9.878 13.760 -3.467 1.00 92.75 364 LEU A CA 1
ATOM 2755 C C . LEU A 1 364 ? 9.831 15.076 -2.697 1.00 92.75 364 LEU A C 1
ATOM 2757 O O . LEU A 1 364 ? 10.456 15.222 -1.642 1.00 92.75 364 LEU A O 1
ATOM 2761 N N . VAL A 1 365 ? 9.104 16.033 -3.259 1.00 88.19 365 VAL A N 1
ATOM 2762 C CA . VAL A 1 365 ? 8.877 17.360 -2.692 1.00 88.19 365 VAL A CA 1
ATOM 2763 C C . VAL A 1 365 ? 7.393 17.666 -2.811 1.00 88.19 365 VAL A C 1
ATOM 2765 O O . VAL A 1 365 ? 6.829 17.580 -3.901 1.00 88.19 365 VAL A O 1
ATOM 2768 N N . ARG A 1 366 ? 6.765 18.020 -1.692 1.00 83.75 366 ARG A N 1
ATOM 2769 C CA . ARG A 1 366 ? 5.407 18.565 -1.682 1.00 83.75 366 ARG A CA 1
ATOM 2770 C C . ARG A 1 366 ? 5.479 20.020 -2.142 1.00 83.75 366 ARG A C 1
ATOM 2772 O O . ARG A 1 366 ? 6.280 20.762 -1.574 1.00 83.75 366 ARG A O 1
ATOM 2779 N N . LEU A 1 367 ? 4.758 20.371 -3.205 1.00 83.38 367 LEU A N 1
ATOM 2780 C CA . LEU A 1 367 ? 4.869 21.678 -3.863 1.00 83.38 367 LEU A CA 1
ATOM 2781 C C . LEU A 1 367 ? 4.121 22.782 -3.135 1.00 83.38 367 LEU A C 1
ATOM 2783 O O . LEU A 1 367 ? 3.078 22.461 -2.535 1.00 83.38 367 LEU A O 1
#

Solvent-accessible surface area (backbone atoms only — not comparable to full-atom values): 19370 Å² total; per-residue (Å²): 136,59,54,43,101,83,69,46,78,47,48,74,72,78,70,53,82,71,73,47,40,68,77,67,41,76,39,47,31,37,74,46,78,47,59,69,45,58,45,38,45,48,66,31,78,87,17,27,24,31,26,54,27,60,53,26,37,44,22,33,34,34,45,86,63,63,87,44,26,41,27,45,32,40,35,37,30,38,47,91,58,20,57,64,36,31,74,70,56,51,61,87,88,56,62,74,71,45,65,62,33,33,18,43,34,37,36,26,44,79,92,38,72,40,26,42,35,25,37,29,58,48,61,89,93,71,57,36,14,35,36,27,35,48,33,78,39,56,54,71,63,49,45,96,87,12,56,44,44,36,36,40,27,11,58,50,61,45,31,74,75,62,59,41,78,75,45,32,62,88,65,83,37,84,42,62,71,79,60,30,20,58,62,28,30,37,24,29,29,38,46,29,42,36,38,34,74,36,66,99,54,80,82,67,47,72,67,43,74,37,36,28,33,53,33,28,64,65,13,46,28,19,40,16,33,43,44,80,75,50,74,82,43,84,38,64,38,61,41,47,88,34,33,32,30,38,29,49,33,68,92,36,32,38,38,39,36,38,35,67,39,74,86,71,79,94,78,80,80,76,93,80,73,58,74,69,58,57,52,54,49,48,53,51,51,50,56,48,51,54,53,45,53,56,56,72,68,44,75,89,86,67,75,71,94,45,73,39,34,33,35,31,35,64,74,67,31,51,65,46,80,51,71,71,50,74,43,94,94,56,36,33,33,36,72,45,75,48,28,72,47,22,32,42,37,38,44,36,38,73,82,72,85,46,64,58,89,36,41,21,39,41,30,37,28,34,90

pLDDT: mean 79.87, std 16.55, range [37.91, 97.44]

Foldseek 3Di:
DDAAPVRHDDDPLRVDPPDADEPFDKDQFLPDPQWDDWAQWDTGGRGVTAGLFAKIKIKGQHAAPAQFKKKKKWKKKAFPCQLVSCVVRPDPVFDSVLSQFWFWKFKDKLNHTFAIAIAGADPPPPAMFIFMAMGIGGRCSQPNRRITMMIIHTLQRQCVVQPLPPQPPVQLGPDPCVRHRNRRRGSMTGRMMTMHTDPPDPPLPAQDKAWPLRCRNSNQKHQNGDGPVSNPDGWKDFRDSQKMKGGAFAPFKKKWWKFFADPDDPDDDDPPDDPVVVVVVVVVVVVVVVVVVVVVPDPPPDPLPDKWKWKAFSNRRHIDTWDWAADPVGTTMTIGGHDSTMIMIGIDRPVNPDRSNTMMTGIMGGD